Protein AF-A0A0L9VQK3-F1 (afdb_monomer_lite)

InterPro domains:
  IPR016024 Armadillo-type fold [SSF48371] (119-295)
  IPR049916 WD repeat-containing protein 72-like [PTHR44099] (11-390)

Sequence (395 aa):
MGGGLCPCPVLLVAFWQDESEHVRMAARSIFHCAASHVIPLPLCNLKPTESNDMSFHTGSRDRHNLGNKREESISPKVEKQGVSQDEESKILAWLESFEVQDWISCVGGTSQDAMTSHIIVAGALAIWYPSLVKPSLSRLVVHPLMKLAMAMNEKYSSTAAELLAEGMESTWKECIVSEIPRLIGDIFFQVELSGPSSKSVKEISDASFSIKKTLVEVLLPSLAMADITGFLAVIESQIWSTASDSPVHMVSLLTLIRIMRGSPKNLAQYLDKVVNFILQTIDPSNSVMRKACFQSSMTTFKELVRVYPMVAVNDSWTKLAVGDVIREVNNANIRVYDMQSVTMIKVLDASGPPGLPTLLPASLSGTMLTTAISALSFSPDGELGITDYSEEQCS

Foldseek 3Di:
DDPDPLPALLLLLLQCLPPDPVSNVVSVVSSVVCVVPHDPPLWFDPDPDDPPPPPPDPDDDDDDDDDDDDDDDDDDDDDPDDDDPVSLVSLVCQLLDQPPPVRCVVSVDDSVSSSLSSLLSLLCCCQPPVVGTDLCSLLSNLVVLLCLLLVLPDSCNLSSLQSCLNCVQPRHLVNQVVCLLVSLLSLLVLQQVPDPPCPDDPDPDPSSVNSNCSCLVGRNLSSCLSPVPSLLVSVVVCLVVDDLLRCSLVSSLVSLLSNCVPPVPVCLQVVVSVLLSLLSQCAPVRPNSNVNCVVSSVVSLVSCVVSAQQWEAAPVRQKIKHWRFWDDLQAIWIWIAGSNNSDTPDIDGPRDDPDDDDPDPPPDDDDDRHGNARHWYADNVRHIDGDDPDPPDDD

Radius of gyration: 28.68 Å; chains: 1; bounding box: 79×58×87 Å

Structure (mmCIF, N/CA/C/O backbone):
data_AF-A0A0L9VQK3-F1
#
_entry.id   AF-A0A0L9VQK3-F1
#
loop_
_atom_site.group_PDB
_atom_site.id
_atom_site.type_symbol
_atom_site.label_atom_id
_atom_site.label_alt_id
_atom_site.label_comp_id
_atom_site.label_asym_id
_atom_site.label_entity_id
_atom_site.label_seq_id
_atom_site.pdbx_PDB_ins_code
_atom_site.Cartn_x
_atom_site.Cartn_y
_atom_site.Cartn_z
_atom_site.occupancy
_atom_site.B_iso_or_equiv
_atom_site.auth_seq_id
_atom_site.auth_comp_id
_atom_site.auth_asym_id
_atom_site.auth_atom_id
_atom_site.pdbx_PDB_model_num
ATOM 1 N N . MET A 1 1 ? -12.304 -23.911 40.941 1.00 28.58 1 MET A N 1
ATOM 2 C CA . MET A 1 1 ? -10.863 -23.771 40.645 1.00 28.58 1 MET A CA 1
ATOM 3 C C . MET A 1 1 ? -10.711 -22.694 39.580 1.00 28.58 1 MET A C 1
ATOM 5 O O . MET A 1 1 ? -11.274 -22.866 38.513 1.00 28.58 1 MET A O 1
ATOM 9 N N . GLY A 1 2 ? -10.026 -21.590 39.905 1.00 31.53 2 GLY A N 1
ATOM 10 C CA . GLY A 1 2 ? -9.435 -20.664 38.929 1.00 31.53 2 GLY A CA 1
ATOM 11 C C . GLY A 1 2 ? -10.337 -19.655 38.211 1.00 31.53 2 GLY A C 1
ATOM 12 O O . GLY A 1 2 ? -10.274 -19.579 36.993 1.00 31.53 2 GLY A O 1
ATOM 13 N N . GLY A 1 3 ? -11.117 -18.841 38.930 1.00 32.66 3 GLY A N 1
ATOM 14 C CA . GLY A 1 3 ? -11.665 -17.599 38.367 1.00 32.66 3 GLY A CA 1
ATOM 15 C C . GLY A 1 3 ? -10.560 -16.550 38.224 1.00 32.66 3 GLY A C 1
ATOM 16 O O . GLY A 1 3 ? -10.433 -15.672 39.071 1.00 32.66 3 GLY A O 1
ATOM 17 N N . GLY A 1 4 ? -9.695 -16.701 37.221 1.00 35.31 4 GLY A N 1
ATOM 18 C CA . GLY A 1 4 ? -8.718 -15.674 36.873 1.00 35.31 4 GLY A CA 1
ATOM 19 C C . GLY A 1 4 ? -9.449 -14.499 36.234 1.00 35.31 4 GLY A C 1
ATOM 20 O O . GLY A 1 4 ? -10.168 -14.700 35.258 1.00 35.31 4 GLY A O 1
ATOM 21 N N . LEU A 1 5 ? -9.299 -13.293 36.789 1.00 42.19 5 LEU A N 1
ATOM 22 C CA . LEU A 1 5 ? -9.754 -12.070 36.132 1.00 42.19 5 LEU A CA 1
ATOM 23 C C . LEU A 1 5 ? -9.099 -12.009 34.746 1.00 42.19 5 LEU A C 1
ATOM 25 O O . LEU A 1 5 ? -7.890 -11.801 34.648 1.00 42.19 5 LEU A O 1
ATOM 29 N N . CYS A 1 6 ? -9.873 -12.213 33.679 1.00 48.16 6 CYS A N 1
ATOM 30 C CA . CYS A 1 6 ? -9.390 -11.919 32.337 1.00 48.16 6 CYS A CA 1
ATOM 31 C C . CYS A 1 6 ? -9.107 -10.411 32.270 1.00 48.16 6 CYS A C 1
ATOM 33 O O . CYS A 1 6 ? -10.010 -9.620 32.558 1.00 48.16 6 CYS A O 1
ATOM 35 N N . PRO A 1 7 ? -7.874 -9.993 31.940 1.00 59.72 7 PRO A N 1
ATOM 36 C CA . PRO A 1 7 ? -7.548 -8.580 31.840 1.00 59.72 7 PRO A CA 1
ATOM 37 C C . PRO A 1 7 ? -8.418 -7.925 30.763 1.00 59.72 7 PRO A C 1
ATOM 39 O O . PRO A 1 7 ? -8.662 -8.510 29.707 1.00 59.72 7 PRO A O 1
ATOM 42 N N . CYS A 1 8 ? -8.904 -6.714 31.049 1.00 67.38 8 CYS A N 1
ATOM 43 C CA . CYS A 1 8 ? -9.719 -5.946 30.112 1.00 67.38 8 CYS A CA 1
ATOM 44 C C . CYS A 1 8 ? -8.948 -5.771 28.786 1.00 67.38 8 CYS A C 1
ATOM 46 O O . CYS A 1 8 ? -7.800 -5.325 28.831 1.00 67.38 8 CYS A O 1
ATOM 48 N N . PRO A 1 9 ? -9.532 -6.079 27.611 1.00 66.38 9 PRO A N 1
ATOM 49 C CA . PRO A 1 9 ? -8.855 -5.930 26.319 1.00 66.38 9 PRO A CA 1
ATOM 50 C C . PRO A 1 9 ? -8.360 -4.504 26.050 1.00 66.38 9 PRO A C 1
ATOM 52 O O . PRO A 1 9 ? -7.291 -4.321 25.473 1.00 66.38 9 PRO A O 1
ATOM 55 N N . VAL A 1 10 ? -9.094 -3.502 26.548 1.00 67.81 10 VAL A N 1
ATOM 56 C CA . VAL A 1 10 ? -8.692 -2.085 26.520 1.00 67.81 10 VAL A CA 1
ATOM 57 C C . VAL A 1 10 ? -7.386 -1.886 27.285 1.00 67.81 10 VAL A C 1
ATOM 59 O O . VAL A 1 10 ? -6.539 -1.111 26.851 1.00 67.81 10 VAL A O 1
ATOM 62 N N . LEU A 1 11 ? -7.170 -2.663 28.357 1.00 71.69 11 LEU A N 1
ATOM 63 C CA . LEU A 1 11 ? -5.985 -2.536 29.192 1.00 71.69 11 LEU A CA 1
ATOM 64 C C . LEU A 1 11 ? -4.694 -3.000 28.520 1.00 71.69 11 LEU A C 1
ATOM 66 O O . LEU A 1 11 ? -3.619 -2.438 28.726 1.00 71.69 11 LEU A O 1
ATOM 70 N N . LEU A 1 12 ? -4.822 -4.002 27.659 1.00 76.88 12 LEU A N 1
ATOM 71 C CA . LEU A 1 12 ? -3.706 -4.612 26.949 1.00 76.88 12 LEU A CA 1
ATOM 72 C C . LEU A 1 12 ? -3.166 -3.712 25.834 1.00 76.88 12 LEU A C 1
ATOM 74 O O . LEU A 1 12 ? -1.978 -3.780 25.527 1.00 76.88 12 LEU A O 1
ATOM 78 N N . VAL A 1 13 ? -4.000 -2.829 25.276 1.00 77.62 13 VAL A N 1
ATOM 79 C CA . VAL A 1 13 ? -3.613 -1.929 24.178 1.00 77.62 13 VAL A CA 1
ATOM 80 C C . VAL A 1 13 ? -2.532 -0.927 24.590 1.00 77.62 13 VAL A C 1
ATOM 82 O O . VAL A 1 13 ? -1.672 -0.592 23.775 1.00 77.62 13 VAL A O 1
ATOM 85 N N . ALA A 1 14 ? -2.479 -0.506 25.857 1.00 75.06 14 ALA A N 1
ATOM 86 C CA . ALA A 1 14 ? -1.400 0.368 26.333 1.00 75.06 14 ALA A CA 1
ATOM 87 C C . ALA A 1 14 ? -0.006 -0.268 26.223 1.00 75.06 14 ALA A C 1
ATOM 89 O O . ALA A 1 14 ? 0.976 0.464 26.088 1.00 75.06 14 ALA A O 1
ATOM 90 N N . PHE A 1 15 ? 0.064 -1.603 26.251 1.00 80.12 15 PHE A N 1
ATOM 91 C CA . PHE A 1 15 ? 1.294 -2.386 26.123 1.00 80.12 15 PHE A CA 1
ATOM 92 C C . PHE A 1 15 ? 1.611 -2.763 24.673 1.00 80.12 15 PHE A C 1
ATOM 94 O O . PHE A 1 15 ? 2.692 -3.271 24.387 1.00 80.12 15 PHE A O 1
ATOM 101 N N . TRP A 1 16 ? 0.703 -2.501 23.727 1.00 81.31 16 TRP A N 1
ATOM 102 C CA . TRP A 1 16 ? 0.977 -2.747 22.308 1.00 81.31 16 TRP A CA 1
ATOM 103 C C . TRP A 1 16 ? 1.982 -1.748 21.724 1.00 81.31 16 TRP A C 1
ATOM 105 O O . TRP A 1 16 ? 2.567 -2.001 20.678 1.00 81.31 16 TRP A O 1
ATOM 115 N N . GLN A 1 17 ? 2.205 -0.638 22.424 1.00 74.94 17 GLN A N 1
ATOM 116 C CA . GLN A 1 17 ? 3.172 0.402 22.068 1.00 74.94 17 GLN A CA 1
ATOM 117 C C . GLN A 1 17 ? 4.474 0.289 22.861 1.00 74.94 17 GLN A C 1
ATOM 119 O O . GLN A 1 17 ? 5.272 1.222 22.854 1.00 74.94 17 GLN A O 1
ATOM 124 N N . ASP A 1 18 ? 4.670 -0.807 23.599 1.00 79.44 18 ASP A N 1
ATOM 125 C CA . ASP A 1 18 ? 5.892 -1.000 24.372 1.00 79.44 18 ASP A CA 1
ATOM 126 C C . ASP A 1 18 ? 7.097 -1.184 23.432 1.00 79.44 18 ASP A C 1
ATOM 128 O O . ASP A 1 18 ? 7.014 -1.874 22.402 1.00 79.44 18 ASP A O 1
ATOM 132 N N . GLU A 1 19 ? 8.222 -0.553 23.782 1.00 74.69 19 GLU A N 1
ATOM 133 C CA . GLU A 1 19 ? 9.481 -0.667 23.037 1.00 74.69 19 GLU A CA 1
ATOM 134 C C . GLU A 1 19 ? 9.983 -2.118 23.016 1.00 74.69 19 GLU A C 1
ATOM 136 O O . GLU A 1 19 ? 10.585 -2.563 22.037 1.00 74.69 19 GLU A O 1
ATOM 141 N N . SER A 1 20 ? 9.692 -2.884 24.072 1.00 79.88 20 SER A N 1
ATOM 142 C CA . SER A 1 20 ? 10.012 -4.300 24.147 1.00 79.88 20 SER A CA 1
ATOM 143 C C . SER A 1 20 ? 9.064 -5.121 23.279 1.00 79.88 20 SER A C 1
ATOM 145 O O . SER A 1 20 ? 7.881 -5.301 23.585 1.00 79.88 20 SER A O 1
ATOM 147 N N . GLU A 1 21 ? 9.620 -5.726 22.230 1.00 81.88 21 GLU A N 1
ATOM 148 C CA . GLU A 1 21 ? 8.898 -6.661 21.361 1.00 81.88 21 GLU A CA 1
ATOM 149 C C . GLU A 1 21 ? 8.233 -7.791 22.160 1.00 81.88 21 GLU A C 1
ATOM 151 O O . GLU A 1 21 ? 7.100 -8.184 21.888 1.00 81.88 21 GLU A O 1
ATOM 156 N N . HIS A 1 22 ? 8.906 -8.290 23.201 1.00 85.69 22 HIS A N 1
ATOM 157 C CA . HIS A 1 22 ? 8.376 -9.356 24.048 1.00 85.69 22 HIS A CA 1
ATOM 158 C C . HIS A 1 22 ? 7.118 -8.925 24.808 1.00 85.69 22 HIS A C 1
ATOM 160 O O . HIS A 1 22 ? 6.181 -9.715 24.928 1.00 85.69 22 HIS A O 1
ATOM 166 N N . VAL A 1 23 ? 7.075 -7.679 25.291 1.00 84.50 23 VAL A N 1
ATOM 167 C CA . VAL A 1 23 ? 5.908 -7.126 25.994 1.00 84.50 23 VAL A CA 1
ATOM 168 C C . VAL A 1 23 ? 4.748 -6.956 25.019 1.00 84.50 23 VAL A C 1
ATOM 170 O O . VAL A 1 23 ? 3.639 -7.411 25.304 1.00 84.50 23 VAL A O 1
ATOM 173 N N . ARG A 1 24 ? 5.017 -6.406 23.829 1.00 83.81 24 ARG A N 1
ATOM 174 C CA . ARG A 1 24 ? 4.016 -6.248 22.766 1.00 83.81 24 ARG A CA 1
ATOM 175 C C . ARG A 1 24 ? 3.392 -7.584 22.364 1.00 83.81 24 ARG A C 1
ATOM 177 O O . ARG A 1 24 ? 2.168 -7.715 22.313 1.00 83.81 24 ARG A O 1
ATOM 184 N N . MET A 1 25 ? 4.227 -8.594 22.127 1.00 83.75 25 MET A N 1
ATOM 185 C CA . MET A 1 25 ? 3.793 -9.938 21.739 1.00 83.75 25 MET A CA 1
ATOM 186 C C . MET A 1 25 ? 3.016 -10.648 22.851 1.00 83.75 25 MET A C 1
ATOM 188 O O . MET A 1 25 ? 2.001 -11.295 22.577 1.00 83.75 25 MET A O 1
ATOM 192 N N . ALA A 1 26 ? 3.440 -10.504 24.110 1.00 86.44 26 ALA A N 1
ATOM 193 C CA . ALA A 1 26 ? 2.705 -11.039 25.252 1.00 86.44 26 ALA A CA 1
ATOM 194 C C . ALA A 1 26 ? 1.325 -10.378 25.384 1.00 86.44 26 ALA A C 1
ATOM 196 O O . ALA A 1 26 ? 0.321 -11.077 25.515 1.00 86.44 26 ALA A O 1
ATOM 197 N N . ALA A 1 27 ? 1.249 -9.049 25.270 1.00 86.06 27 ALA A N 1
ATOM 198 C CA . ALA A 1 27 ? -0.007 -8.309 25.349 1.00 86.06 27 ALA A CA 1
ATOM 199 C C . ALA A 1 27 ? -0.987 -8.691 24.227 1.00 86.06 27 ALA A C 1
ATOM 201 O O . ALA A 1 27 ? -2.173 -8.884 24.495 1.00 86.06 27 ALA A O 1
ATOM 202 N N . ARG A 1 28 ? -0.504 -8.865 22.988 1.00 86.06 28 ARG A N 1
ATOM 203 C CA . ARG A 1 28 ? -1.309 -9.386 21.867 1.00 86.06 28 ARG A CA 1
ATOM 204 C C . ARG A 1 28 ? -1.784 -10.819 22.117 1.00 86.06 28 ARG A C 1
ATOM 206 O O . ARG A 1 28 ? -2.956 -11.121 21.920 1.00 86.06 28 ARG A O 1
ATOM 213 N N . SER A 1 29 ? -0.914 -11.688 22.629 1.00 85.75 29 SER A N 1
ATOM 214 C CA . SER A 1 29 ? -1.276 -13.078 22.952 1.00 85.75 29 SER A CA 1
ATOM 215 C C . SER A 1 29 ? -2.372 -13.148 24.020 1.00 85.75 29 SER A C 1
ATOM 217 O O . SER A 1 29 ? -3.352 -13.873 23.867 1.00 85.75 29 SER A O 1
ATOM 219 N N . ILE A 1 30 ? -2.246 -12.349 25.083 1.00 85.88 30 ILE A N 1
ATOM 220 C CA . ILE A 1 30 ? -3.258 -12.261 26.142 1.00 85.88 30 ILE A CA 1
ATOM 221 C C . ILE A 1 30 ? -4.565 -11.683 25.588 1.00 85.88 30 ILE A C 1
ATOM 223 O O . ILE A 1 30 ? -5.639 -12.161 25.955 1.00 85.88 30 ILE A O 1
ATOM 227 N N . PHE A 1 31 ? -4.493 -10.707 24.677 1.00 88.12 31 PHE A N 1
ATOM 228 C CA . PHE A 1 31 ? -5.678 -10.159 24.021 1.00 88.12 31 PHE A CA 1
ATOM 229 C C . PHE A 1 31 ? -6.440 -11.251 23.277 1.00 88.12 31 PHE A C 1
ATOM 231 O O . PHE A 1 31 ? -7.643 -11.380 23.474 1.00 88.12 31 PHE A O 1
ATOM 238 N N . HIS A 1 32 ? -5.751 -12.090 22.500 1.00 87.31 32 HIS A N 1
ATOM 239 C CA . HIS A 1 32 ? -6.399 -13.193 21.793 1.00 87.31 32 HIS A CA 1
ATOM 240 C C . HIS A 1 32 ? -7.069 -14.203 22.735 1.00 87.31 32 HIS A C 1
ATOM 242 O O . HIS A 1 32 ? -8.149 -14.704 22.426 1.00 87.31 32 HIS A O 1
ATOM 248 N N . CYS A 1 33 ? -6.475 -14.464 23.904 1.00 85.00 33 CYS A N 1
ATOM 249 C CA . CYS A 1 33 ? -7.084 -15.313 24.931 1.00 85.00 33 CYS A CA 1
ATOM 250 C C . CYS A 1 33 ? -8.325 -14.675 25.580 1.00 85.00 33 CYS A C 1
ATOM 252 O O . CYS A 1 33 ? -9.243 -15.386 25.977 1.00 85.00 33 CYS A O 1
ATOM 254 N N . ALA A 1 34 ? -8.357 -13.347 25.719 1.00 83.44 34 ALA A N 1
ATOM 255 C CA . ALA A 1 34 ? -9.466 -12.625 26.345 1.00 83.44 34 ALA A CA 1
ATOM 256 C C . ALA A 1 34 ? -10.600 -12.285 25.360 1.00 83.44 34 ALA A C 1
ATOM 258 O O . ALA A 1 34 ? -11.763 -12.213 25.760 1.00 83.44 34 ALA A O 1
ATOM 259 N N . ALA A 1 35 ? -10.282 -12.092 24.079 1.00 81.81 35 ALA A N 1
ATOM 260 C CA . ALA A 1 35 ? -11.196 -11.565 23.070 1.00 81.81 35 ALA A CA 1
ATOM 261 C C . ALA A 1 35 ? -12.427 -12.450 22.829 1.00 81.81 35 ALA A C 1
ATOM 263 O O . ALA A 1 35 ? -13.487 -11.921 22.527 1.00 81.81 35 ALA A O 1
ATOM 264 N N . SER A 1 36 ? -12.346 -13.770 23.023 1.00 73.94 36 SER A N 1
ATOM 265 C CA . SER A 1 36 ? -13.513 -14.664 22.915 1.00 73.94 36 SER A CA 1
ATOM 266 C C . SER A 1 36 ? -14.478 -14.576 24.101 1.00 73.94 36 SER A C 1
ATOM 268 O O . SER A 1 36 ? -15.616 -15.029 23.996 1.00 73.94 36 SER A O 1
ATOM 270 N N . HIS A 1 37 ? -14.034 -14.031 25.236 1.00 76.56 37 HIS A N 1
ATOM 271 C CA . HIS A 1 37 ? -14.779 -14.046 26.498 1.00 76.56 37 HIS A CA 1
ATOM 272 C C . HIS A 1 37 ? -15.213 -12.654 26.966 1.00 76.56 37 HIS A C 1
ATOM 274 O O . HIS A 1 37 ? -16.149 -12.545 27.754 1.00 76.56 37 HIS A O 1
ATOM 280 N N . VAL A 1 38 ? -14.546 -11.596 26.495 1.00 80.00 38 VAL A N 1
ATOM 281 C CA . VAL A 1 38 ? -14.704 -10.225 27.004 1.00 80.00 38 VAL A CA 1
ATOM 282 C C . VAL A 1 38 ? -14.920 -9.240 25.848 1.00 80.00 38 VAL A C 1
ATOM 284 O O . VAL A 1 38 ? -14.246 -8.217 25.744 1.00 80.00 38 VAL A O 1
ATOM 287 N N . ILE A 1 39 ? -15.853 -9.546 24.941 1.00 81.56 39 ILE A N 1
ATOM 288 C CA . ILE A 1 39 ? -16.270 -8.588 23.903 1.00 81.56 39 ILE A CA 1
ATOM 289 C C . ILE A 1 39 ? -17.220 -7.566 24.533 1.00 81.56 39 ILE A C 1
ATOM 291 O O . ILE A 1 39 ? -18.216 -7.972 25.142 1.00 81.56 39 ILE A O 1
ATOM 295 N N . PRO A 1 40 ? -16.973 -6.253 24.376 1.00 81.94 40 PRO A N 1
ATOM 296 C CA . PRO A 1 40 ? -17.895 -5.235 24.859 1.00 81.94 40 PRO A CA 1
ATOM 297 C C . PRO A 1 40 ? -19.304 -5.437 24.287 1.00 81.94 40 PRO A C 1
ATOM 299 O O . PRO A 1 40 ? -19.480 -5.597 23.078 1.00 81.94 40 PRO A O 1
ATOM 302 N N . LEU A 1 41 ? -20.319 -5.392 25.156 1.00 82.31 41 LEU A N 1
ATOM 303 C CA . LEU A 1 41 ? -21.726 -5.626 24.796 1.00 82.31 41 LEU A CA 1
ATOM 304 C C . LEU A 1 41 ? -22.215 -4.817 23.577 1.00 82.31 41 LEU A C 1
ATOM 306 O O . LEU A 1 41 ? -22.920 -5.400 22.754 1.00 82.31 41 LEU A O 1
ATOM 310 N N . PRO A 1 42 ? -21.843 -3.529 23.393 1.00 83.69 42 PRO A N 1
ATOM 311 C CA . PRO A 1 42 ? -22.260 -2.767 22.213 1.00 83.69 42 PRO A CA 1
ATOM 312 C C . PRO A 1 42 ? -21.753 -3.356 20.889 1.00 83.69 42 PRO A C 1
ATOM 314 O O . PRO A 1 42 ? -22.413 -3.211 19.861 1.00 83.69 42 PRO A O 1
ATOM 317 N N . LEU A 1 43 ? -20.604 -4.038 20.921 1.00 85.19 43 LEU A N 1
ATOM 318 C CA . LEU A 1 43 ? -19.917 -4.587 19.750 1.00 85.19 43 LEU A CA 1
ATOM 319 C C . LEU A 1 43 ? -20.299 -6.042 19.469 1.00 85.19 43 LEU A C 1
ATOM 321 O O . LEU A 1 43 ? -20.156 -6.498 18.337 1.00 85.19 43 LEU A O 1
ATOM 325 N N . CYS A 1 44 ? -20.753 -6.770 20.490 1.00 86.00 44 CYS A N 1
ATOM 326 C CA . CYS A 1 44 ? -21.001 -8.204 20.423 1.00 86.00 44 CYS A CA 1
ATOM 327 C C . CYS A 1 44 ? -22.155 -8.545 19.470 1.00 86.00 44 CYS A 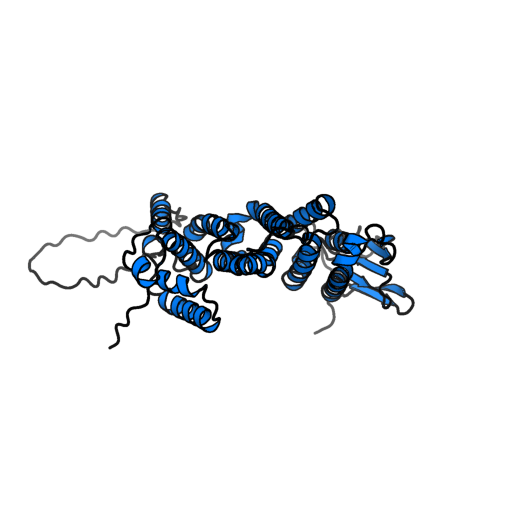C 1
ATOM 329 O O . CYS A 1 44 ? -23.250 -7.975 19.542 1.00 86.00 44 CYS A O 1
ATOM 331 N N . ASN A 1 45 ? -21.917 -9.517 18.592 1.00 81.12 45 ASN A N 1
ATOM 332 C CA . ASN A 1 45 ? -22.939 -10.116 17.752 1.00 81.12 45 ASN A CA 1
ATOM 333 C C . ASN A 1 45 ? -23.657 -11.211 18.543 1.00 81.12 45 ASN A C 1
ATOM 335 O O . ASN A 1 45 ? -23.332 -12.396 18.442 1.00 81.12 45 ASN A O 1
ATOM 339 N N . LEU A 1 46 ? -24.627 -10.814 19.366 1.00 69.19 46 LEU A N 1
ATOM 340 C CA . LEU A 1 46 ? -25.543 -11.759 19.995 1.00 69.19 46 LEU A CA 1
ATOM 341 C C . LEU A 1 46 ? -26.417 -12.379 18.899 1.00 69.19 46 LEU A C 1
ATOM 343 O O . LEU A 1 46 ? -27.507 -11.893 18.600 1.00 69.19 46 LEU A O 1
ATOM 347 N N . LYS A 1 47 ? -25.950 -13.474 18.289 1.00 51.00 47 LYS A N 1
ATOM 348 C CA . LYS A 1 47 ? -26.870 -14.390 17.613 1.00 51.00 47 LYS A CA 1
ATOM 349 C C . LYS A 1 47 ? -27.861 -14.875 18.672 1.00 51.00 47 LYS A C 1
ATOM 351 O O . LYS A 1 47 ? -27.404 -15.243 19.758 1.00 51.00 47 LYS A O 1
ATOM 356 N N . PRO A 1 48 ? -29.175 -14.912 18.391 1.00 36.19 48 PRO A N 1
ATOM 357 C CA . PRO A 1 48 ? -30.149 -15.523 19.282 1.00 36.19 48 PRO A CA 1
ATOM 358 C C . PRO A 1 48 ? -29.914 -17.036 19.255 1.00 36.19 48 PRO A C 1
ATOM 360 O O . PRO A 1 48 ? -30.593 -17.789 18.568 1.00 36.19 48 PRO A O 1
ATOM 363 N N . THR A 1 49 ? -28.872 -17.474 19.944 1.00 34.47 49 THR A N 1
ATOM 364 C CA . THR A 1 49 ? -28.670 -18.869 20.292 1.00 34.47 49 THR A CA 1
ATOM 365 C C . THR A 1 49 ? -29.320 -18.974 21.649 1.00 34.47 49 THR A C 1
ATOM 367 O O . THR A 1 49 ? -28.860 -18.316 22.579 1.00 34.47 49 THR A O 1
ATOM 370 N N . GLU A 1 50 ? -30.461 -19.662 21.657 1.00 35.50 50 GLU A N 1
ATOM 371 C CA . GLU A 1 50 ? -31.216 -20.162 22.802 1.00 35.50 50 GLU A CA 1
ATOM 372 C C . GLU A 1 50 ? -30.704 -19.634 24.135 1.00 35.50 50 GLU A C 1
ATOM 374 O O . GLU A 1 50 ? -29.641 -20.032 24.613 1.00 35.50 50 GLU A O 1
ATOM 379 N N . SER A 1 51 ? -31.489 -18.728 24.719 1.00 30.83 51 SER A N 1
ATOM 380 C CA . SER A 1 51 ? -31.452 -18.421 26.138 1.00 30.83 51 SER A CA 1
ATOM 381 C C . SER A 1 51 ? -31.304 -19.725 26.912 1.00 30.83 51 SER A C 1
ATOM 383 O O . SER A 1 51 ? -32.283 -20.419 27.191 1.00 30.83 51 SER A O 1
ATOM 385 N N . ASN A 1 52 ? -30.072 -20.071 27.267 1.00 29.61 52 ASN A N 1
ATOM 386 C CA . ASN A 1 52 ? -29.844 -20.960 28.374 1.00 29.61 52 ASN A CA 1
ATOM 387 C C . ASN A 1 52 ? -30.163 -20.084 29.581 1.00 29.61 52 ASN A C 1
ATOM 389 O O . ASN A 1 52 ? -29.295 -19.398 30.124 1.00 29.61 52 ASN A O 1
ATOM 393 N N . ASP A 1 53 ? -31.460 -20.024 29.890 1.00 30.97 53 ASP A N 1
ATOM 394 C CA . ASP A 1 53 ? -32.008 -19.533 31.139 1.00 30.97 53 ASP A CA 1
ATOM 395 C C . ASP A 1 53 ? -31.337 -20.334 32.258 1.00 30.97 53 ASP A C 1
ATOM 397 O O . ASP A 1 53 ? -31.873 -21.299 32.793 1.00 30.97 53 ASP A O 1
ATOM 401 N N . MET A 1 54 ? -30.137 -19.921 32.656 1.00 30.97 54 MET A N 1
ATOM 402 C CA . MET A 1 54 ? -29.686 -20.105 34.024 1.00 30.97 54 MET A CA 1
ATOM 403 C C . MET A 1 54 ? -30.346 -19.006 34.844 1.00 30.97 54 MET A C 1
ATOM 405 O O . MET A 1 54 ? -29.712 -18.080 35.349 1.00 30.97 54 MET A O 1
ATOM 409 N N . SER A 1 55 ? -31.671 -19.118 34.952 1.00 30.50 55 SER A N 1
ATOM 410 C CA . SER A 1 55 ? -32.421 -18.475 36.010 1.00 30.50 55 SER A CA 1
ATOM 411 C C . SER A 1 55 ? -31.841 -18.984 37.324 1.00 30.50 55 SER A C 1
ATOM 413 O O . SER A 1 55 ? -31.982 -20.159 37.674 1.00 30.50 55 SER A O 1
ATOM 415 N N . PHE A 1 56 ? -31.162 -18.103 38.051 1.00 28.23 56 PHE A N 1
ATOM 416 C CA . PHE A 1 56 ? -30.871 -18.324 39.455 1.00 28.23 56 PHE A CA 1
ATOM 417 C C . PHE A 1 56 ? -32.207 -18.566 40.164 1.00 28.23 56 PHE A C 1
ATOM 419 O O . PHE A 1 56 ? -33.026 -17.660 40.301 1.00 28.23 56 PHE A O 1
ATOM 426 N N . HIS A 1 57 ? -32.447 -19.812 40.574 1.00 27.44 57 HIS A N 1
ATOM 427 C CA . HIS A 1 57 ? -33.570 -20.169 41.425 1.00 27.44 57 HIS A CA 1
ATOM 428 C C . HIS A 1 57 ? -33.400 -19.499 42.796 1.00 27.44 57 HIS A C 1
ATOM 430 O O . HIS A 1 57 ? -32.838 -20.077 43.723 1.00 27.44 57 HIS A O 1
ATOM 436 N N . THR A 1 58 ? -33.931 -18.291 42.955 1.00 29.64 58 THR A N 1
ATOM 437 C CA . THR A 1 58 ? -34.440 -17.823 44.244 1.00 29.64 58 THR A CA 1
ATOM 438 C C . THR A 1 58 ? -35.874 -18.319 44.364 1.00 29.64 58 THR A C 1
ATOM 440 O O . THR A 1 58 ? -36.792 -17.839 43.704 1.00 29.64 58 THR A O 1
ATOM 443 N N . GLY A 1 59 ? -36.057 -19.362 45.173 1.00 27.11 59 GLY A N 1
ATOM 444 C CA . GLY A 1 59 ? -37.364 -19.951 45.418 1.00 27.11 59 GLY A CA 1
ATOM 445 C C . GLY A 1 59 ? -38.310 -18.971 46.108 1.00 27.11 59 GLY A C 1
ATOM 446 O O . GLY A 1 59 ? -38.035 -18.499 47.207 1.00 27.11 59 GLY A O 1
ATOM 447 N N . SER A 1 60 ? -39.467 -18.745 45.492 1.00 27.89 60 SER A N 1
ATOM 448 C CA . SER A 1 60 ? -40.690 -18.389 46.202 1.00 27.89 60 SER A CA 1
ATOM 449 C C . SER A 1 60 ? -41.902 -18.924 45.431 1.00 27.89 60 SER A C 1
ATOM 451 O O . SER A 1 60 ? -42.055 -18.682 44.238 1.00 27.89 60 SER A O 1
ATOM 453 N N . ARG A 1 61 ? -42.714 -19.715 46.143 1.00 30.52 61 ARG A N 1
ATOM 454 C CA . ARG A 1 61 ? -44.090 -20.174 45.847 1.00 30.52 61 ARG A CA 1
ATOM 455 C C . ARG A 1 61 ? -44.945 -19.032 45.247 1.00 30.52 61 ARG A C 1
ATOM 457 O O . ARG A 1 61 ? -44.740 -17.888 45.618 1.00 30.52 61 ARG A O 1
ATOM 464 N N . ASP A 1 62 ? -45.954 -19.224 44.394 1.00 28.81 62 ASP A N 1
ATOM 465 C CA . ASP A 1 62 ? -47.022 -20.231 44.414 1.00 28.81 62 ASP A CA 1
ATOM 466 C C . ASP A 1 62 ? -47.861 -20.177 43.095 1.00 28.81 62 ASP A C 1
ATOM 468 O O . ASP A 1 62 ? -48.141 -19.096 42.593 1.00 28.81 62 ASP A O 1
ATOM 472 N N . ARG A 1 63 ? -48.328 -21.348 42.621 1.00 28.44 63 ARG A N 1
ATOM 473 C CA . ARG A 1 63 ? -49.653 -21.684 42.018 1.00 28.44 63 ARG A CA 1
ATOM 474 C C . ARG A 1 63 ? -50.258 -21.018 40.744 1.00 28.44 63 ARG A C 1
ATOM 476 O O . ARG A 1 63 ? -50.699 -19.881 40.752 1.00 28.44 63 ARG A O 1
ATOM 483 N N . HIS A 1 64 ? -50.535 -21.923 39.783 1.00 26.86 64 HIS A N 1
ATOM 484 C CA . HIS A 1 64 ? -51.731 -22.096 38.917 1.00 26.86 64 HIS A CA 1
ATOM 485 C C . HIS A 1 64 ? -52.132 -21.009 37.891 1.00 26.86 64 HIS A C 1
ATOM 487 O 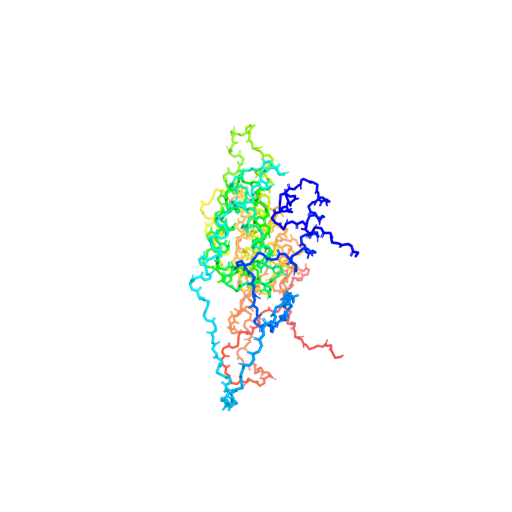O . HIS A 1 64 ? -52.757 -20.021 38.251 1.00 26.86 64 HIS A O 1
ATOM 493 N N . ASN A 1 65 ? -52.030 -21.307 36.583 1.00 27.97 65 ASN A N 1
ATOM 494 C CA . ASN A 1 65 ? -53.174 -21.818 35.800 1.00 27.97 65 ASN A CA 1
ATOM 495 C C . ASN A 1 65 ? -52.858 -22.122 34.320 1.00 27.97 65 ASN A C 1
ATOM 497 O O . ASN A 1 65 ? -52.010 -21.518 33.678 1.00 27.97 65 ASN A O 1
ATOM 501 N N . LEU A 1 66 ? -53.598 -23.120 33.842 1.00 27.81 66 LEU A N 1
ATOM 502 C CA . LEU A 1 66 ? -53.632 -23.816 32.558 1.00 27.81 66 LEU A CA 1
ATOM 503 C C . LEU A 1 66 ? -54.229 -22.956 31.421 1.00 27.81 66 LEU A C 1
ATOM 505 O O . LEU A 1 66 ? -55.216 -22.265 31.659 1.00 27.81 66 LEU A O 1
ATOM 509 N N . GLY A 1 67 ? -53.740 -23.079 30.176 1.00 26.20 67 GLY A N 1
ATOM 510 C CA . GLY A 1 67 ? -54.476 -22.535 29.022 1.00 26.20 67 GLY A CA 1
ATOM 511 C C . GLY A 1 67 ? -53.804 -22.572 27.642 1.00 26.20 67 GLY A C 1
ATOM 512 O O . GLY A 1 67 ? -53.243 -21.579 27.211 1.00 26.20 67 GLY A O 1
ATOM 513 N N . ASN A 1 68 ? -53.993 -23.691 26.937 1.00 27.33 68 ASN A N 1
ATOM 514 C CA . ASN A 1 68 ? -54.110 -23.865 25.478 1.00 27.33 68 ASN A CA 1
ATOM 515 C C . ASN A 1 68 ? -52.979 -23.494 24.494 1.00 27.33 68 ASN A C 1
ATOM 517 O O . ASN A 1 68 ? -52.743 -22.347 24.132 1.00 27.33 68 ASN A O 1
ATOM 521 N N . LYS A 1 69 ? -52.454 -24.578 23.899 1.00 29.62 69 LYS A N 1
ATOM 522 C CA . LYS A 1 69 ? -51.831 -24.678 22.574 1.00 29.62 69 LYS A CA 1
ATOM 523 C C . LYS A 1 69 ? -52.686 -24.033 21.473 1.00 29.62 69 LYS A C 1
ATOM 525 O O . LYS A 1 69 ? -53.858 -24.382 21.325 1.00 29.62 69 LYS A O 1
ATOM 530 N N . ARG A 1 70 ? -52.045 -23.253 20.600 1.00 28.22 70 ARG A N 1
ATOM 531 C CA . ARG A 1 70 ? -52.411 -23.169 19.182 1.00 28.22 70 ARG A CA 1
ATOM 532 C C . ARG A 1 70 ? -51.135 -23.029 18.354 1.00 28.22 70 ARG A C 1
ATOM 534 O O . ARG A 1 70 ? -50.353 -22.112 18.566 1.00 28.22 70 ARG A O 1
ATOM 541 N N . GLU A 1 71 ? -50.913 -24.014 17.493 1.00 29.27 71 GLU A N 1
ATOM 542 C CA . GLU A 1 71 ? -49.821 -24.085 16.526 1.00 29.27 71 GLU A CA 1
ATOM 543 C C . GLU A 1 71 ? -50.044 -23.034 15.432 1.00 29.27 71 GLU A C 1
ATOM 545 O O . GLU A 1 71 ? -51.085 -23.048 14.776 1.00 29.27 71 GLU A O 1
ATOM 550 N N . GLU A 1 72 ? -49.070 -22.150 15.215 1.00 27.56 72 GLU A N 1
ATOM 551 C CA . GLU A 1 72 ? -48.949 -21.381 13.976 1.00 27.56 72 GLU A CA 1
ATOM 552 C C . GLU A 1 72 ? -47.601 -21.698 13.327 1.00 27.56 72 GLU A C 1
ATOM 554 O O . GLU A 1 72 ? -46.524 -21.504 13.889 1.00 27.56 72 GLU A O 1
ATOM 559 N N . SER A 1 73 ? -47.700 -22.274 12.133 1.00 26.70 73 SER A N 1
ATOM 560 C CA . SER A 1 73 ? -46.618 -22.675 11.247 1.00 26.70 73 SER A CA 1
ATOM 561 C C . SER A 1 73 ? -45.854 -21.458 10.719 1.00 26.70 73 SER A C 1
ATOM 563 O O . SER A 1 73 ? -46.402 -20.668 9.950 1.00 26.70 73 SER A O 1
ATOM 565 N N . ILE A 1 74 ? -44.577 -21.340 11.082 1.00 30.98 74 ILE A N 1
ATOM 566 C CA . ILE A 1 74 ? -43.664 -20.307 10.583 1.00 30.98 74 ILE A CA 1
ATOM 567 C C . ILE A 1 74 ? -42.959 -20.837 9.327 1.00 30.98 74 ILE A C 1
ATOM 569 O O . ILE A 1 74 ? -42.165 -21.773 9.398 1.00 30.98 74 ILE A O 1
ATOM 573 N N . SER A 1 75 ? -43.227 -20.228 8.169 1.00 28.72 75 SER A N 1
ATOM 574 C CA . SER A 1 75 ? -42.347 -20.341 6.998 1.00 28.72 75 SER A CA 1
ATOM 575 C C . SER A 1 75 ? -41.159 -19.384 7.167 1.00 28.72 75 SER A C 1
ATOM 577 O O . SER A 1 75 ? -41.404 -18.219 7.497 1.00 28.72 75 SER A O 1
ATOM 579 N N . PRO A 1 76 ? -39.901 -19.777 6.901 1.00 33.22 76 PRO A N 1
ATOM 580 C CA . PRO A 1 76 ? -38.779 -18.860 7.031 1.00 33.22 76 PRO A CA 1
ATOM 581 C C . PRO A 1 76 ? -38.719 -17.959 5.794 1.00 33.22 76 PRO A C 1
ATOM 583 O O . PRO A 1 76 ? -38.300 -18.372 4.712 1.00 33.22 76 PRO A O 1
ATOM 586 N N . LYS A 1 77 ? -39.155 -16.707 5.948 1.00 27.75 77 LYS A N 1
ATOM 587 C CA . LYS A 1 77 ? -38.867 -15.646 4.985 1.00 27.75 77 LYS A CA 1
ATOM 588 C C . LYS A 1 77 ? -37.488 -15.095 5.337 1.00 27.75 77 LYS A C 1
ATOM 590 O O . LYS A 1 77 ? -37.277 -14.606 6.440 1.00 27.75 77 LYS A O 1
ATOM 595 N N . VAL A 1 78 ? -36.547 -15.237 4.411 1.00 35.19 78 VAL A N 1
ATOM 596 C CA . VAL A 1 78 ? -35.189 -14.693 4.508 1.00 35.19 78 VAL A CA 1
ATOM 597 C C . VAL A 1 78 ? -35.287 -13.165 4.521 1.00 35.19 78 VAL A C 1
ATOM 599 O O . VAL A 1 78 ? -35.378 -12.531 3.471 1.00 35.19 78 VAL A O 1
ATOM 602 N N . GLU A 1 79 ? -35.324 -12.569 5.710 1.00 30.39 79 GLU A N 1
ATOM 603 C CA . GLU A 1 79 ? -35.138 -11.132 5.884 1.00 30.39 79 GLU A CA 1
ATOM 604 C C . GLU A 1 79 ? -33.640 -10.829 5.857 1.00 30.39 79 GLU A C 1
ATOM 606 O O . GLU A 1 79 ? -32.857 -11.310 6.674 1.00 30.39 79 GLU A O 1
ATOM 611 N N . LYS A 1 80 ? -33.229 -10.026 4.873 1.00 39.31 80 LYS A N 1
ATOM 612 C CA . LYS A 1 80 ? -31.949 -9.321 4.917 1.00 39.31 80 LYS A CA 1
ATOM 613 C C . LYS A 1 80 ? -31.990 -8.405 6.141 1.00 39.31 80 LYS A C 1
ATOM 615 O O . LYS A 1 80 ? -32.648 -7.369 6.099 1.00 39.31 80 LYS A O 1
ATOM 620 N N . GLN A 1 81 ? -31.321 -8.814 7.215 1.00 40.72 81 GLN A N 1
ATOM 621 C CA . GLN A 1 81 ? -31.176 -8.062 8.459 1.00 40.72 81 GLN A CA 1
ATOM 622 C C . GLN A 1 81 ? -30.505 -6.706 8.162 1.00 40.72 81 GLN A C 1
ATOM 624 O O . GLN A 1 81 ? -29.285 -6.618 8.029 1.00 40.72 81 GLN A O 1
ATOM 629 N N . GLY A 1 82 ? -31.298 -5.648 7.998 1.00 46.16 82 GLY A N 1
ATOM 630 C CA . GLY A 1 82 ? -30.793 -4.279 8.018 1.00 46.16 82 GLY A CA 1
ATOM 631 C C . GLY A 1 82 ? -30.370 -3.947 9.445 1.00 46.16 82 GLY A C 1
ATOM 632 O O . GLY A 1 82 ? -31.173 -4.082 10.365 1.00 46.16 82 GLY A O 1
ATOM 633 N N . VAL A 1 83 ? -29.108 -3.563 9.638 1.00 58.59 83 VAL A N 1
ATOM 634 C CA . VAL A 1 83 ? -28.603 -3.097 10.938 1.00 58.59 83 VAL A CA 1
ATOM 635 C C . VAL A 1 83 ? -29.433 -1.888 11.373 1.00 58.59 83 VAL A C 1
ATOM 637 O O . VAL A 1 83 ? -29.652 -0.968 10.584 1.00 58.59 83 VAL A O 1
ATOM 640 N N . SER A 1 84 ? -29.935 -1.899 12.607 1.00 75.50 84 SER A N 1
ATOM 641 C CA . SER A 1 84 ? -30.782 -0.813 13.100 1.00 75.50 84 SER A CA 1
ATOM 642 C C . SER A 1 84 ? -29.936 0.412 13.466 1.00 75.50 84 SER A C 1
ATOM 644 O O . SER A 1 84 ? -28.869 0.291 14.064 1.00 75.50 84 SER A O 1
ATOM 646 N N . GLN A 1 85 ? -30.412 1.614 13.130 1.00 76.12 85 GLN A N 1
ATOM 647 C CA . GLN A 1 85 ? -29.713 2.877 13.417 1.00 76.12 85 GLN A CA 1
ATOM 648 C C . GLN A 1 85 ? -29.410 3.063 14.922 1.00 76.12 85 GLN A C 1
ATOM 650 O O . GLN A 1 85 ? -28.383 3.632 15.282 1.00 76.12 85 GLN A O 1
ATOM 655 N N . ASP A 1 86 ? -30.262 2.512 15.795 1.00 81.44 86 ASP A N 1
ATOM 656 C CA . ASP A 1 86 ? -30.078 2.478 17.255 1.00 81.44 86 ASP A CA 1
ATOM 657 C C . ASP A 1 86 ? -28.844 1.660 17.684 1.00 81.44 86 ASP A C 1
ATOM 659 O O . ASP A 1 86 ? -28.144 2.007 18.636 1.00 81.44 86 ASP A O 1
ATOM 663 N N . GLU A 1 87 ? -28.518 0.586 16.963 1.00 82.50 87 GLU A N 1
ATOM 664 C CA . GLU A 1 87 ? -27.323 -0.212 17.242 1.00 82.50 87 GLU A CA 1
ATOM 665 C C . GLU A 1 87 ? -26.038 0.491 16.817 1.00 82.50 87 GLU A C 1
ATOM 667 O O . GLU A 1 87 ? -25.048 0.417 17.545 1.00 82.50 87 GLU A O 1
ATOM 672 N N . GLU A 1 88 ? -26.050 1.202 15.686 1.00 87.38 88 GLU A N 1
ATOM 673 C CA . GLU A 1 88 ? -24.906 2.019 15.266 1.00 87.38 88 GLU A CA 1
ATOM 674 C C . GLU A 1 88 ? -24.633 3.140 16.281 1.00 87.38 88 GLU A C 1
ATOM 676 O O . GLU A 1 88 ? -23.480 3.363 16.651 1.00 87.38 88 GLU A O 1
ATOM 681 N N . SER A 1 89 ? -25.679 3.783 16.817 1.00 87.12 89 SER A N 1
ATOM 682 C CA . SER A 1 89 ? -25.537 4.801 17.869 1.00 87.12 89 SER A CA 1
ATOM 683 C C . SER A 1 89 ? -24.914 4.253 19.157 1.00 87.12 89 SER A C 1
ATOM 685 O O . SER A 1 89 ? -24.096 4.934 19.769 1.00 87.12 89 SER A O 1
ATOM 687 N N . LYS A 1 90 ? -25.235 3.015 19.559 1.00 88.69 90 LYS A N 1
ATOM 688 C CA . LYS A 1 90 ? -24.623 2.372 20.740 1.00 88.69 90 LYS A CA 1
ATOM 689 C C . LYS A 1 90 ? -23.141 2.063 20.534 1.00 88.69 90 LYS A C 1
ATOM 691 O O . LYS A 1 90 ? -22.358 2.210 21.469 1.00 88.69 90 LYS A O 1
ATOM 696 N N . ILE A 1 91 ? -22.757 1.641 19.328 1.00 89.25 91 ILE A N 1
ATOM 697 C CA . ILE A 1 91 ? -21.350 1.404 18.976 1.00 89.25 91 ILE A CA 1
ATOM 698 C C . ILE A 1 91 ? -20.575 2.725 19.010 1.00 89.25 91 ILE A C 1
ATOM 700 O O . ILE A 1 91 ? -19.517 2.787 19.630 1.00 89.25 91 ILE A O 1
ATOM 704 N N . LEU A 1 92 ? -21.113 3.782 18.394 1.00 89.62 92 LEU A N 1
ATOM 705 C CA . LEU A 1 92 ? -20.488 5.109 18.396 1.00 89.62 92 LEU A CA 1
ATOM 706 C C . LEU A 1 92 ? -20.345 5.670 19.814 1.00 89.62 92 LEU A C 1
ATOM 708 O O . LEU A 1 92 ? -19.256 6.089 20.192 1.00 89.62 92 LEU A O 1
ATOM 712 N N . ALA A 1 93 ? -21.399 5.580 20.629 1.00 88.62 93 ALA A N 1
ATOM 713 C CA . ALA A 1 93 ? -21.352 6.003 22.026 1.00 88.62 93 ALA A CA 1
ATOM 714 C C . ALA A 1 93 ? -20.273 5.254 22.823 1.00 88.62 93 ALA A C 1
ATOM 716 O O . ALA A 1 93 ? -19.613 5.847 23.669 1.00 88.62 93 ALA A O 1
ATOM 717 N N . TRP A 1 94 ? -20.059 3.963 22.543 1.00 89.94 94 TRP A N 1
ATOM 718 C CA . TRP A 1 94 ? -18.980 3.198 23.166 1.00 89.94 94 TRP A CA 1
ATOM 719 C C . TRP A 1 94 ? -17.592 3.645 22.687 1.00 89.94 94 TRP A C 1
ATOM 721 O O . TRP A 1 94 ? -16.708 3.839 23.519 1.00 89.94 94 TRP A O 1
ATOM 731 N N . LEU A 1 95 ? -17.404 3.864 21.381 1.00 87.12 95 LEU A N 1
ATOM 732 C CA . LEU A 1 95 ? -16.137 4.359 20.819 1.00 87.12 95 LEU A CA 1
ATOM 733 C C . LEU A 1 95 ? -15.746 5.729 21.392 1.00 87.12 95 LEU A C 1
ATOM 735 O O . LEU A 1 95 ? -14.568 5.986 21.623 1.00 87.12 95 LEU A O 1
ATOM 739 N N . GLU A 1 96 ? -16.733 6.587 21.646 1.00 86.44 96 GLU A N 1
ATOM 740 C CA . GLU A 1 96 ? -16.544 7.923 22.219 1.00 86.44 96 GLU A CA 1
ATOM 741 C C . GLU A 1 96 ? -16.529 7.930 23.756 1.00 86.44 96 GLU A C 1
ATOM 743 O O . GLU A 1 96 ? -16.219 8.951 24.375 1.00 86.44 96 GLU A O 1
ATOM 748 N N . SER A 1 97 ? -16.849 6.800 24.393 1.00 82.69 97 SER A N 1
ATOM 749 C CA . SER A 1 97 ? -16.861 6.698 25.849 1.00 82.69 97 SER A CA 1
ATOM 750 C C . SER A 1 97 ? -15.452 6.693 26.440 1.00 82.69 97 SER A C 1
ATOM 752 O O . SER A 1 97 ? -14.484 6.239 25.829 1.00 82.69 97 SER A O 1
ATOM 754 N N . PHE A 1 98 ? -15.359 7.171 27.678 1.00 70.25 98 PHE A N 1
ATOM 755 C CA . PHE A 1 98 ? -14.130 7.239 28.472 1.00 70.25 98 PHE A CA 1
ATOM 756 C C . PHE A 1 98 ? -14.335 6.695 29.901 1.00 70.25 98 PHE A C 1
ATOM 758 O O . PHE A 1 98 ? -13.451 6.829 30.748 1.00 70.25 98 PHE A O 1
ATOM 765 N N . GLU A 1 99 ? -15.498 6.091 30.185 1.00 56.88 99 GLU A N 1
ATOM 766 C CA . GLU A 1 99 ? -15.876 5.553 31.500 1.00 56.88 99 GLU A CA 1
ATOM 767 C C . GLU A 1 99 ? -15.184 4.213 31.779 1.00 56.88 99 GLU A C 1
ATOM 769 O O . GLU A 1 99 ? -15.789 3.144 31.795 1.00 56.88 99 GLU A O 1
ATOM 774 N N . VAL A 1 100 ? -13.881 4.275 32.031 1.00 57.56 100 VAL A N 1
ATOM 775 C CA . VAL A 1 100 ? -13.193 3.274 32.843 1.00 57.56 100 VAL A CA 1
ATOM 776 C C . VAL A 1 100 ? -12.364 4.046 33.865 1.00 57.56 100 VAL A C 1
ATOM 778 O O . VAL A 1 100 ? -11.190 4.332 33.647 1.00 57.56 100 VAL A O 1
ATOM 781 N N . GLN A 1 101 ? -12.981 4.433 34.985 1.00 49.62 101 GLN A N 1
ATOM 782 C CA . GLN A 1 101 ? -12.317 5.155 36.084 1.00 49.62 101 GLN A CA 1
ATOM 783 C C . GLN A 1 101 ? -11.049 4.437 36.603 1.00 49.62 101 GLN A C 1
ATOM 785 O O . GLN A 1 101 ? -10.145 5.097 37.114 1.00 49.62 101 GLN A O 1
ATOM 790 N N . ASP A 1 102 ? -10.936 3.119 36.398 1.00 57.06 102 ASP A N 1
ATOM 791 C CA . ASP A 1 102 ? -9.764 2.308 36.765 1.00 57.06 102 ASP A CA 1
ATOM 792 C C . ASP A 1 102 ? -8.643 2.302 35.700 1.00 57.06 102 ASP A C 1
ATOM 794 O O . ASP A 1 102 ? -7.502 1.956 35.987 1.00 57.06 102 ASP A O 1
ATOM 798 N N . TRP A 1 103 ? -8.917 2.709 34.457 1.00 60.91 103 TRP A N 1
ATOM 799 C CA . TRP A 1 103 ? -7.934 2.699 33.363 1.00 60.91 103 TRP A CA 1
ATOM 800 C C . TRP A 1 103 ? -6.898 3.814 33.501 1.00 60.91 103 TRP A C 1
ATOM 802 O O . TRP A 1 103 ? -5.689 3.575 33.447 1.00 60.91 103 TRP A O 1
ATOM 812 N N . ILE A 1 104 ? -7.389 5.037 33.717 1.00 59.00 104 ILE A N 1
ATOM 813 C CA . ILE A 1 104 ? -6.563 6.238 33.878 1.00 59.00 104 ILE A CA 1
ATOM 814 C C . ILE A 1 104 ? -5.621 6.078 35.080 1.00 59.00 104 ILE A C 1
ATOM 816 O O . ILE A 1 104 ? -4.458 6.471 35.004 1.00 59.00 104 ILE A O 1
ATOM 820 N N . SER A 1 105 ? -6.083 5.439 36.161 1.00 58.62 105 SER A N 1
ATOM 821 C CA . SER A 1 105 ? -5.278 5.202 37.364 1.00 58.62 105 SER A CA 1
ATOM 822 C C . SER A 1 105 ? -4.252 4.070 37.203 1.00 58.62 105 SER A C 1
ATOM 824 O O . SER A 1 105 ? -3.156 4.183 37.749 1.00 58.62 105 SER A O 1
ATOM 826 N N . CYS A 1 106 ? -4.552 3.012 36.435 1.00 61.16 106 CYS A N 1
ATOM 827 C CA . CYS A 1 106 ? -3.631 1.889 36.213 1.00 61.16 106 CYS A CA 1
ATOM 828 C C . CYS A 1 106 ? -2.535 2.163 35.173 1.00 61.16 106 CYS A C 1
ATOM 830 O O . CYS A 1 106 ? -1.441 1.616 35.294 1.00 61.16 106 CYS A O 1
ATOM 832 N N . VAL A 1 107 ? -2.817 2.971 34.147 1.00 65.25 107 VAL A N 1
ATOM 833 C CA . VAL A 1 107 ? -1.876 3.233 33.038 1.00 65.25 107 VAL A CA 1
ATOM 834 C C . VAL A 1 107 ? -1.290 4.646 33.079 1.00 65.25 107 VAL A C 1
ATOM 836 O O . VAL A 1 107 ? -0.289 4.913 32.417 1.00 65.25 107 VAL A O 1
ATOM 839 N N . GLY A 1 108 ? -1.865 5.549 33.880 1.00 65.25 108 GLY A N 1
ATOM 840 C CA . GLY A 1 108 ? -1.434 6.948 33.952 1.00 65.25 108 GLY A CA 1
ATOM 841 C C . GLY A 1 108 ? -1.765 7.751 32.687 1.00 65.25 108 GLY A C 1
ATOM 842 O O . GLY A 1 108 ? -1.061 8.709 32.379 1.00 65.25 108 GLY A O 1
ATOM 843 N N . GLY A 1 109 ? -2.786 7.334 31.929 1.00 73.19 109 GLY A N 1
ATOM 844 C CA . GLY A 1 109 ? -3.199 7.955 30.664 1.00 73.19 109 GLY A CA 1
ATOM 845 C C . GLY A 1 109 ? -4.257 9.053 30.817 1.00 73.19 109 GLY A C 1
ATOM 846 O O . GLY A 1 109 ? -4.797 9.287 31.893 1.00 73.19 109 GLY A O 1
ATOM 847 N N . THR A 1 110 ? -4.581 9.724 29.716 1.00 79.12 110 THR A N 1
ATOM 848 C CA . THR A 1 110 ? -5.652 10.727 29.615 1.00 79.12 110 THR A CA 1
ATOM 849 C C . THR A 1 110 ? -6.988 10.097 29.193 1.00 79.12 110 THR A C 1
ATOM 851 O O . THR A 1 110 ? -7.051 8.937 28.782 1.00 79.12 110 THR A O 1
ATOM 854 N N . SER A 1 111 ? -8.085 10.861 29.244 1.00 76.25 111 SER A N 1
ATOM 855 C CA . SER A 1 111 ? -9.371 10.426 28.674 1.00 76.25 111 SER A CA 1
ATOM 856 C C . SER A 1 111 ? -9.291 10.188 27.161 1.00 76.25 111 SER A C 1
ATOM 858 O O . SER A 1 111 ? -9.933 9.271 26.654 1.00 76.25 111 SER A O 1
ATOM 860 N N . GLN A 1 112 ? -8.459 10.954 26.448 1.00 82.38 112 GLN A N 1
ATOM 861 C CA . GLN A 1 112 ? -8.200 10.747 25.024 1.00 82.38 112 GLN A CA 1
ATOM 862 C C . GLN A 1 112 ? -7.509 9.399 24.779 1.00 82.38 112 GLN A C 1
ATOM 864 O O . GLN A 1 112 ? -7.911 8.673 23.879 1.00 82.38 112 GLN A O 1
ATOM 869 N N . ASP A 1 113 ? -6.557 9.000 25.628 1.00 80.19 113 ASP A N 1
ATOM 870 C CA . ASP A 1 113 ? -5.917 7.681 25.523 1.00 80.19 113 ASP A CA 1
ATOM 871 C C . ASP A 1 113 ? -6.914 6.529 25.715 1.00 80.19 113 ASP A C 1
ATOM 873 O O . ASP A 1 113 ? -6.764 5.473 25.098 1.00 80.19 113 ASP A O 1
ATOM 877 N N . ALA A 1 114 ? -7.940 6.720 26.552 1.00 79.94 114 ALA A N 1
ATOM 878 C CA . ALA A 1 114 ? -9.021 5.751 26.730 1.00 79.94 114 ALA A CA 1
ATOM 879 C C . ALA A 1 114 ? -9.863 5.604 25.453 1.00 79.94 114 ALA A C 1
ATOM 881 O O . ALA A 1 114 ? -10.031 4.491 24.955 1.00 79.94 114 ALA A O 1
ATOM 882 N N . MET A 1 115 ? -10.310 6.726 24.877 1.00 85.25 115 MET A N 1
ATOM 883 C CA . MET A 1 115 ? -11.066 6.740 23.617 1.00 85.25 115 MET A CA 1
ATOM 884 C C . MET A 1 115 ? -10.257 6.118 22.474 1.00 85.25 115 MET A C 1
ATOM 886 O O . MET A 1 115 ? -10.741 5.260 21.735 1.00 85.25 115 MET A O 1
ATOM 890 N N . THR A 1 116 ? -8.983 6.487 22.357 1.00 88.12 116 THR A N 1
ATOM 891 C CA . THR A 1 116 ? -8.085 5.933 21.346 1.00 88.12 116 THR A CA 1
ATOM 892 C C . THR A 1 116 ? -7.888 4.427 21.532 1.00 88.12 116 THR A C 1
ATOM 894 O O . THR A 1 116 ? -7.899 3.673 20.558 1.00 88.12 116 THR A O 1
ATOM 897 N N . SER A 1 117 ? -7.801 3.952 22.776 1.00 87.06 117 SER A N 1
ATOM 898 C CA . SER A 1 117 ? -7.727 2.516 23.066 1.00 87.06 117 SER A CA 1
ATOM 899 C C . SER A 1 117 ? -9.003 1.777 22.657 1.00 87.06 117 SER A C 1
ATOM 901 O O . SER A 1 117 ? -8.905 0.678 22.114 1.00 87.06 117 SER A O 1
ATOM 903 N N . HIS A 1 118 ? -10.190 2.375 22.825 1.00 88.44 118 HIS A N 1
ATOM 904 C CA . HIS A 1 118 ? -11.443 1.808 22.310 1.00 88.44 118 HIS A CA 1
ATOM 905 C C . HIS A 1 118 ? -11.423 1.652 20.786 1.00 88.44 118 HIS A C 1
ATOM 907 O O . HIS A 1 118 ? -11.800 0.592 20.284 1.00 88.44 118 HIS A O 1
ATOM 913 N N . ILE A 1 119 ? -10.924 2.654 20.053 1.00 91.81 119 ILE A N 1
ATOM 914 C CA . ILE A 1 119 ? -10.777 2.592 18.589 1.00 91.81 119 ILE A CA 1
ATOM 915 C C . ILE A 1 119 ? -9.841 1.443 18.184 1.00 91.81 119 ILE A C 1
ATOM 917 O O . ILE A 1 119 ? -10.185 0.653 17.305 1.00 91.81 119 ILE A O 1
ATOM 921 N N . ILE A 1 120 ? -8.690 1.304 18.851 1.00 92.25 120 ILE A N 1
ATOM 922 C CA . ILE A 1 120 ? -7.727 0.224 18.580 1.00 92.25 120 ILE A CA 1
ATOM 923 C C . ILE A 1 120 ? -8.327 -1.156 18.884 1.00 92.25 120 ILE A C 1
ATOM 925 O O . ILE A 1 120 ? -8.227 -2.054 18.049 1.00 92.25 120 ILE A O 1
ATOM 929 N N . VAL A 1 121 ? -8.986 -1.334 20.037 1.00 90.94 121 VAL A N 1
ATOM 930 C CA . VAL A 1 121 ? -9.650 -2.603 20.391 1.00 90.94 121 VAL A CA 1
ATOM 931 C C . VAL A 1 121 ? -10.734 -2.948 19.378 1.00 90.94 121 VAL A C 1
ATOM 933 O O . VAL A 1 121 ? -10.793 -4.083 18.914 1.00 90.94 121 VAL A O 1
ATOM 936 N N . ALA A 1 122 ? -11.584 -1.988 19.014 1.00 92.25 122 ALA A N 1
ATOM 937 C CA . ALA A 1 122 ? -12.641 -2.222 18.041 1.00 92.25 122 ALA A CA 1
ATOM 938 C C . ALA A 1 122 ? -12.079 -2.586 16.662 1.00 92.25 122 ALA A C 1
ATOM 940 O O . ALA A 1 122 ? -12.599 -3.498 16.021 1.00 92.25 122 ALA A O 1
ATOM 941 N N . GLY A 1 123 ? -10.993 -1.932 16.237 1.00 94.06 123 GLY A N 1
ATOM 942 C CA . GLY A 1 123 ? -10.286 -2.259 15.001 1.00 94.06 123 GLY A CA 1
ATOM 943 C C . GLY A 1 123 ? -9.732 -3.683 15.023 1.00 94.06 123 GLY A C 1
ATOM 944 O O . GLY A 1 123 ? -9.993 -4.461 14.111 1.00 94.06 123 GLY A O 1
ATOM 945 N N . ALA A 1 124 ? -9.049 -4.059 16.103 1.00 93.25 124 ALA A N 1
ATOM 946 C CA . ALA A 1 124 ? -8.514 -5.405 16.286 1.00 93.25 124 ALA A CA 1
ATOM 947 C C . ALA A 1 124 ? -9.611 -6.483 16.303 1.00 93.25 124 ALA A C 1
ATOM 949 O O . ALA A 1 124 ? -9.476 -7.520 15.658 1.00 93.25 124 ALA A O 1
ATOM 950 N N . LEU A 1 125 ? -10.729 -6.239 16.996 1.00 92.25 125 LEU A N 1
ATOM 951 C CA . LEU A 1 125 ? -11.862 -7.167 17.020 1.00 92.25 125 LEU A CA 1
ATOM 952 C C . LEU A 1 125 ? -12.533 -7.302 15.647 1.00 92.25 125 LEU A C 1
ATOM 954 O O . LEU A 1 125 ? -12.916 -8.410 15.276 1.00 92.25 125 LEU A O 1
ATOM 958 N N . ALA A 1 126 ? -12.650 -6.209 14.888 1.00 93.94 126 ALA A N 1
ATOM 959 C CA . ALA A 1 126 ? -13.208 -6.236 13.538 1.00 93.94 126 ALA A CA 1
ATOM 960 C C . ALA A 1 126 ? -12.366 -7.088 12.573 1.00 93.94 126 ALA A C 1
ATOM 962 O O . ALA A 1 126 ? -12.939 -7.791 11.746 1.00 93.94 126 ALA A O 1
ATOM 963 N N . ILE A 1 127 ? -11.035 -7.069 12.710 1.00 93.81 127 ILE A N 1
ATOM 964 C CA . ILE A 1 127 ? -10.115 -7.843 11.860 1.00 93.81 127 ILE A CA 1
ATOM 965 C C . ILE A 1 127 ? -10.032 -9.303 12.315 1.00 93.81 127 ILE A C 1
ATOM 967 O O . ILE A 1 127 ? -10.175 -10.220 11.509 1.00 93.81 127 ILE A O 1
ATOM 971 N N . TRP A 1 128 ? -9.773 -9.536 13.604 1.00 92.50 128 TRP A N 1
ATOM 972 C CA . TRP A 1 128 ? -9.424 -10.866 14.116 1.00 92.50 128 TRP A CA 1
ATOM 973 C C . TRP A 1 128 ? -10.635 -11.710 14.504 1.00 92.50 128 TRP A C 1
ATOM 975 O O . TRP A 1 128 ? -10.559 -12.938 14.491 1.00 92.50 128 TRP A O 1
ATOM 985 N N . TYR A 1 129 ? -11.756 -11.072 14.843 1.00 91.12 129 TYR A N 1
ATOM 986 C CA . TYR A 1 129 ? -12.966 -11.747 15.311 1.00 91.12 129 TYR A CA 1
ATOM 987 C C . TYR A 1 129 ? -14.244 -11.245 14.611 1.00 91.12 129 TYR A C 1
ATOM 989 O O . TYR A 1 129 ? -15.254 -11.022 15.287 1.00 91.12 129 TYR A O 1
ATOM 997 N N . PRO A 1 130 ? -14.270 -11.127 13.265 1.00 90.19 130 PRO A N 1
ATOM 998 C CA . PRO A 1 130 ? -15.407 -10.566 12.524 1.00 90.19 130 PRO A CA 1
ATOM 999 C C . PRO A 1 130 ? -16.716 -11.339 12.743 1.00 90.19 130 PRO A C 1
ATOM 1001 O O . PRO A 1 130 ? -17.801 -10.780 12.618 1.00 90.19 130 PRO A O 1
ATOM 1004 N N . SER A 1 131 ? -16.641 -12.626 13.097 1.00 89.44 131 SER A N 1
ATOM 1005 C CA . SER A 1 131 ? -17.812 -13.460 13.393 1.00 89.44 131 SER A CA 1
ATOM 1006 C C . SER A 1 131 ? -18.446 -13.178 14.758 1.00 89.44 131 SER A C 1
ATOM 1008 O O . SER A 1 131 ? -19.627 -13.482 14.946 1.00 89.44 131 SER A O 1
ATOM 1010 N N . LEU A 1 132 ? -17.680 -12.618 15.699 1.00 87.81 132 LEU A N 1
ATOM 1011 C CA . LEU A 1 132 ? -18.116 -12.347 17.070 1.00 87.81 132 LEU A CA 1
ATOM 1012 C C . LEU A 1 132 ? -18.607 -10.907 17.261 1.00 87.81 132 LEU A C 1
ATOM 1014 O O . LEU A 1 132 ? -19.288 -10.618 18.246 1.00 87.81 132 LEU A O 1
ATOM 1018 N N . VAL A 1 133 ? -18.286 -10.009 16.328 1.00 90.75 133 VAL A N 1
ATOM 1019 C CA . VAL A 1 133 ? -18.697 -8.601 16.361 1.00 90.75 133 VAL A CA 1
ATOM 1020 C C . VAL A 1 133 ? -19.775 -8.281 15.333 1.00 90.75 133 VAL A C 1
ATOM 1022 O O . VAL A 1 133 ? -19.997 -9.016 14.369 1.00 90.75 133 VAL A O 1
ATOM 1025 N N . LYS A 1 134 ? -20.500 -7.185 15.562 1.00 90.56 134 LYS A N 1
ATOM 1026 C CA . LYS A 1 134 ? -21.538 -6.711 14.643 1.00 90.56 134 LYS A CA 1
ATOM 1027 C C . LYS A 1 134 ? -20.928 -6.294 13.294 1.00 90.56 134 LYS A C 1
ATOM 1029 O O . LYS A 1 134 ? -19.925 -5.580 13.294 1.00 90.56 134 LYS A O 1
ATOM 1034 N N . PRO A 1 135 ? -21.558 -6.629 12.150 1.00 86.56 135 PRO A N 1
ATOM 1035 C CA . PRO A 1 135 ? -21.020 -6.301 10.824 1.00 86.56 135 PRO A CA 1
ATOM 1036 C C . PRO A 1 135 ? -20.829 -4.802 10.554 1.00 86.56 135 PRO A C 1
ATOM 1038 O O . PRO A 1 135 ? -19.967 -4.427 9.770 1.00 86.56 135 PRO A O 1
ATOM 1041 N N . SER A 1 136 ? -21.611 -3.930 11.200 1.00 89.88 136 SER A N 1
ATOM 1042 C CA . SER A 1 136 ? -21.481 -2.474 11.054 1.00 89.88 136 SER A CA 1
ATOM 1043 C C . SER A 1 136 ? -20.220 -1.902 11.704 1.00 89.88 136 SER A C 1
ATOM 1045 O O . SER A 1 136 ? -19.856 -0.763 11.409 1.00 89.88 136 SER A O 1
ATOM 1047 N N . LEU A 1 137 ? -19.540 -2.667 12.567 1.00 93.00 137 LEU A N 1
ATOM 1048 C CA . LEU A 1 137 ? -18.383 -2.187 13.313 1.00 93.00 137 LEU A CA 1
ATOM 1049 C C . LEU A 1 137 ? -17.262 -1.704 12.390 1.00 93.00 137 LEU A C 1
ATOM 1051 O O . LEU A 1 137 ? -16.685 -0.648 12.638 1.00 93.00 137 LEU A O 1
ATOM 1055 N N . SER A 1 138 ? -16.986 -2.436 11.307 1.00 92.75 138 SER A N 1
ATOM 1056 C CA . SER A 1 138 ? -15.912 -2.088 10.375 1.00 92.75 138 SER A CA 1
ATOM 1057 C C . SER A 1 138 ? -16.125 -0.704 9.753 1.00 92.75 138 SER A C 1
ATOM 1059 O O . SER A 1 138 ? -15.225 0.137 9.787 1.00 92.75 138 SER A O 1
ATOM 1061 N N . ARG A 1 139 ? -17.350 -0.422 9.286 1.00 93.25 139 ARG A N 1
ATOM 1062 C CA . ARG A 1 139 ? -17.727 0.874 8.700 1.00 93.25 139 ARG A CA 1
ATOM 1063 C C . ARG A 1 139 ? -17.606 2.026 9.699 1.00 93.25 139 ARG A C 1
ATOM 1065 O O . ARG A 1 139 ? -17.245 3.132 9.314 1.00 93.25 139 ARG A O 1
ATOM 1072 N N . LEU A 1 140 ? -17.919 1.781 10.972 1.00 93.56 140 LEU A N 1
ATOM 1073 C CA . LEU A 1 140 ? -17.901 2.816 12.010 1.00 93.56 140 LEU A CA 1
ATOM 1074 C C . LEU A 1 140 ? -16.485 3.110 12.532 1.00 93.56 140 LEU A C 1
ATOM 1076 O O . LEU A 1 140 ? -16.203 4.242 12.914 1.00 93.56 140 LEU A O 1
ATOM 1080 N N . VAL A 1 141 ? -15.592 2.117 12.535 1.00 95.50 141 VAL A N 1
ATOM 1081 C CA . VAL A 1 141 ? -14.248 2.229 13.134 1.00 95.50 141 VAL A CA 1
ATOM 1082 C C . VAL A 1 141 ? -13.183 2.674 12.136 1.00 95.50 141 VAL A C 1
ATOM 1084 O O . VAL A 1 141 ? -12.218 3.325 12.538 1.00 95.50 141 VAL A O 1
ATOM 1087 N N . VAL A 1 142 ? -13.340 2.373 10.844 1.00 95.56 142 VAL A N 1
ATOM 1088 C CA . VAL A 1 142 ? -12.276 2.602 9.853 1.00 95.56 142 VAL A CA 1
ATOM 1089 C C . VAL A 1 142 ? -11.852 4.072 9.746 1.00 95.56 142 VAL A C 1
ATOM 1091 O O . VAL A 1 142 ? -10.659 4.362 9.740 1.00 95.56 142 VAL A O 1
ATOM 1094 N N . HIS A 1 143 ? -12.793 5.022 9.743 1.00 95.25 143 HIS A N 1
ATOM 1095 C CA . HIS A 1 143 ? -12.459 6.448 9.649 1.00 95.25 143 HIS A CA 1
ATOM 1096 C C . HIS A 1 143 ? -11.791 7.000 10.922 1.00 95.25 143 HIS A C 1
ATOM 1098 O O . HIS A 1 143 ? -10.771 7.684 10.792 1.00 95.25 143 HIS A O 1
ATOM 1104 N N . PRO A 1 144 ? -12.278 6.701 12.147 1.00 94.06 144 PRO A N 1
ATOM 1105 C CA . PRO A 1 144 ? -11.526 6.981 13.371 1.00 94.06 144 PRO A CA 1
ATOM 1106 C C . PRO A 1 144 ? -10.107 6.398 13.357 1.00 94.06 144 PRO A C 1
ATOM 1108 O O . PRO A 1 144 ? -9.161 7.085 13.739 1.00 94.06 144 PRO A O 1
ATOM 1111 N N . LEU A 1 145 ? -9.941 5.168 12.861 1.00 94.38 145 LEU A N 1
ATOM 1112 C CA . LEU A 1 145 ? -8.645 4.497 12.782 1.00 94.38 145 LEU A CA 1
ATOM 1113 C C . LEU A 1 145 ? -7.697 5.180 11.778 1.00 94.38 145 LEU A C 1
ATOM 1115 O O . LEU A 1 145 ? -6.528 5.398 12.090 1.00 94.38 145 LEU A O 1
ATOM 1119 N N . MET A 1 146 ? -8.200 5.593 10.608 1.00 94.94 146 MET A N 1
ATOM 1120 C CA . MET A 1 146 ? -7.446 6.397 9.632 1.00 94.94 146 MET A CA 1
ATOM 1121 C C . MET A 1 146 ? -6.999 7.732 10.225 1.00 94.94 146 MET A C 1
ATOM 1123 O O . MET A 1 146 ? -5.837 8.113 10.092 1.00 94.94 146 MET A O 1
ATOM 1127 N N . LYS A 1 147 ? -7.909 8.439 10.906 1.00 93.44 147 LYS A N 1
ATOM 1128 C CA . LYS A 1 147 ? -7.602 9.719 11.553 1.00 93.44 147 LYS A CA 1
ATOM 1129 C C . LYS A 1 147 ? -6.491 9.557 12.590 1.00 93.44 147 LYS A C 1
ATOM 1131 O O . LYS A 1 147 ? -5.584 10.382 12.638 1.00 93.44 147 LYS A O 1
ATOM 1136 N N . LEU A 1 148 ? -6.551 8.482 13.372 1.00 92.12 148 LEU A N 1
ATOM 1137 C CA . LEU A 1 148 ? -5.548 8.153 14.375 1.00 92.12 148 LEU A CA 1
ATOM 1138 C C . LEU A 1 148 ? -4.176 7.858 13.751 1.00 92.12 148 LEU A C 1
ATOM 1140 O O . LEU A 1 148 ? -3.169 8.390 14.207 1.00 92.12 148 LEU A O 1
ATOM 1144 N N . ALA A 1 149 ? -4.125 7.063 12.678 1.00 92.25 149 ALA A N 1
ATOM 1145 C CA . ALA A 1 149 ? -2.877 6.774 11.971 1.00 92.25 149 ALA A CA 1
ATOM 1146 C C . ALA A 1 149 ? -2.224 8.045 11.393 1.00 92.25 149 ALA A C 1
ATOM 1148 O O . ALA A 1 149 ? -1.003 8.195 11.440 1.00 92.25 149 ALA A O 1
ATOM 1149 N N . MET A 1 150 ? -3.036 8.983 10.894 1.00 91.00 150 MET A N 1
ATOM 1150 C CA . MET A 1 150 ? -2.561 10.219 10.264 1.00 91.00 150 MET A CA 1
ATOM 1151 C C . MET A 1 150 ? -2.281 11.371 11.240 1.00 91.00 150 MET A C 1
ATOM 1153 O O . MET A 1 150 ? -1.721 12.384 10.824 1.00 91.00 150 MET A O 1
ATOM 1157 N N . ALA A 1 151 ? -2.610 11.232 12.529 1.00 86.69 151 ALA A N 1
ATOM 1158 C CA . ALA A 1 151 ? -2.311 12.245 13.545 1.00 86.69 151 ALA A CA 1
ATOM 1159 C C . ALA A 1 151 ? -0.799 12.406 13.812 1.00 86.69 151 ALA A C 1
ATOM 1161 O O . ALA A 1 151 ? -0.360 13.476 14.227 1.00 86.69 151 ALA A O 1
ATOM 1162 N N . MET A 1 152 ? 0.017 11.382 13.512 1.00 72.06 152 MET A N 1
ATOM 1163 C CA . MET A 1 152 ? 1.495 11.439 13.456 1.00 72.06 152 MET A CA 1
ATOM 1164 C C . MET A 1 152 ? 2.224 11.858 14.745 1.00 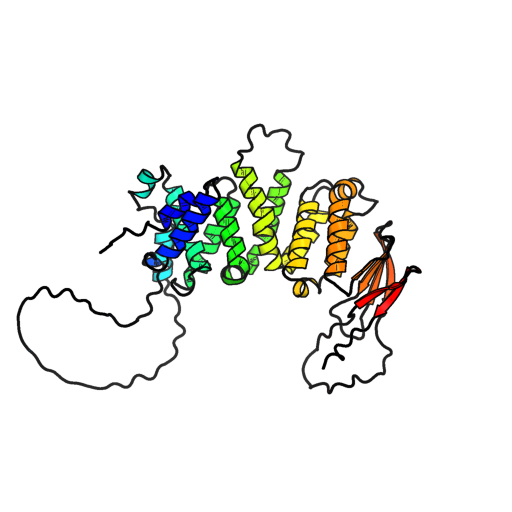72.06 152 MET A C 1
ATOM 1166 O O . MET A 1 152 ? 3.436 12.089 14.732 1.00 72.06 152 MET A O 1
ATOM 1170 N N . ASN A 1 153 ? 1.510 11.947 15.863 1.00 67.19 153 ASN A N 1
ATOM 1171 C CA . ASN A 1 153 ? 2.038 12.398 17.147 1.00 67.19 153 ASN A CA 1
ATOM 1172 C C . ASN A 1 153 ? 1.454 11.634 18.348 1.00 67.19 153 ASN A C 1
ATOM 1174 O O . ASN A 1 153 ? 1.872 11.880 19.478 1.00 67.19 153 ASN A O 1
ATOM 1178 N N . GLU A 1 154 ? 0.524 10.700 18.125 1.00 66.88 154 GLU A N 1
ATOM 1179 C CA . GLU A 1 154 ? -0.133 9.963 19.202 1.00 66.88 154 GLU A CA 1
ATOM 1180 C C . GLU A 1 154 ? 0.536 8.609 19.442 1.00 66.88 154 GLU A C 1
ATOM 1182 O O . GLU A 1 154 ? 0.911 7.914 18.490 1.00 66.88 154 GLU A O 1
ATOM 1187 N N . LYS A 1 155 ? 0.596 8.198 20.717 1.00 76.75 155 LYS A N 1
ATOM 1188 C CA . LYS A 1 155 ? 1.121 6.904 21.188 1.00 76.75 155 LYS A CA 1
ATOM 1189 C C . LYS A 1 155 ? 0.581 5.716 20.383 1.00 76.75 155 LYS A C 1
ATOM 1191 O O . LYS A 1 155 ? 1.296 4.747 20.190 1.00 76.75 155 LYS A O 1
ATOM 1196 N N . TYR A 1 156 ? -0.653 5.799 19.887 1.00 85.25 156 TYR A N 1
ATOM 1197 C CA . TYR A 1 156 ? -1.350 4.699 19.218 1.00 85.25 156 TYR A CA 1
ATOM 1198 C C . TYR A 1 156 ? -1.302 4.738 17.684 1.00 85.25 156 TYR A C 1
ATOM 1200 O O . TYR A 1 156 ? -1.784 3.805 17.041 1.00 85.25 156 TYR A O 1
ATOM 1208 N N . SER A 1 157 ? -0.708 5.779 17.088 1.00 89.44 157 SER A N 1
ATOM 1209 C CA . SER A 1 157 ? -0.718 5.985 15.630 1.00 89.44 157 SER A CA 1
ATOM 1210 C C . SER A 1 157 ? -0.080 4.808 14.880 1.00 89.44 157 SER A C 1
ATOM 1212 O O . SER A 1 157 ? -0.583 4.398 13.836 1.00 89.44 157 SER A O 1
ATOM 1214 N N . SER A 1 158 ? 1.006 4.228 15.420 1.00 89.38 158 SER A N 1
ATOM 1215 C CA . SER A 1 158 ? 1.725 3.122 14.759 1.00 89.38 158 SER A CA 1
ATOM 1216 C C . SER A 1 158 ? 0.872 1.866 14.708 1.00 89.38 158 SER A C 1
ATOM 1218 O O . SER A 1 158 ? 0.697 1.279 13.647 1.00 89.38 158 SER A O 1
ATOM 1220 N N . THR A 1 159 ? 0.247 1.489 15.824 1.00 90.31 159 THR A N 1
ATOM 1221 C CA . THR A 1 159 ? -0.675 0.346 15.817 1.00 90.31 159 THR A CA 1
ATOM 1222 C C . THR A 1 159 ? -1.914 0.615 14.985 1.00 90.31 159 THR A C 1
ATOM 1224 O O . THR A 1 159 ? -2.402 -0.310 14.350 1.00 90.31 159 THR A O 1
ATOM 1227 N N . ALA A 1 160 ? -2.420 1.849 14.939 1.00 93.56 160 ALA A N 1
ATOM 1228 C CA . ALA A 1 160 ? -3.520 2.178 14.040 1.00 93.56 160 ALA A CA 1
ATOM 1229 C C . ALA A 1 160 ? -3.136 1.904 12.577 1.00 93.56 160 ALA A C 1
ATOM 1231 O O . ALA A 1 160 ? -3.892 1.261 11.853 1.00 93.56 160 ALA A O 1
ATOM 1232 N N . ALA A 1 161 ? -1.933 2.322 12.169 1.00 94.69 161 ALA A N 1
ATOM 1233 C CA . ALA A 1 161 ? -1.391 2.041 10.844 1.00 94.69 161 ALA A CA 1
ATOM 1234 C C . ALA A 1 161 ? -1.171 0.536 10.597 1.00 94.69 161 ALA A C 1
ATOM 1236 O O . ALA A 1 161 ? -1.499 0.050 9.518 1.00 94.69 161 ALA A O 1
ATOM 1237 N N . GLU A 1 162 ? -0.676 -0.214 11.587 1.00 93.62 162 GLU A N 1
ATOM 1238 C CA . GLU A 1 162 ? -0.523 -1.676 11.506 1.00 93.62 162 GLU A CA 1
ATOM 1239 C C . GLU A 1 162 ? -1.873 -2.389 11.342 1.00 93.62 162 GLU A C 1
ATOM 1241 O O . GLU A 1 162 ? -2.011 -3.225 10.455 1.00 93.62 162 GLU A O 1
ATOM 1246 N N . LEU A 1 163 ? -2.888 -2.029 12.134 1.00 95.19 163 LEU A N 1
ATOM 1247 C CA . LEU A 1 163 ? -4.230 -2.615 12.037 1.00 95.19 163 LEU A CA 1
ATOM 1248 C C . LEU A 1 163 ? -4.916 -2.254 10.713 1.00 95.19 163 LEU A C 1
ATOM 1250 O O . LEU A 1 163 ? -5.586 -3.093 10.107 1.00 95.19 163 LEU A O 1
ATOM 1254 N N . LEU A 1 164 ? -4.739 -1.021 10.228 1.00 96.81 164 LEU A N 1
ATOM 1255 C CA . LEU A 1 164 ? -5.207 -0.636 8.894 1.00 96.81 164 LEU A CA 1
ATOM 1256 C C . LEU A 1 164 ? -4.528 -1.468 7.808 1.00 96.81 164 LEU A C 1
ATOM 1258 O O . LEU A 1 164 ? -5.198 -1.908 6.882 1.00 96.81 164 LEU A O 1
ATOM 1262 N N . ALA A 1 165 ? -3.221 -1.700 7.915 1.00 96.31 165 ALA A N 1
ATOM 1263 C CA . ALA A 1 165 ? -2.489 -2.515 6.956 1.00 96.31 165 ALA A CA 1
ATOM 1264 C C . ALA A 1 165 ? -2.966 -3.975 6.974 1.00 96.31 165 ALA A C 1
ATOM 1266 O O . ALA A 1 165 ? -3.291 -4.533 5.928 1.00 96.31 165 ALA A O 1
ATOM 1267 N N . GLU A 1 166 ? -3.064 -4.567 8.164 1.00 95.50 166 GLU A N 1
ATOM 1268 C CA . GLU A 1 166 ? -3.424 -5.971 8.364 1.00 95.50 166 GLU A CA 1
ATOM 1269 C C . GLU A 1 166 ? -4.847 -6.286 7.888 1.00 95.50 166 GLU A C 1
ATOM 1271 O O . GLU A 1 166 ? -5.074 -7.277 7.197 1.00 95.50 166 GLU A O 1
ATOM 1276 N N . GLY A 1 167 ? -5.814 -5.422 8.204 1.00 94.62 167 GLY A N 1
ATOM 1277 C CA . GLY A 1 167 ? -7.204 -5.609 7.789 1.00 94.62 167 GLY A CA 1
ATOM 1278 C C . GLY A 1 167 ? -7.527 -5.089 6.389 1.00 94.62 167 GLY A C 1
ATOM 1279 O O . GLY A 1 167 ? -8.698 -5.103 6.006 1.00 94.62 167 GLY A O 1
ATOM 1280 N N . MET A 1 168 ? -6.544 -4.578 5.635 1.00 95.62 168 MET A N 1
ATOM 1281 C CA . MET A 1 168 ? -6.809 -3.857 4.388 1.00 95.62 168 MET A CA 1
ATOM 1282 C C . MET A 1 168 ? -7.553 -4.729 3.374 1.00 95.62 168 MET A C 1
ATOM 1284 O O . MET A 1 168 ? -8.592 -4.321 2.864 1.00 95.62 168 MET A O 1
ATOM 1288 N N . GLU A 1 169 ? -7.056 -5.938 3.113 1.00 90.56 169 GLU A N 1
ATOM 1289 C CA . GLU A 1 169 ? -7.636 -6.849 2.120 1.00 90.56 169 GLU A CA 1
ATOM 1290 C C . GLU A 1 169 ? -8.978 -7.443 2.569 1.00 90.56 169 GLU A C 1
ATOM 1292 O O . GLU A 1 169 ? -9.884 -7.594 1.754 1.00 90.56 169 GLU A O 1
ATOM 1297 N N . SER A 1 170 ? -9.115 -7.760 3.859 1.00 90.38 170 SER A N 1
ATOM 1298 C CA . SER A 1 170 ? -10.241 -8.536 4.390 1.00 90.38 170 SER A CA 1
ATOM 1299 C C . SER A 1 170 ? -11.408 -7.695 4.907 1.00 90.38 170 SER A C 1
ATOM 1301 O O . SER A 1 170 ? -12.548 -8.146 4.851 1.00 90.38 170 SER A O 1
ATOM 1303 N N . THR A 1 171 ? -11.132 -6.509 5.456 1.00 94.25 171 THR A N 1
ATOM 1304 C CA . THR A 1 171 ? -12.087 -5.761 6.293 1.00 94.25 171 THR A CA 1
ATOM 1305 C C . THR A 1 171 ? -12.276 -4.325 5.814 1.00 94.25 171 THR A C 1
ATOM 1307 O O . THR A 1 171 ? -13.404 -3.840 5.733 1.00 94.25 171 THR A O 1
ATOM 1310 N N . TRP A 1 172 ? -11.183 -3.619 5.501 1.00 95.81 172 TRP A N 1
ATOM 1311 C CA . TRP A 1 172 ? -11.225 -2.168 5.298 1.00 95.81 172 TRP A CA 1
ATOM 1312 C C . TRP A 1 172 ? -11.481 -1.754 3.855 1.00 95.81 172 TRP A C 1
ATOM 1314 O O . TRP A 1 172 ? -12.204 -0.784 3.640 1.00 95.81 172 TRP A O 1
ATOM 1324 N N . LYS A 1 173 ? -10.932 -2.473 2.866 1.00 93.56 173 LYS A N 1
ATOM 1325 C CA . LYS A 1 173 ? -10.977 -2.081 1.447 1.00 93.56 173 LYS A CA 1
ATOM 1326 C C . LYS A 1 173 ? -12.378 -1.711 0.965 1.00 93.56 173 LYS A C 1
ATOM 1328 O O . LYS A 1 173 ? -12.538 -0.672 0.336 1.00 93.56 173 LYS A O 1
ATOM 1333 N N . GLU A 1 174 ? -13.392 -2.510 1.285 1.00 91.75 174 GLU A N 1
ATOM 1334 C CA . GLU A 1 174 ? -14.777 -2.241 0.868 1.00 91.75 174 GLU A CA 1
ATOM 1335 C C . GLU A 1 174 ? -15.357 -0.965 1.495 1.00 91.75 174 GLU A C 1
ATOM 1337 O O . GLU A 1 174 ? -16.214 -0.317 0.898 1.00 91.75 174 GLU A O 1
ATOM 1342 N N . CYS A 1 175 ? -14.876 -0.582 2.680 1.00 92.62 175 CYS A N 1
ATOM 1343 C CA . CYS A 1 175 ? -15.353 0.592 3.403 1.00 92.62 175 CYS A CA 1
ATOM 1344 C C . CYS A 1 175 ? -14.690 1.897 2.937 1.00 92.62 175 CYS A C 1
ATOM 1346 O O . CYS A 1 175 ? -15.306 2.947 3.079 1.00 92.62 175 CYS A O 1
ATOM 1348 N N . ILE A 1 176 ? -13.451 1.846 2.424 1.00 94.88 176 ILE A N 1
ATOM 1349 C CA . ILE A 1 176 ? -12.633 3.048 2.153 1.00 94.88 176 ILE A CA 1
ATOM 1350 C C . ILE A 1 176 ? -12.014 3.102 0.753 1.00 94.88 176 ILE A C 1
ATOM 1352 O O . ILE A 1 176 ? -11.074 3.862 0.523 1.00 94.88 176 ILE A O 1
ATOM 1356 N N . VAL A 1 177 ? -12.499 2.300 -0.199 1.00 92.38 177 VAL A N 1
ATOM 1357 C CA . VAL A 1 177 ? -11.911 2.208 -1.550 1.00 92.38 177 VAL A CA 1
ATOM 1358 C C . VAL A 1 177 ? -11.741 3.573 -2.231 1.00 92.38 177 VAL A C 1
ATOM 1360 O O . VAL A 1 177 ? -10.762 3.792 -2.935 1.00 92.38 177 VAL A O 1
ATOM 1363 N N . SER A 1 178 ? -12.653 4.521 -1.989 1.00 93.31 178 SER A N 1
ATOM 1364 C CA . SER A 1 178 ? -12.615 5.852 -2.609 1.00 93.31 178 SER A CA 1
ATOM 1365 C C . SER A 1 178 ? -11.611 6.813 -1.954 1.00 93.31 178 SER A C 1
ATOM 1367 O O . SER A 1 178 ? -11.233 7.836 -2.530 1.00 93.31 178 SER A O 1
ATOM 1369 N N . GLU A 1 179 ? -11.187 6.498 -0.735 1.00 95.19 179 GLU A N 1
ATOM 1370 C CA . GLU A 1 179 ? -10.287 7.269 0.106 1.00 95.19 179 GLU A CA 1
ATOM 1371 C C . GLU A 1 179 ? -8.832 6.818 -0.044 1.00 95.19 179 GLU A C 1
ATOM 1373 O O . GLU A 1 179 ? -7.938 7.620 0.229 1.00 95.19 179 GLU A O 1
ATOM 1378 N N . ILE A 1 180 ? -8.586 5.574 -0.482 1.00 96.38 180 ILE A N 1
ATOM 1379 C CA . ILE A 1 180 ? -7.237 4.991 -0.588 1.00 96.38 180 ILE A CA 1
ATOM 1380 C C . ILE A 1 180 ? -6.268 5.906 -1.361 1.00 96.38 180 ILE A C 1
ATOM 1382 O O . ILE A 1 180 ? -5.201 6.198 -0.815 1.00 96.38 180 ILE A O 1
ATOM 1386 N N . PRO A 1 181 ? -6.601 6.447 -2.554 1.00 96.12 181 PRO A N 1
ATOM 1387 C CA . PRO A 1 181 ? -5.680 7.328 -3.276 1.00 96.12 181 PRO A CA 1
ATOM 1388 C C . PRO A 1 181 ? -5.335 8.606 -2.502 1.00 96.12 181 PRO A C 1
ATOM 1390 O O . PRO A 1 181 ? -4.191 9.058 -2.531 1.00 96.12 181 PRO A O 1
ATOM 1393 N N . ARG A 1 182 ? -6.306 9.179 -1.773 1.00 95.69 182 ARG A N 1
ATOM 1394 C CA . ARG A 1 182 ? -6.069 10.361 -0.929 1.00 95.69 182 ARG A CA 1
ATOM 1395 C C . ARG A 1 182 ? -5.127 10.023 0.221 1.00 95.69 182 ARG A C 1
ATOM 1397 O O . ARG A 1 182 ? -4.156 10.738 0.419 1.00 95.69 182 ARG A O 1
ATOM 1404 N N . LEU A 1 183 ? -5.356 8.898 0.900 1.00 96.25 183 LEU A N 1
ATOM 1405 C CA . LEU A 1 183 ? -4.513 8.454 2.009 1.00 96.25 183 LEU A CA 1
ATOM 1406 C C . LEU A 1 183 ? -3.072 8.155 1.560 1.00 96.25 183 LEU A C 1
ATOM 1408 O O . LEU A 1 183 ? -2.125 8.519 2.251 1.00 96.25 183 LEU A O 1
ATOM 1412 N N . ILE A 1 184 ? -2.890 7.546 0.383 1.00 96.81 184 ILE A N 1
ATOM 1413 C CA . ILE A 1 184 ? -1.566 7.364 -0.236 1.00 96.81 184 ILE A CA 1
ATOM 1414 C C . ILE A 1 184 ? -0.897 8.726 -0.473 1.00 96.81 184 ILE A C 1
ATOM 1416 O O . ILE A 1 184 ? 0.274 8.907 -0.133 1.00 96.81 184 ILE A O 1
ATOM 1420 N N . GLY A 1 185 ? -1.639 9.692 -1.023 1.00 94.81 185 GLY A N 1
ATOM 1421 C CA . GLY A 1 185 ? -1.167 11.063 -1.218 1.00 94.81 185 GLY A CA 1
ATOM 1422 C C . GLY A 1 185 ? -0.757 11.742 0.091 1.00 94.81 185 GLY A C 1
ATOM 1423 O O . GLY A 1 185 ? 0.314 12.344 0.150 1.00 94.81 185 GLY A O 1
ATOM 1424 N N . ASP A 1 186 ? -1.549 11.583 1.151 1.00 94.00 186 ASP A N 1
ATOM 1425 C CA . ASP A 1 186 ? -1.244 12.136 2.470 1.00 94.00 186 ASP A CA 1
ATOM 1426 C C . ASP A 1 186 ? 0.033 11.513 3.059 1.00 94.00 186 ASP A C 1
ATOM 1428 O O . ASP A 1 186 ? 0.866 12.229 3.612 1.00 94.00 186 ASP A O 1
ATOM 1432 N N . ILE A 1 187 ? 0.251 10.200 2.899 1.00 94.69 187 ILE A N 1
ATOM 1433 C CA . ILE A 1 187 ? 1.503 9.546 3.323 1.00 94.69 187 ILE A CA 1
ATOM 1434 C C . ILE A 1 187 ? 2.699 10.118 2.551 1.00 94.69 187 ILE A C 1
ATOM 1436 O O . ILE A 1 187 ? 3.721 10.441 3.160 1.00 94.69 187 ILE A O 1
ATOM 1440 N N . PHE A 1 188 ? 2.586 10.295 1.232 1.00 93.44 188 PHE A N 1
ATOM 1441 C CA . PHE A 1 188 ? 3.660 10.909 0.446 1.00 93.44 188 PHE A CA 1
ATOM 1442 C C . PHE A 1 188 ? 3.930 12.358 0.844 1.00 93.44 188 PHE A C 1
ATOM 1444 O O . PHE A 1 188 ? 5.089 12.756 0.946 1.00 93.44 188 PHE A O 1
ATOM 1451 N N . PHE A 1 189 ? 2.889 13.130 1.148 1.00 91.75 189 PHE A N 1
ATOM 1452 C CA . PHE A 1 189 ? 3.046 14.483 1.669 1.00 91.75 189 PHE A CA 1
ATOM 1453 C C . PHE A 1 189 ? 3.833 14.495 2.990 1.00 91.75 189 PHE A C 1
ATOM 1455 O O . PHE A 1 189 ? 4.735 15.308 3.178 1.00 91.75 189 PHE A O 1
ATOM 1462 N N . GLN A 1 190 ? 3.569 13.542 3.884 1.00 89.38 190 GLN A N 1
ATOM 1463 C CA . GLN A 1 190 ? 4.303 13.408 5.148 1.00 89.38 190 GLN A CA 1
ATOM 1464 C C . GLN A 1 190 ? 5.771 12.994 4.955 1.00 89.38 190 GLN A C 1
ATOM 1466 O O . GLN A 1 190 ? 6.657 13.435 5.698 1.00 89.38 190 GLN A O 1
ATOM 1471 N N . VAL A 1 191 ? 6.042 12.167 3.942 1.00 89.25 191 VAL A N 1
ATOM 1472 C CA . VAL A 1 191 ? 7.402 11.817 3.511 1.00 89.25 191 VAL A CA 1
ATOM 1473 C C . VAL A 1 191 ? 8.143 13.059 3.002 1.00 89.25 191 VAL A C 1
ATOM 1475 O O . VAL A 1 191 ? 9.287 13.283 3.400 1.00 89.25 191 VAL A O 1
ATOM 1478 N N . GLU A 1 192 ? 7.482 13.906 2.211 1.00 88.12 192 GLU A N 1
ATOM 1479 C CA . GLU A 1 192 ? 8.061 15.142 1.670 1.00 88.12 192 GLU A CA 1
ATOM 1480 C C . GLU A 1 192 ? 8.436 16.147 2.768 1.00 88.12 192 GLU A C 1
ATOM 1482 O O . GLU A 1 192 ? 9.553 16.667 2.785 1.00 88.12 192 GLU A O 1
ATOM 1487 N N . LEU A 1 193 ? 7.553 16.355 3.753 1.00 83.19 193 LEU A N 1
ATOM 1488 C CA . LEU A 1 193 ? 7.811 17.246 4.895 1.00 83.19 193 LEU A CA 1
ATOM 1489 C C . LEU A 1 193 ? 9.043 16.845 5.728 1.00 83.19 193 LEU A C 1
ATOM 1491 O O . LEU A 1 193 ? 9.540 17.644 6.521 1.00 83.19 193 LEU A O 1
ATOM 1495 N N . SER A 1 194 ? 9.533 15.616 5.565 1.00 67.56 194 SER A N 1
ATOM 1496 C CA . SER A 1 194 ? 10.661 15.053 6.313 1.00 67.56 194 SER A CA 1
ATOM 1497 C C . SER A 1 194 ? 11.986 15.072 5.538 1.00 67.56 194 SER A C 1
ATOM 1499 O O . SER A 1 194 ? 12.987 14.552 6.033 1.00 67.56 194 SER A O 1
ATOM 1501 N N . GLY A 1 195 ? 12.005 15.622 4.319 1.00 59.47 195 GLY A N 1
ATOM 1502 C CA . GLY A 1 195 ? 13.187 15.659 3.460 1.00 59.47 195 GLY A CA 1
ATOM 1503 C C . GLY A 1 195 ? 14.355 16.491 4.026 1.00 59.47 195 GLY A C 1
ATOM 1504 O O . GLY A 1 195 ? 14.172 17.338 4.903 1.00 59.47 195 GLY A O 1
ATOM 1505 N N . PRO A 1 196 ? 15.579 16.316 3.489 1.00 50.00 196 PRO A N 1
ATOM 1506 C CA . PRO A 1 196 ? 16.826 16.897 4.017 1.00 50.00 196 PRO A CA 1
ATOM 1507 C C . PRO A 1 196 ? 16.893 18.440 4.024 1.00 50.00 196 PRO A C 1
ATOM 1509 O O . PRO A 1 196 ? 17.872 19.015 4.503 1.00 50.00 196 PRO A O 1
ATOM 1512 N N . SER A 1 197 ? 15.862 19.126 3.521 1.00 44.19 197 SER A N 1
ATOM 1513 C CA . SER A 1 197 ? 15.726 20.586 3.550 1.00 44.19 197 SER A CA 1
ATOM 1514 C C . SER A 1 197 ? 15.326 21.139 4.931 1.00 44.19 197 SER A C 1
ATOM 1516 O O . SER A 1 197 ? 15.539 22.323 5.205 1.00 44.19 197 SER A O 1
ATOM 1518 N N . SER A 1 198 ? 14.828 20.312 5.861 1.00 40.84 198 SER A N 1
ATOM 1519 C CA . SER A 1 198 ? 14.489 20.771 7.215 1.00 40.84 198 SER A CA 1
ATOM 1520 C C . SER A 1 198 ? 15.745 20.963 8.083 1.00 40.84 198 SER A C 1
ATOM 1522 O O . SER A 1 198 ? 16.042 20.179 8.984 1.00 40.84 198 SER A O 1
ATOM 1524 N N . LYS A 1 199 ? 16.483 22.058 7.865 1.00 34.97 199 LYS A N 1
ATOM 1525 C CA . LYS A 1 199 ? 17.585 22.532 8.735 1.00 34.97 199 LYS A CA 1
ATOM 1526 C C . LYS A 1 199 ? 17.135 22.958 10.144 1.00 34.97 199 LYS A C 1
ATOM 1528 O O . LYS A 1 199 ? 17.909 23.565 10.881 1.00 34.97 199 LYS A O 1
ATOM 1533 N N . SER A 1 200 ? 15.908 22.653 10.546 1.00 40.00 200 SER A N 1
ATOM 1534 C CA . SER A 1 200 ? 15.339 23.066 11.823 1.00 40.00 200 SER A CA 1
ATOM 1535 C C . SER A 1 200 ? 14.653 21.909 12.530 1.00 40.00 200 SER A C 1
ATOM 1537 O O . SER A 1 200 ? 13.451 21.966 12.759 1.00 40.00 200 SER A O 1
ATOM 1539 N N . VAL A 1 201 ? 15.378 20.856 12.906 1.00 40.56 201 VAL A N 1
ATOM 1540 C CA . VAL A 1 201 ? 14.804 19.935 13.890 1.00 40.56 201 VAL A CA 1
ATOM 1541 C C . VAL A 1 201 ? 15.862 19.396 14.842 1.00 40.56 201 VAL A C 1
ATOM 1543 O O . VAL A 1 201 ? 16.479 18.361 14.627 1.00 40.56 201 VAL A O 1
ATOM 1546 N N . LYS A 1 202 ? 16.065 20.143 15.929 1.00 35.38 202 LYS A N 1
ATOM 1547 C CA . LYS A 1 202 ? 16.696 19.642 17.156 1.00 35.38 202 LYS A CA 1
ATOM 1548 C C . LYS A 1 202 ? 15.712 18.840 18.031 1.00 35.38 202 LYS A C 1
ATOM 1550 O O . LYS A 1 202 ? 16.082 18.466 19.133 1.00 35.38 202 LYS A O 1
ATOM 1555 N N . GLU A 1 203 ? 14.493 18.570 17.552 1.00 39.25 203 GLU A N 1
ATOM 1556 C CA . GLU A 1 203 ? 13.403 17.962 18.336 1.00 39.25 203 GLU A CA 1
ATOM 1557 C C . GLU A 1 203 ? 12.462 17.071 17.483 1.00 39.25 203 GLU A C 1
ATOM 1559 O O . GLU A 1 203 ? 11.243 17.192 17.569 1.00 39.25 203 GLU A O 1
ATOM 1564 N N . ILE A 1 204 ? 12.973 16.178 16.618 1.00 47.38 204 ILE A N 1
ATOM 1565 C CA . ILE A 1 204 ? 12.120 15.059 16.161 1.00 47.38 204 ILE A CA 1
ATOM 1566 C C . ILE A 1 204 ? 12.151 14.043 17.295 1.00 47.38 204 ILE A C 1
ATOM 1568 O O . ILE A 1 204 ? 13.190 13.445 17.551 1.00 47.38 204 ILE A O 1
ATOM 1572 N N . SER A 1 205 ? 11.030 13.887 17.994 1.00 53.09 205 SER A N 1
ATOM 1573 C CA . SER A 1 205 ? 10.833 12.798 18.954 1.00 53.09 205 SER A CA 1
ATOM 1574 C C . SER A 1 205 ? 10.960 11.446 18.238 1.00 53.09 205 SER A C 1
ATOM 1576 O O . SER A 1 205 ? 10.406 11.276 17.146 1.00 53.09 205 SER A O 1
ATOM 1578 N N . ASP A 1 206 ? 11.641 10.477 18.859 1.00 59.56 206 ASP A N 1
ATOM 1579 C CA . ASP A 1 206 ? 11.825 9.111 18.337 1.00 59.56 206 ASP A CA 1
ATOM 1580 C C . ASP A 1 206 ? 10.491 8.448 17.931 1.00 59.56 206 ASP A C 1
ATOM 1582 O O . ASP A 1 206 ? 10.423 7.689 16.961 1.00 59.56 206 ASP A O 1
ATOM 1586 N N . ALA A 1 207 ? 9.387 8.817 18.593 1.00 57.50 207 ALA A N 1
ATOM 1587 C CA . ALA A 1 207 ? 8.043 8.344 18.264 1.00 57.50 207 ALA A CA 1
ATOM 1588 C C . ALA A 1 207 ? 7.554 8.820 16.880 1.00 57.50 207 ALA A C 1
ATOM 1590 O O . ALA A 1 207 ? 6.908 8.055 16.164 1.00 57.50 207 ALA A O 1
ATOM 1591 N N . SER A 1 208 ? 7.901 10.046 16.463 1.00 59.53 208 SER A N 1
ATOM 1592 C CA . SER A 1 208 ? 7.562 10.578 15.130 1.00 59.53 208 SER A CA 1
ATOM 1593 C C . SER A 1 208 ? 8.333 9.856 14.020 1.00 59.53 208 SER A C 1
ATOM 1595 O O . SER A 1 208 ? 7.820 9.663 12.916 1.00 59.53 208 SER A O 1
ATOM 1597 N N . PHE A 1 209 ? 9.557 9.410 14.310 1.00 65.19 209 PHE A N 1
ATOM 1598 C CA . PHE A 1 209 ? 10.335 8.594 13.382 1.00 65.19 209 PHE A CA 1
ATOM 1599 C C . PHE A 1 209 ? 9.741 7.183 13.233 1.00 65.19 209 PHE A C 1
ATOM 1601 O O . PHE A 1 209 ? 9.618 6.684 12.113 1.00 65.19 209 PHE A O 1
ATOM 1608 N N . SER A 1 210 ? 9.299 6.580 14.343 1.00 76.75 210 SER A N 1
ATOM 1609 C CA . SER A 1 210 ? 8.659 5.258 14.356 1.00 76.75 210 SER A CA 1
ATOM 1610 C C . SER A 1 210 ? 7.376 5.212 13.511 1.00 76.75 210 SER A C 1
ATOM 1612 O O . SER A 1 210 ? 7.271 4.385 12.607 1.00 76.75 210 SER A O 1
ATOM 1614 N N . ILE A 1 211 ? 6.442 6.157 13.697 1.00 87.38 211 ILE A N 1
ATOM 1615 C CA . ILE A 1 211 ? 5.186 6.183 12.917 1.00 87.38 211 ILE A CA 1
ATOM 1616 C C . ILE A 1 211 ? 5.422 6.381 11.418 1.00 87.38 211 ILE A C 1
ATOM 1618 O O . ILE A 1 211 ? 4.800 5.704 10.602 1.00 87.38 211 ILE A O 1
ATOM 1622 N N . LYS A 1 212 ? 6.341 7.269 11.023 1.00 85.50 212 LYS A N 1
ATOM 1623 C CA . LYS A 1 212 ? 6.650 7.492 9.601 1.00 85.50 212 LYS A CA 1
ATOM 1624 C C . LYS A 1 212 ? 7.158 6.219 8.944 1.00 85.50 212 LYS A C 1
ATOM 1626 O O . LYS A 1 212 ? 6.729 5.881 7.841 1.00 85.50 212 LYS A O 1
ATOM 1631 N N . LYS A 1 213 ? 8.033 5.496 9.644 1.00 87.94 213 LYS A N 1
ATOM 1632 C CA . LYS A 1 213 ? 8.518 4.195 9.200 1.00 87.94 213 LYS A CA 1
ATOM 1633 C C . LYS A 1 213 ? 7.362 3.208 9.042 1.00 87.94 213 LYS A C 1
ATOM 1635 O O . LYS A 1 213 ? 7.254 2.597 7.986 1.00 87.94 213 LYS A O 1
ATOM 1640 N N . THR A 1 214 ? 6.462 3.107 10.018 1.00 91.50 214 THR A N 1
ATOM 1641 C CA . THR A 1 214 ? 5.285 2.227 9.933 1.00 91.50 214 THR A CA 1
ATOM 1642 C C . THR A 1 214 ? 4.376 2.588 8.756 1.00 91.50 214 THR A C 1
ATOM 1644 O O . THR A 1 214 ? 3.944 1.710 8.011 1.00 91.50 214 THR A O 1
ATOM 1647 N N . LEU A 1 215 ? 4.122 3.874 8.513 1.00 93.31 215 LEU A N 1
ATOM 1648 C CA . LEU A 1 215 ? 3.297 4.296 7.381 1.00 93.31 215 LEU A CA 1
ATOM 1649 C C . LEU A 1 215 ? 3.923 3.924 6.039 1.00 93.31 215 LEU A C 1
ATOM 1651 O O . LEU A 1 215 ? 3.223 3.430 5.162 1.00 93.31 215 LEU A O 1
ATOM 1655 N N . VAL A 1 216 ? 5.231 4.125 5.887 1.00 93.12 216 VAL A N 1
ATOM 1656 C CA . VAL A 1 216 ? 5.950 3.851 4.637 1.00 93.12 216 VAL A CA 1
ATOM 1657 C C . VAL A 1 216 ? 6.194 2.357 4.418 1.00 93.12 216 VAL A C 1
ATOM 1659 O O . VAL A 1 216 ? 6.045 1.868 3.302 1.00 93.12 216 VAL A O 1
ATOM 1662 N N . GLU A 1 217 ? 6.586 1.622 5.456 1.00 92.50 217 GLU A N 1
ATOM 1663 C CA . GLU A 1 217 ? 7.005 0.222 5.333 1.00 92.50 217 GLU A CA 1
ATOM 1664 C C . GLU A 1 217 ? 5.849 -0.775 5.483 1.00 92.50 217 GLU A C 1
ATOM 1666 O O . GLU A 1 217 ? 5.955 -1.889 4.965 1.00 92.50 217 GLU A O 1
ATOM 1671 N N . VAL A 1 218 ? 4.759 -0.392 6.162 1.00 93.56 218 VAL A N 1
ATOM 1672 C CA . VAL A 1 218 ? 3.644 -1.291 6.509 1.00 93.56 218 VAL A CA 1
ATOM 1673 C C . VAL A 1 218 ? 2.335 -0.852 5.846 1.00 93.56 218 VAL A C 1
ATOM 1675 O O . VAL A 1 218 ? 1.752 -1.614 5.068 1.00 93.56 218 VAL A O 1
ATOM 1678 N N . LEU A 1 219 ? 1.875 0.379 6.099 1.00 96.56 219 LEU A N 1
ATOM 1679 C CA . LEU A 1 219 ? 0.558 0.823 5.621 1.00 96.56 219 LEU A CA 1
ATOM 1680 C C . LEU A 1 219 ? 0.528 1.108 4.115 1.00 96.56 219 LEU A C 1
ATOM 1682 O O . LEU A 1 219 ? -0.360 0.616 3.420 1.00 96.56 219 LEU A O 1
ATOM 1686 N N . LEU A 1 220 ? 1.493 1.867 3.596 1.00 97.19 220 LEU A N 1
ATOM 1687 C CA . LEU A 1 220 ? 1.541 2.280 2.193 1.00 97.19 220 LEU A CA 1
ATOM 1688 C C . LEU A 1 220 ? 1.548 1.087 1.217 1.00 97.19 220 LEU A C 1
ATOM 1690 O O . LEU A 1 220 ? 0.729 1.095 0.297 1.00 97.19 220 LEU A O 1
ATOM 1694 N N . PRO A 1 221 ? 2.367 0.030 1.403 1.00 96.19 221 PRO A N 1
ATOM 1695 C CA . PRO A 1 221 ? 2.291 -1.158 0.557 1.00 96.19 221 PRO A CA 1
ATOM 1696 C C . PRO A 1 221 ? 0.920 -1.832 0.596 1.00 96.19 221 PRO A C 1
ATOM 1698 O O . PRO A 1 221 ? 0.426 -2.266 -0.441 1.00 96.19 221 PRO A O 1
ATOM 1701 N N . SER A 1 222 ? 0.291 -1.893 1.770 1.00 96.56 222 SER A N 1
ATOM 1702 C CA . SER A 1 222 ? -1.022 -2.523 1.947 1.00 96.56 222 SER A CA 1
ATOM 1703 C C . SER A 1 222 ? -2.121 -1.743 1.220 1.00 96.56 222 SER A C 1
ATOM 1705 O O . SER A 1 222 ? -2.918 -2.334 0.494 1.00 96.56 222 SER A O 1
ATOM 1707 N N . LEU A 1 223 ? -2.106 -0.409 1.320 1.00 97.06 223 LEU A N 1
ATOM 1708 C CA . LEU A 1 223 ? -2.980 0.482 0.546 1.00 97.06 223 LEU A CA 1
ATOM 1709 C C . LEU A 1 223 ? -2.763 0.322 -0.961 1.00 97.06 223 LEU A C 1
ATOM 1711 O O . LEU A 1 223 ? -3.720 0.201 -1.723 1.00 97.06 223 LEU A O 1
ATOM 1715 N N . ALA A 1 224 ? -1.502 0.279 -1.388 1.00 96.56 224 ALA A N 1
ATOM 1716 C CA . ALA A 1 224 ? -1.161 0.172 -2.797 1.00 96.56 224 ALA A CA 1
ATOM 1717 C C . ALA A 1 224 ? -1.545 -1.187 -3.402 1.00 96.56 224 ALA A C 1
ATOM 1719 O O . ALA A 1 224 ? -1.934 -1.248 -4.562 1.00 96.56 224 ALA A O 1
ATOM 1720 N N . MET A 1 225 ? -1.486 -2.278 -2.632 1.00 94.44 225 MET A N 1
ATOM 1721 C CA . MET A 1 225 ? -2.003 -3.584 -3.066 1.00 94.44 225 MET A CA 1
ATOM 1722 C C . MET A 1 225 ? -3.537 -3.611 -3.121 1.00 94.44 225 MET A C 1
ATOM 1724 O O . MET A 1 225 ? -4.110 -4.291 -3.973 1.00 94.44 225 MET A O 1
ATOM 1728 N N . ALA A 1 226 ? -4.210 -2.862 -2.244 1.00 94.56 226 ALA A N 1
ATOM 1729 C CA . ALA A 1 226 ? -5.666 -2.777 -2.220 1.00 94.56 226 ALA A CA 1
ATOM 1730 C C . ALA A 1 226 ? -6.238 -2.012 -3.423 1.00 94.56 226 ALA A C 1
ATOM 1732 O O . ALA A 1 226 ? -7.261 -2.441 -3.967 1.00 94.56 226 ALA A O 1
ATOM 1733 N N . ASP A 1 227 ? -5.560 -0.943 -3.853 1.00 95.00 227 ASP A N 1
ATOM 1734 C CA . ASP A 1 227 ? -5.884 -0.144 -5.038 1.00 95.00 227 ASP A CA 1
ATOM 1735 C C . ASP A 1 227 ? -4.616 0.223 -5.834 1.00 95.00 227 ASP A C 1
ATOM 1737 O O . ASP A 1 227 ? -4.068 1.325 -5.740 1.00 95.00 227 ASP A O 1
ATOM 1741 N N . ILE A 1 228 ? -4.156 -0.726 -6.657 1.00 94.88 228 ILE A N 1
ATOM 1742 C CA . ILE A 1 228 ? -2.978 -0.549 -7.522 1.00 94.88 228 ILE A CA 1
ATOM 1743 C C . ILE A 1 228 ? -3.191 0.605 -8.502 1.00 94.88 228 ILE A C 1
ATOM 1745 O O . ILE A 1 228 ? -2.278 1.390 -8.746 1.00 94.88 228 ILE A O 1
ATOM 1749 N N . THR A 1 229 ? -4.397 0.734 -9.054 1.00 94.44 229 THR A N 1
ATOM 1750 C CA . THR A 1 229 ? -4.745 1.806 -9.990 1.00 94.44 229 THR A CA 1
ATOM 1751 C C . THR A 1 229 ? -4.626 3.184 -9.360 1.00 94.44 229 THR A C 1
ATOM 1753 O O . THR A 1 229 ? -4.005 4.072 -9.946 1.00 94.44 229 THR A O 1
ATOM 1756 N N . GLY A 1 230 ? -5.175 3.350 -8.157 1.00 95.00 230 GLY A N 1
ATOM 1757 C CA . GLY A 1 230 ? -5.076 4.575 -7.379 1.00 95.00 230 GLY A CA 1
ATOM 1758 C C . GLY A 1 230 ? -3.636 4.907 -7.021 1.00 95.00 230 GLY A C 1
ATOM 1759 O O . GLY A 1 230 ? -3.202 6.036 -7.235 1.00 95.00 230 GLY A O 1
ATOM 1760 N N . PHE A 1 231 ? -2.860 3.920 -6.564 1.00 96.38 231 PHE A N 1
ATOM 1761 C CA . PHE A 1 231 ? -1.435 4.106 -6.290 1.00 96.38 231 PHE A CA 1
ATOM 1762 C C . PHE A 1 231 ? -0.665 4.584 -7.528 1.00 96.38 231 PHE A C 1
ATOM 1764 O O . PHE A 1 231 ? 0.063 5.573 -7.450 1.00 96.38 231 PHE A O 1
ATOM 1771 N N . LEU A 1 232 ? -0.855 3.925 -8.678 1.00 95.31 232 LEU A N 1
ATOM 1772 C CA . LEU A 1 232 ? -0.188 4.299 -9.926 1.00 95.31 232 LEU A CA 1
ATOM 1773 C C . LEU A 1 232 ? -0.562 5.718 -10.376 1.00 95.31 232 LEU A C 1
ATOM 1775 O O . LEU A 1 232 ? 0.307 6.463 -10.818 1.00 95.31 232 LEU A O 1
ATOM 1779 N N . ALA A 1 233 ? -1.828 6.115 -10.225 1.00 94.56 233 ALA A N 1
ATOM 1780 C CA . ALA A 1 233 ? -2.267 7.474 -10.530 1.00 94.56 233 ALA A CA 1
ATOM 1781 C C . ALA A 1 233 ? -1.623 8.517 -9.599 1.00 94.56 233 ALA A C 1
ATOM 1783 O O . ALA A 1 233 ? -1.227 9.593 -10.052 1.00 94.56 233 ALA A O 1
ATOM 1784 N N . VAL A 1 234 ? -1.478 8.198 -8.308 1.00 95.19 234 VAL A N 1
ATOM 1785 C CA . VAL A 1 234 ? -0.816 9.089 -7.349 1.00 95.19 234 VAL A CA 1
ATOM 1786 C C . VAL A 1 234 ? 0.661 9.247 -7.696 1.00 95.19 234 VAL A C 1
ATOM 1788 O O . VAL A 1 234 ? 1.113 10.382 -7.811 1.00 95.19 234 VAL A O 1
ATOM 1791 N N . ILE A 1 235 ? 1.413 8.161 -7.918 1.00 94.25 235 ILE A N 1
ATOM 1792 C CA . ILE A 1 235 ? 2.839 8.287 -8.270 1.00 94.25 235 ILE A CA 1
ATOM 1793 C C . ILE A 1 235 ? 3.025 9.006 -9.612 1.00 94.25 235 ILE A C 1
ATOM 1795 O O . ILE A 1 235 ? 3.925 9.831 -9.719 1.00 94.25 235 ILE A O 1
ATOM 1799 N N . GLU A 1 236 ? 2.142 8.770 -10.594 1.00 91.69 236 GLU A N 1
ATOM 1800 C CA . GLU A 1 236 ? 2.150 9.462 -11.889 1.00 91.69 236 GLU A CA 1
ATOM 1801 C C . GLU A 1 236 ? 2.057 10.981 -11.693 1.00 91.69 236 GLU A C 1
ATOM 1803 O O . GLU A 1 236 ? 2.850 11.729 -12.260 1.00 91.69 236 GLU A O 1
ATOM 1808 N N . SER A 1 237 ? 1.158 11.437 -10.815 1.00 89.31 237 SER A N 1
ATOM 1809 C CA . SER A 1 237 ? 1.082 12.847 -10.429 1.00 89.31 237 SER A CA 1
ATOM 1810 C C . SER A 1 237 ? 2.340 13.320 -9.690 1.00 89.31 237 SER A C 1
ATOM 1812 O O . SER A 1 237 ? 2.847 14.399 -9.997 1.00 89.31 237 SER A O 1
ATOM 1814 N N . GLN A 1 238 ? 2.845 12.540 -8.726 1.00 84.94 238 GLN A N 1
ATOM 1815 C CA . GLN A 1 238 ? 3.955 12.955 -7.858 1.00 84.94 238 GLN A CA 1
ATOM 1816 C C . GLN A 1 238 ? 5.278 13.115 -8.609 1.00 84.94 238 GLN A C 1
ATOM 1818 O O . GLN A 1 238 ? 6.045 14.021 -8.287 1.00 84.94 238 GLN A O 1
ATOM 1823 N N . ILE A 1 239 ? 5.541 12.300 -9.633 1.00 81.94 239 ILE A N 1
ATOM 1824 C CA . ILE A 1 239 ? 6.758 12.410 -10.455 1.00 81.94 239 ILE A CA 1
ATOM 1825 C C . ILE A 1 239 ? 6.907 13.809 -11.049 1.00 81.94 239 ILE A C 1
ATOM 1827 O O . ILE A 1 239 ? 8.003 14.364 -11.066 1.00 81.94 239 ILE A O 1
ATOM 1831 N N . TRP A 1 240 ? 5.800 14.373 -11.533 1.00 80.06 240 TRP A N 1
ATOM 1832 C CA . TRP A 1 240 ? 5.797 15.668 -12.206 1.00 80.06 240 TRP A CA 1
ATOM 1833 C C . TRP A 1 240 ? 5.625 16.840 -11.243 1.00 80.06 240 TRP A C 1
ATOM 1835 O O . TRP A 1 240 ? 6.041 17.952 -11.566 1.00 80.06 240 TRP A O 1
ATOM 1845 N N . SER A 1 241 ? 5.006 16.619 -10.079 1.00 85.88 241 SER A N 1
ATOM 1846 C CA . SER A 1 241 ? 4.712 17.684 -9.116 1.00 85.88 241 SER A CA 1
ATOM 1847 C C . SER A 1 241 ? 5.751 17.855 -8.006 1.00 85.88 241 SER A C 1
ATOM 1849 O O . SER A 1 241 ? 5.693 18.859 -7.297 1.00 85.88 241 SER A O 1
ATOM 1851 N N . THR A 1 242 ? 6.674 16.907 -7.817 1.00 88.12 242 THR A N 1
ATOM 1852 C CA . THR A 1 242 ? 7.682 16.954 -6.740 1.00 88.12 242 THR A CA 1
ATOM 1853 C C . THR A 1 242 ? 9.077 17.293 -7.252 1.00 88.12 242 THR A C 1
ATOM 1855 O O . THR A 1 242 ? 9.404 17.120 -8.427 1.00 88.12 242 THR A O 1
ATOM 1858 N N . ALA A 1 243 ? 9.923 17.804 -6.356 1.00 89.44 243 ALA A N 1
ATOM 1859 C CA . ALA A 1 243 ? 11.316 18.073 -6.670 1.00 89.44 243 ALA A CA 1
ATOM 1860 C C . ALA A 1 243 ? 12.071 16.774 -7.002 1.00 89.44 243 ALA A C 1
ATOM 1862 O O . ALA A 1 243 ? 11.741 15.685 -6.532 1.00 89.44 243 ALA A O 1
ATOM 1863 N N . SER A 1 244 ? 13.124 16.878 -7.811 1.00 89.31 244 SER A N 1
ATOM 1864 C CA . SER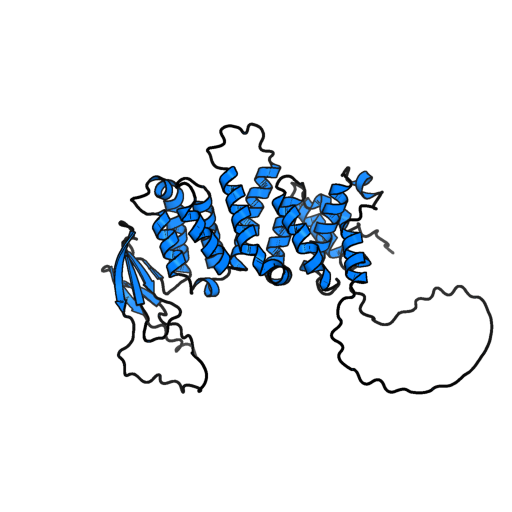 A 1 244 ? 13.899 15.711 -8.260 1.00 89.31 244 SER A CA 1
ATOM 1865 C C . SER A 1 244 ? 14.690 15.015 -7.144 1.00 89.31 244 SER A C 1
ATOM 1867 O O . SER A 1 244 ? 15.062 13.856 -7.294 1.00 89.31 244 SER A O 1
ATOM 1869 N N . ASP A 1 245 ? 14.965 15.700 -6.035 1.00 87.62 245 ASP A N 1
ATOM 1870 C CA . ASP A 1 245 ? 15.595 15.156 -4.826 1.00 87.62 245 ASP A CA 1
ATOM 1871 C C . ASP A 1 245 ? 14.582 14.686 -3.769 1.00 87.62 245 ASP A C 1
ATOM 1873 O O . ASP A 1 245 ? 14.984 14.279 -2.676 1.00 87.62 245 ASP A O 1
ATOM 1877 N N . SER A 1 246 ? 13.284 14.711 -4.088 1.00 90.94 246 SER A N 1
ATOM 1878 C CA . SER A 1 246 ? 12.230 14.269 -3.179 1.00 90.94 246 SER A CA 1
ATOM 1879 C C . SER A 1 246 ? 12.415 12.796 -2.764 1.00 90.94 246 SER A C 1
ATOM 1881 O O . SER A 1 246 ? 12.642 11.924 -3.615 1.00 90.94 246 SER A O 1
ATOM 1883 N N . PRO A 1 247 ? 12.250 12.466 -1.467 1.00 90.88 247 PRO A N 1
ATOM 1884 C CA . PRO A 1 247 ? 12.252 11.082 -0.995 1.00 90.88 247 PRO A CA 1
ATOM 1885 C C . PRO A 1 247 ? 11.058 10.256 -1.511 1.00 90.88 247 PRO A C 1
ATOM 1887 O O . PRO A 1 247 ? 11.099 9.025 -1.443 1.00 90.88 247 PRO A O 1
ATOM 1890 N N . VAL A 1 248 ? 10.017 10.894 -2.060 1.00 92.81 248 VAL A N 1
ATOM 1891 C CA . VAL A 1 248 ? 8.812 10.233 -2.590 1.00 92.81 248 VAL A CA 1
ATOM 1892 C C . VAL A 1 248 ? 9.145 9.278 -3.737 1.00 92.81 248 VAL A C 1
ATOM 1894 O O . VAL A 1 248 ? 8.597 8.174 -3.785 1.00 92.81 248 VAL A O 1
ATOM 1897 N N . HIS A 1 249 ? 10.088 9.640 -4.615 1.00 93.31 249 HIS A N 1
ATOM 1898 C CA . HIS A 1 249 ? 10.518 8.786 -5.735 1.00 93.31 249 HIS A CA 1
ATOM 1899 C C . HIS A 1 249 ? 11.084 7.453 -5.234 1.00 93.31 249 HIS A C 1
ATOM 1901 O O . HIS A 1 249 ? 10.709 6.379 -5.704 1.00 93.31 249 HIS A O 1
ATOM 1907 N N . MET A 1 250 ? 11.936 7.520 -4.208 1.00 92.75 250 MET A N 1
ATOM 1908 C CA . MET A 1 250 ? 12.543 6.350 -3.576 1.00 92.75 250 MET A CA 1
ATOM 1909 C C . MET A 1 250 ? 11.491 5.460 -2.909 1.00 92.75 250 MET A C 1
ATOM 1911 O O . MET A 1 250 ? 11.470 4.247 -3.123 1.00 92.75 250 MET A O 1
ATOM 1915 N N . VAL A 1 251 ? 10.599 6.061 -2.117 1.00 93.81 251 VAL A N 1
ATOM 1916 C CA . VAL A 1 251 ? 9.524 5.331 -1.432 1.00 93.81 251 VAL A CA 1
ATOM 1917 C C . VAL A 1 251 ? 8.582 4.662 -2.437 1.00 93.81 251 VAL A C 1
ATOM 1919 O O . VAL A 1 251 ? 8.185 3.513 -2.236 1.00 93.81 251 VAL A O 1
ATOM 1922 N N . SER A 1 252 ? 8.282 5.328 -3.552 1.00 96.00 252 SER A N 1
ATOM 1923 C CA . SER A 1 252 ? 7.457 4.778 -4.632 1.00 96.00 252 SER A CA 1
ATOM 1924 C C . SER A 1 252 ? 8.096 3.537 -5.264 1.00 96.00 252 SER A C 1
ATOM 1926 O O . SER A 1 252 ? 7.425 2.516 -5.413 1.00 96.00 252 SER A O 1
ATOM 1928 N N . LEU A 1 253 ? 9.405 3.568 -5.554 1.00 95.81 253 LEU A N 1
ATOM 1929 C CA . LEU A 1 253 ? 10.152 2.410 -6.072 1.00 95.81 253 LEU A CA 1
ATOM 1930 C C . LEU A 1 253 ? 10.145 1.227 -5.090 1.00 95.81 253 LEU A C 1
ATOM 1932 O O . LEU A 1 253 ? 9.866 0.091 -5.476 1.00 95.81 253 LEU A O 1
ATOM 1936 N N . LEU A 1 254 ? 10.400 1.483 -3.803 1.00 95.06 254 LEU A N 1
ATOM 1937 C CA . LEU A 1 254 ? 10.368 0.442 -2.770 1.00 95.06 254 LEU A CA 1
ATOM 1938 C C . LEU A 1 254 ? 8.966 -0.159 -2.605 1.00 95.06 254 LEU A C 1
ATOM 1940 O O . LEU A 1 254 ? 8.829 -1.372 -2.430 1.00 95.06 254 LEU A O 1
ATOM 1944 N N . THR A 1 255 ? 7.926 0.668 -2.711 1.00 96.25 255 THR A N 1
ATOM 1945 C CA . THR A 1 255 ? 6.529 0.221 -2.656 1.00 96.25 255 THR A CA 1
ATOM 1946 C C . THR A 1 255 ? 6.183 -0.637 -3.874 1.00 96.25 255 THR A C 1
ATOM 1948 O O . THR A 1 255 ? 5.596 -1.703 -3.710 1.00 96.25 255 THR A O 1
ATOM 1951 N N . LEU A 1 256 ? 6.632 -0.269 -5.080 1.00 96.31 256 LEU A N 1
ATOM 1952 C CA . LEU A 1 256 ? 6.458 -1.094 -6.284 1.00 96.31 256 LEU A CA 1
ATOM 1953 C C . LEU A 1 256 ? 7.085 -2.485 -6.138 1.00 96.31 256 LEU A C 1
ATOM 1955 O O . LEU A 1 256 ? 6.455 -3.469 -6.517 1.00 96.31 256 LEU A O 1
ATOM 1959 N N . ILE A 1 257 ? 8.273 -2.598 -5.530 1.00 94.94 257 ILE A N 1
ATOM 1960 C CA . ILE A 1 257 ? 8.878 -3.901 -5.190 1.00 94.94 257 ILE A CA 1
ATOM 1961 C C . ILE A 1 257 ? 7.941 -4.734 -4.309 1.00 94.94 257 ILE A C 1
ATOM 1963 O O . ILE A 1 257 ? 7.788 -5.936 -4.536 1.00 94.94 257 ILE A O 1
ATOM 1967 N N . ARG A 1 258 ? 7.285 -4.119 -3.319 1.00 94.75 258 ARG A N 1
ATOM 1968 C CA . ARG A 1 258 ? 6.321 -4.819 -2.456 1.00 94.75 258 ARG A CA 1
ATOM 1969 C C . ARG A 1 258 ? 5.082 -5.268 -3.228 1.00 94.75 258 ARG A C 1
ATOM 1971 O O . ARG A 1 258 ? 4.698 -6.426 -3.089 1.00 94.75 258 ARG A O 1
ATOM 1978 N N . ILE A 1 259 ? 4.519 -4.415 -4.086 1.00 95.25 259 ILE A N 1
ATOM 1979 C CA . ILE A 1 259 ? 3.348 -4.755 -4.912 1.00 95.25 259 ILE A CA 1
ATOM 1980 C C . ILE A 1 259 ? 3.682 -5.898 -5.878 1.00 95.25 259 ILE A C 1
ATOM 1982 O O . ILE A 1 259 ? 2.934 -6.870 -5.946 1.00 95.25 259 ILE A O 1
ATOM 1986 N N . MET A 1 260 ? 4.828 -5.830 -6.568 1.00 94.62 260 MET A N 1
ATOM 1987 C CA . MET A 1 260 ? 5.293 -6.883 -7.482 1.00 94.62 260 MET A CA 1
ATOM 1988 C C . MET A 1 260 ? 5.417 -8.243 -6.787 1.00 94.62 260 MET A C 1
ATOM 1990 O O . MET A 1 260 ? 5.093 -9.266 -7.380 1.00 94.62 260 MET A O 1
ATOM 1994 N N . ARG A 1 261 ? 5.861 -8.266 -5.526 1.00 92.81 261 ARG A N 1
ATOM 1995 C CA . ARG A 1 261 ? 5.978 -9.504 -4.742 1.00 92.81 261 ARG A CA 1
ATOM 1996 C C . ARG A 1 261 ? 4.641 -10.005 -4.204 1.00 92.81 261 ARG A C 1
ATOM 1998 O O . ARG A 1 261 ? 4.442 -11.213 -4.157 1.00 92.81 261 ARG A O 1
ATOM 2005 N N . GLY A 1 262 ? 3.767 -9.100 -3.768 1.00 90.69 262 GLY A N 1
ATOM 2006 C CA . GLY A 1 262 ? 2.505 -9.450 -3.113 1.00 90.69 262 GLY A CA 1
ATOM 2007 C C . GLY A 1 262 ? 1.368 -9.780 -4.080 1.00 90.69 262 GLY A C 1
ATOM 2008 O O . GLY A 1 262 ? 0.607 -10.708 -3.836 1.00 90.69 262 GLY A O 1
ATOM 2009 N N . SER A 1 263 ? 1.253 -9.051 -5.193 1.00 88.81 263 SER A N 1
ATOM 2010 C CA . SER A 1 263 ? 0.122 -9.165 -6.130 1.00 88.81 263 SER A CA 1
ATOM 2011 C C . SER A 1 263 ? 0.540 -9.034 -7.608 1.00 88.81 263 SER A C 1
ATOM 2013 O O . SER A 1 263 ? -0.023 -8.223 -8.350 1.00 88.81 263 SER A O 1
ATOM 2015 N N . PRO A 1 264 ? 1.494 -9.859 -8.091 1.00 89.69 264 PRO A N 1
ATOM 2016 C CA . PRO A 1 264 ? 2.090 -9.703 -9.421 1.00 89.69 264 PRO A CA 1
ATOM 2017 C C . PRO A 1 264 ? 1.061 -9.688 -10.559 1.00 89.69 264 PRO A C 1
ATOM 2019 O O . PRO A 1 264 ? 1.122 -8.859 -11.462 1.00 89.69 264 PRO A O 1
ATOM 2022 N N . LYS A 1 265 ? 0.047 -10.558 -10.491 1.00 88.62 265 LYS A N 1
ATOM 2023 C CA . LYS A 1 265 ? -0.994 -10.660 -11.527 1.00 88.62 265 LYS A CA 1
ATOM 2024 C C . LYS A 1 265 ? -1.779 -9.357 -11.715 1.00 88.62 265 LYS A C 1
ATOM 2026 O O . LYS A 1 265 ? -2.096 -9.001 -12.844 1.00 88.62 265 LYS A O 1
ATOM 2031 N N . ASN A 1 266 ? -2.055 -8.633 -10.631 1.00 88.50 266 ASN A N 1
ATOM 2032 C CA . ASN A 1 266 ? -2.871 -7.418 -10.673 1.00 88.50 266 ASN A CA 1
ATOM 2033 C C . ASN A 1 266 ? -2.098 -6.221 -11.254 1.00 88.50 266 ASN A C 1
ATOM 2035 O O . ASN A 1 266 ? -2.700 -5.338 -11.866 1.00 88.50 266 ASN A O 1
ATOM 2039 N N . LEU A 1 267 ? -0.771 -6.203 -11.079 1.00 91.00 267 LEU A N 1
ATOM 2040 C CA . LEU A 1 267 ? 0.114 -5.170 -11.620 1.00 91.00 267 LEU A CA 1
ATOM 2041 C C . LEU A 1 267 ? 0.535 -5.452 -13.074 1.00 91.00 267 LEU A C 1
ATOM 2043 O O . LEU A 1 267 ? 0.872 -4.514 -13.792 1.00 91.00 267 LEU A O 1
ATOM 2047 N N . ALA A 1 268 ? 0.470 -6.708 -13.531 1.00 88.88 268 ALA A N 1
ATOM 2048 C CA . ALA A 1 268 ? 0.903 -7.124 -14.868 1.00 88.88 268 ALA A CA 1
ATOM 2049 C C . ALA A 1 268 ? 0.266 -6.301 -16.010 1.00 88.88 268 ALA A C 1
ATOM 2051 O O . ALA A 1 268 ? 0.923 -5.961 -16.991 1.00 88.88 268 ALA A O 1
ATOM 2052 N N . GLN A 1 269 ? -1.002 -5.912 -15.864 1.00 86.94 269 GLN A N 1
ATOM 2053 C CA . GLN A 1 269 ? -1.714 -5.094 -16.856 1.00 86.94 269 GLN A CA 1
ATOM 2054 C C . GLN A 1 269 ? -1.226 -3.634 -16.947 1.00 86.94 269 GLN A C 1
ATOM 2056 O O . GLN A 1 269 ? -1.602 -2.924 -17.873 1.00 86.94 269 GLN A O 1
ATOM 2061 N N . TYR A 1 270 ? -0.404 -3.185 -15.995 1.00 90.50 270 TYR A N 1
ATOM 2062 C CA . TYR A 1 270 ? 0.132 -1.824 -15.906 1.00 90.50 270 TYR A CA 1
ATOM 2063 C C . TYR A 1 270 ? 1.661 -1.783 -16.042 1.00 90.50 270 TYR A C 1
ATOM 2065 O O . TYR A 1 270 ? 2.293 -0.800 -15.644 1.00 90.50 270 TYR A O 1
ATOM 2073 N N . LEU A 1 271 ? 2.281 -2.851 -16.563 1.00 90.19 271 LEU A N 1
ATOM 2074 C CA . LEU A 1 271 ? 3.740 -2.935 -16.691 1.00 90.19 271 LEU A CA 1
ATOM 2075 C C . LEU A 1 271 ? 4.330 -1.794 -17.513 1.00 90.19 271 LEU A C 1
ATOM 2077 O O . LEU A 1 271 ? 5.428 -1.342 -17.213 1.00 90.19 271 LEU A O 1
ATOM 2081 N N . ASP A 1 272 ? 3.604 -1.293 -18.507 1.00 87.31 272 ASP A N 1
ATOM 2082 C CA . ASP A 1 272 ? 4.027 -0.144 -19.296 1.00 87.31 272 ASP A CA 1
ATOM 2083 C C . ASP A 1 272 ? 4.190 1.119 -18.442 1.00 87.31 272 ASP A C 1
ATOM 2085 O O . ASP A 1 272 ? 5.235 1.769 -18.491 1.00 87.31 272 ASP A O 1
ATOM 2089 N N . LYS A 1 273 ? 3.197 1.436 -17.607 1.00 89.94 273 LYS A N 1
ATOM 2090 C CA . LYS A 1 273 ? 3.245 2.562 -16.672 1.00 89.94 273 LYS A CA 1
ATOM 2091 C C . LYS A 1 273 ? 4.352 2.383 -15.641 1.00 89.94 273 LYS A C 1
ATOM 2093 O O . LYS A 1 273 ? 5.114 3.316 -15.396 1.00 89.94 273 LYS A O 1
ATOM 2098 N N . VAL A 1 274 ? 4.466 1.183 -15.069 1.00 93.38 274 VAL A N 1
ATOM 2099 C CA . VAL A 1 274 ? 5.492 0.858 -14.067 1.00 93.38 274 VAL A CA 1
ATOM 2100 C C . VAL A 1 274 ? 6.891 1.015 -14.657 1.00 93.38 274 VAL A C 1
ATOM 2102 O O . VAL A 1 274 ? 7.734 1.678 -14.061 1.00 93.38 274 VAL A O 1
ATOM 2105 N N . VAL A 1 275 ? 7.139 0.456 -15.843 1.00 93.25 275 VAL A N 1
ATOM 2106 C CA . VAL A 1 275 ? 8.437 0.557 -16.519 1.00 93.25 275 VAL A CA 1
ATOM 2107 C C . VAL A 1 275 ? 8.753 2.005 -16.868 1.00 93.25 275 VAL A C 1
ATOM 2109 O O . VAL A 1 275 ? 9.863 2.448 -16.588 1.00 93.25 275 VAL A O 1
ATOM 2112 N N . ASN A 1 276 ? 7.794 2.762 -17.407 1.00 91.62 276 ASN A N 1
ATOM 2113 C CA . ASN A 1 276 ? 7.997 4.177 -17.719 1.00 91.62 276 ASN A CA 1
ATOM 2114 C C . ASN A 1 276 ? 8.382 4.992 -16.476 1.00 91.62 276 ASN A C 1
ATOM 2116 O O . ASN A 1 276 ? 9.293 5.812 -16.553 1.00 91.62 276 ASN A O 1
ATOM 2120 N N . PHE A 1 277 ? 7.754 4.734 -15.325 1.00 92.88 277 PHE A N 1
ATOM 2121 C CA . PHE A 1 277 ? 8.137 5.382 -14.071 1.00 92.88 277 PHE A CA 1
ATOM 2122 C C . PHE A 1 277 ? 9.580 5.051 -13.660 1.00 92.88 277 PHE A C 1
ATOM 2124 O O . PHE A 1 277 ? 10.366 5.957 -13.394 1.00 92.88 277 PHE A O 1
ATOM 2131 N N . ILE A 1 278 ? 9.962 3.769 -13.645 1.00 94.88 278 ILE A N 1
ATOM 2132 C CA . ILE A 1 278 ? 11.323 3.365 -13.243 1.00 94.88 278 ILE A CA 1
ATOM 2133 C C . ILE A 1 278 ? 12.369 3.896 -14.243 1.00 94.88 278 ILE A C 1
ATOM 2135 O O . ILE A 1 278 ? 13.489 4.241 -13.873 1.00 94.88 278 ILE A O 1
ATOM 2139 N N . LEU A 1 279 ? 12.016 3.982 -15.527 1.00 93.50 279 LEU A N 1
ATOM 2140 C CA . LEU A 1 279 ? 12.856 4.587 -16.558 1.00 93.50 279 LEU A CA 1
ATOM 2141 C C . LEU A 1 279 ? 13.085 6.081 -16.287 1.00 93.50 279 LEU A C 1
ATOM 2143 O O . LEU A 1 279 ? 14.227 6.538 -16.321 1.00 93.50 279 LEU A O 1
ATOM 2147 N N . GLN A 1 280 ? 12.039 6.833 -15.936 1.00 92.06 280 GLN A N 1
ATOM 2148 C CA . GLN A 1 280 ? 12.162 8.253 -15.590 1.00 92.06 280 GLN A CA 1
ATOM 2149 C C . GLN A 1 280 ? 13.130 8.479 -14.421 1.00 92.06 280 GLN A C 1
ATOM 2151 O O . GLN A 1 280 ? 13.920 9.421 -14.456 1.00 92.06 280 GLN A O 1
ATOM 2156 N N . THR A 1 281 ? 13.148 7.598 -13.414 1.00 92.69 281 THR A N 1
ATOM 2157 C CA . THR A 1 281 ? 14.052 7.734 -12.256 1.00 92.69 281 THR A CA 1
ATOM 2158 C C . THR A 1 281 ? 15.523 7.457 -12.571 1.00 92.69 281 THR A C 1
ATOM 2160 O O . THR A 1 281 ? 16.380 7.746 -11.733 1.00 92.69 281 THR A O 1
ATOM 2163 N N . ILE A 1 282 ? 15.848 6.934 -13.759 1.00 93.50 282 ILE A N 1
ATOM 2164 C CA . ILE A 1 282 ? 17.228 6.745 -14.234 1.00 93.50 282 ILE A CA 1
ATOM 2165 C C . ILE A 1 282 ? 17.607 7.655 -15.408 1.00 93.50 282 ILE A C 1
ATOM 2167 O O . ILE A 1 282 ? 18.732 7.540 -15.903 1.00 93.50 282 ILE A O 1
ATOM 2171 N N . ASP A 1 283 ? 16.717 8.561 -15.822 1.00 91.69 283 ASP A N 1
ATOM 2172 C CA . ASP A 1 283 ? 16.932 9.463 -16.954 1.00 91.69 283 ASP A CA 1
ATOM 2173 C C . ASP A 1 283 ? 18.239 10.269 -16.784 1.00 91.69 283 ASP A C 1
ATOM 2175 O O . ASP A 1 283 ? 18.410 10.980 -15.783 1.00 91.69 283 ASP A O 1
ATOM 2179 N N . PRO A 1 284 ? 19.195 10.179 -17.734 1.00 90.56 284 PRO A N 1
ATOM 2180 C CA . PRO A 1 284 ? 20.427 10.960 -17.686 1.00 90.56 284 PRO A CA 1
ATOM 2181 C C . PRO A 1 284 ? 20.190 12.478 -17.696 1.00 90.56 284 PRO A C 1
ATOM 2183 O O . PRO A 1 284 ? 21.054 13.211 -17.206 1.00 90.56 284 PRO A O 1
ATOM 2186 N N . SER A 1 285 ? 19.049 12.952 -18.211 1.00 90.81 285 SER A N 1
ATOM 2187 C CA . SER A 1 285 ? 18.664 14.368 -18.207 1.00 90.81 285 SER A CA 1
ATOM 2188 C C . SER A 1 285 ? 18.442 14.903 -16.784 1.00 90.81 285 SER A C 1
ATOM 2190 O O . SER A 1 285 ? 18.762 16.059 -16.495 1.00 90.81 285 SER A O 1
ATOM 2192 N N . ASN A 1 286 ? 17.994 14.044 -15.861 1.00 91.62 286 ASN A N 1
ATOM 2193 C CA . ASN A 1 286 ? 17.748 14.378 -14.465 1.00 91.62 286 ASN A CA 1
ATOM 2194 C C . ASN A 1 286 ? 18.816 13.771 -13.546 1.00 91.62 286 ASN A C 1
ATOM 2196 O O . ASN A 1 286 ? 18.611 12.774 -12.849 1.00 91.62 286 ASN A O 1
ATOM 2200 N N . SER A 1 287 ? 19.982 14.418 -13.514 1.00 92.44 287 SER A N 1
ATOM 2201 C CA . SER A 1 287 ? 21.126 13.957 -12.714 1.00 92.44 287 SER A CA 1
ATOM 2202 C C . SER A 1 287 ? 20.836 13.821 -11.210 1.00 92.44 287 SER A C 1
ATOM 2204 O O . SER A 1 287 ? 21.416 12.947 -10.562 1.00 92.44 287 SER A O 1
ATOM 2206 N N . VAL A 1 288 ? 19.942 14.647 -10.654 1.00 93.69 288 VAL A N 1
ATOM 2207 C CA . VAL A 1 288 ? 19.603 14.659 -9.223 1.00 93.69 288 VAL A CA 1
ATOM 2208 C C . VAL A 1 288 ? 18.783 13.426 -8.862 1.00 93.69 288 VAL A C 1
ATOM 2210 O O . VAL A 1 288 ? 19.207 12.637 -8.014 1.00 93.69 288 VAL A O 1
ATOM 2213 N N . MET A 1 289 ? 17.664 13.217 -9.561 1.00 92.31 289 MET A N 1
ATOM 2214 C CA . MET A 1 289 ? 16.786 12.071 -9.331 1.00 92.31 289 MET A CA 1
ATOM 2215 C C . MET A 1 289 ? 17.510 10.763 -9.623 1.00 92.31 289 MET A C 1
ATOM 2217 O O . MET A 1 289 ? 17.473 9.842 -8.806 1.00 92.31 289 MET A O 1
ATOM 2221 N N . ARG A 1 290 ? 18.277 10.719 -10.722 1.00 92.81 290 ARG A N 1
ATOM 2222 C CA . ARG A 1 290 ? 19.126 9.577 -11.065 1.00 92.81 290 ARG A CA 1
ATOM 2223 C C . ARG A 1 290 ? 20.097 9.257 -9.938 1.00 92.81 290 ARG A C 1
ATOM 2225 O O . ARG A 1 290 ? 20.163 8.114 -9.501 1.00 92.81 290 ARG A O 1
ATOM 2232 N N . LYS A 1 291 ? 20.835 10.242 -9.419 1.00 93.12 291 LYS A N 1
ATOM 2233 C CA . LYS A 1 291 ? 21.789 10.009 -8.324 1.00 93.12 291 LYS A CA 1
ATOM 2234 C C . LYS A 1 291 ? 21.107 9.440 -7.075 1.00 93.12 291 LYS A C 1
ATOM 2236 O O . LYS A 1 291 ? 21.677 8.554 -6.444 1.00 93.12 291 LYS A O 1
ATOM 2241 N N . ALA A 1 292 ? 19.917 9.930 -6.732 1.00 90.25 292 ALA A N 1
ATOM 2242 C CA . ALA A 1 292 ? 19.169 9.462 -5.570 1.00 90.25 292 ALA A CA 1
ATOM 2243 C C . ALA A 1 292 ? 18.578 8.056 -5.775 1.00 90.25 292 ALA A C 1
ATOM 2245 O O . ALA A 1 292 ? 18.656 7.221 -4.877 1.00 90.25 292 ALA A O 1
ATOM 2246 N N . CYS A 1 293 ? 18.024 7.771 -6.956 1.00 93.56 293 CYS A N 1
ATOM 2247 C CA . CYS A 1 293 ? 17.175 6.604 -7.190 1.00 93.56 293 CYS A CA 1
ATOM 2248 C C . CYS A 1 293 ? 17.843 5.455 -7.955 1.00 93.56 293 CYS A C 1
ATOM 2250 O O . CYS A 1 293 ? 17.265 4.369 -7.998 1.00 93.56 293 CYS A O 1
ATOM 2252 N N . PHE A 1 294 ? 19.029 5.630 -8.551 1.00 93.19 294 PHE A N 1
ATOM 2253 C CA . PHE A 1 294 ? 19.602 4.658 -9.499 1.00 93.19 294 PHE A CA 1
ATOM 2254 C C . PHE A 1 294 ? 19.685 3.223 -8.955 1.00 93.19 294 PHE A C 1
ATOM 2256 O O . PHE A 1 294 ? 19.238 2.288 -9.617 1.00 93.19 294 PHE A O 1
ATOM 2263 N N . GLN A 1 295 ? 20.208 3.033 -7.738 1.00 93.44 295 GLN A N 1
ATOM 2264 C CA . GLN A 1 295 ? 20.358 1.693 -7.147 1.00 93.44 295 GLN A CA 1
ATOM 2265 C C . GLN A 1 295 ? 19.009 1.014 -6.894 1.00 93.44 295 GLN A C 1
ATOM 2267 O O . GLN A 1 295 ? 18.821 -0.162 -7.219 1.00 93.44 295 GLN A O 1
ATOM 2272 N N . SER A 1 296 ? 18.044 1.763 -6.367 1.00 92.94 296 SER A N 1
ATOM 2273 C CA . SER A 1 296 ? 16.696 1.253 -6.119 1.00 92.94 296 SER A CA 1
ATOM 2274 C C . SER A 1 296 ? 15.934 1.012 -7.414 1.00 92.94 296 SER A C 1
ATOM 2276 O O . SER A 1 296 ? 15.237 0.010 -7.522 1.00 92.94 296 SER A O 1
ATOM 2278 N N . SER A 1 297 ? 16.137 1.844 -8.435 1.00 94.56 297 SER A N 1
ATOM 2279 C CA . SER A 1 297 ? 15.565 1.651 -9.774 1.00 94.56 297 SER A CA 1
ATOM 2280 C C . SER A 1 297 ? 16.095 0.363 -10.404 1.00 94.56 297 SER A C 1
ATOM 2282 O O . SER A 1 297 ? 15.322 -0.466 -10.872 1.00 94.56 297 SER A O 1
ATOM 2284 N N . MET A 1 298 ? 17.408 0.127 -10.317 1.00 94.38 298 MET A N 1
ATOM 2285 C CA . MET A 1 298 ? 18.035 -1.101 -10.809 1.00 94.38 298 MET A CA 1
ATOM 2286 C C . MET A 1 298 ? 17.551 -2.345 -10.052 1.00 94.38 298 MET A C 1
ATOM 2288 O O . MET A 1 298 ? 17.295 -3.389 -10.647 1.00 94.38 298 MET A O 1
ATOM 2292 N N . THR A 1 299 ? 17.374 -2.231 -8.734 1.00 95.00 299 THR A N 1
ATOM 2293 C CA . THR A 1 299 ? 16.777 -3.294 -7.910 1.00 95.00 299 THR A CA 1
ATOM 2294 C C . THR A 1 299 ? 15.322 -3.552 -8.305 1.00 95.00 299 THR A C 1
ATOM 2296 O O . THR A 1 299 ? 14.904 -4.705 -8.383 1.00 95.00 299 THR A O 1
ATOM 2299 N N . THR A 1 300 ? 14.570 -2.497 -8.622 1.00 95.31 300 THR A N 1
ATOM 2300 C CA . THR A 1 300 ? 13.179 -2.591 -9.081 1.00 95.31 300 THR A CA 1
ATOM 2301 C C . THR A 1 300 ? 13.102 -3.283 -10.443 1.00 95.31 300 THR A C 1
ATOM 2303 O O . THR A 1 300 ? 12.294 -4.190 -10.602 1.00 95.31 300 THR A O 1
ATOM 2306 N N . PHE A 1 301 ? 13.990 -2.966 -11.395 1.00 95.19 301 PHE A N 1
ATOM 2307 C CA . PHE A 1 301 ? 14.065 -3.686 -12.674 1.00 95.19 301 PHE A CA 1
ATOM 2308 C C . PHE A 1 301 ? 14.432 -5.163 -12.509 1.00 95.19 301 PHE A C 1
ATOM 2310 O O . PHE A 1 301 ? 13.818 -6.011 -13.148 1.00 95.19 301 PHE A O 1
ATOM 2317 N N . LYS A 1 302 ? 15.393 -5.494 -11.635 1.00 94.31 302 LYS A N 1
ATOM 2318 C CA . LYS A 1 302 ? 15.730 -6.895 -11.317 1.00 94.31 302 LYS A CA 1
ATOM 2319 C C . LYS A 1 302 ? 14.525 -7.655 -10.790 1.00 94.31 302 LYS A C 1
ATOM 2321 O O . LYS A 1 302 ? 14.287 -8.785 -11.200 1.00 94.31 302 LYS A O 1
ATOM 2326 N N . GLU A 1 303 ? 13.772 -7.031 -9.893 1.00 95.62 303 GLU A N 1
ATOM 2327 C CA . GLU A 1 303 ? 12.549 -7.618 -9.363 1.00 95.62 303 GLU A CA 1
ATOM 2328 C C . GLU A 1 303 ? 11.501 -7.817 -10.462 1.00 95.62 303 GLU A C 1
ATOM 2330 O O . GLU A 1 303 ? 10.876 -8.869 -10.530 1.00 95.62 303 GLU A O 1
ATOM 2335 N N . LEU A 1 304 ? 11.358 -6.839 -11.354 1.00 94.38 304 LEU A N 1
ATOM 2336 C CA . LEU A 1 304 ? 10.401 -6.861 -12.450 1.00 94.38 304 LEU A CA 1
ATOM 2337 C C . LEU A 1 304 ? 10.719 -7.987 -13.451 1.00 94.38 304 LEU A C 1
ATOM 2339 O O . LEU A 1 304 ? 9.845 -8.792 -13.743 1.00 94.38 304 LEU A O 1
ATOM 2343 N N . VAL A 1 305 ? 11.976 -8.142 -13.872 1.00 93.25 305 VAL A N 1
ATOM 2344 C CA . VAL A 1 305 ? 12.420 -9.268 -14.725 1.00 93.25 305 VAL A CA 1
ATOM 2345 C C . VAL A 1 305 ? 12.236 -10.617 -14.021 1.00 93.25 305 VAL A C 1
ATOM 2347 O O . VAL A 1 305 ? 11.845 -11.603 -14.637 1.00 93.25 305 VAL A O 1
ATOM 2350 N N . ARG A 1 306 ? 12.491 -10.679 -12.708 1.00 93.38 306 ARG A N 1
ATOM 2351 C CA . ARG A 1 306 ? 12.330 -11.906 -11.913 1.00 93.38 306 ARG A CA 1
ATOM 2352 C C . ARG A 1 306 ? 10.868 -12.346 -11.809 1.00 93.38 306 ARG A C 1
ATOM 2354 O O . ARG A 1 306 ? 10.593 -13.541 -11.768 1.00 93.38 306 ARG A O 1
ATOM 2361 N N . VAL A 1 307 ? 9.952 -11.390 -11.669 1.00 93.38 307 VAL A N 1
ATOM 2362 C CA . VAL A 1 307 ? 8.525 -11.642 -11.425 1.00 93.38 307 VAL A CA 1
ATOM 2363 C C . VAL A 1 307 ? 7.747 -11.806 -12.730 1.00 93.38 307 VAL A C 1
ATOM 2365 O O . VAL A 1 307 ? 6.790 -12.579 -12.767 1.00 93.38 307 VAL A O 1
ATOM 2368 N N . TYR A 1 308 ? 8.155 -11.111 -13.793 1.00 91.88 308 TYR A N 1
ATOM 2369 C CA . TYR A 1 308 ? 7.428 -11.044 -15.053 1.00 91.88 308 TYR A CA 1
ATOM 2370 C C . TYR A 1 308 ? 8.244 -11.636 -16.215 1.00 91.88 308 TYR A C 1
ATOM 2372 O O . TYR A 1 308 ? 9.057 -10.929 -16.803 1.00 91.88 308 TYR A O 1
ATOM 2380 N N . PRO A 1 309 ? 7.938 -12.876 -16.651 1.00 88.06 309 PRO A N 1
ATOM 2381 C CA . PRO A 1 309 ? 8.519 -13.488 -17.853 1.00 88.06 309 PRO A CA 1
ATOM 2382 C C . PRO A 1 309 ? 8.401 -12.660 -19.147 1.00 88.06 309 PRO A C 1
ATOM 2384 O O . PRO A 1 309 ? 9.252 -12.751 -20.024 1.00 88.06 309 PRO A O 1
ATOM 2387 N N . MET A 1 310 ? 7.364 -11.830 -19.273 1.00 87.69 310 MET A N 1
ATOM 2388 C CA . MET A 1 310 ? 7.132 -10.900 -20.386 1.00 87.69 310 MET A CA 1
ATOM 2389 C C . MET A 1 310 ? 8.094 -9.699 -20.397 1.00 87.69 310 MET A C 1
ATOM 2391 O O . MET A 1 310 ? 7.946 -8.807 -21.231 1.00 87.69 310 MET A O 1
ATOM 2395 N 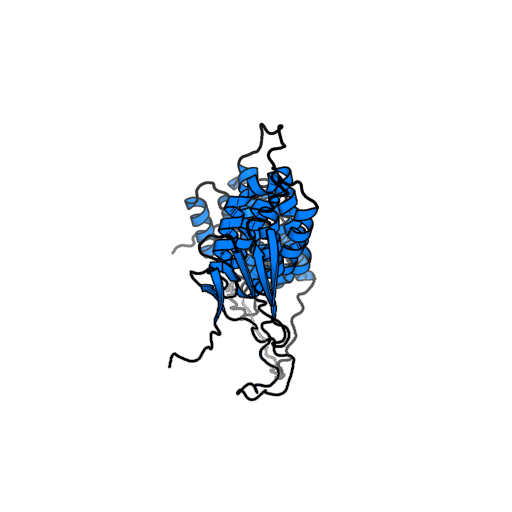N . VAL A 1 311 ? 9.039 -9.632 -19.456 1.00 91.62 311 VAL A N 1
ATOM 2396 C CA . VAL A 1 311 ? 10.037 -8.570 -19.368 1.00 91.62 311 VAL A CA 1
ATOM 2397 C C . VAL A 1 311 ? 11.427 -9.175 -19.326 1.00 91.62 311 VAL A C 1
ATOM 2399 O O . VAL A 1 311 ? 11.745 -9.985 -18.460 1.00 91.62 311 VAL A O 1
ATOM 2402 N N . ALA A 1 312 ? 12.276 -8.736 -20.247 1.00 90.69 312 ALA A N 1
ATOM 2403 C CA . ALA A 1 312 ? 13.641 -9.213 -20.375 1.00 90.69 312 ALA A CA 1
ATOM 2404 C C . ALA A 1 312 ? 14.625 -8.048 -20.395 1.00 90.69 312 ALA A C 1
ATOM 2406 O O . ALA A 1 312 ? 14.344 -6.978 -20.935 1.00 90.69 312 ALA A O 1
ATOM 2407 N N . VAL A 1 313 ? 15.813 -8.282 -19.854 1.00 90.75 313 VAL A N 1
ATOM 2408 C CA . VAL A 1 313 ? 16.974 -7.398 -19.994 1.00 90.75 313 VAL A CA 1
ATOM 2409 C C . VAL A 1 313 ? 18.112 -8.186 -20.611 1.00 90.75 313 VAL A C 1
ATOM 2411 O O . VAL A 1 313 ? 18.201 -9.398 -20.419 1.00 90.75 313 VAL A O 1
ATOM 2414 N N . ASN A 1 314 ? 18.972 -7.516 -21.368 1.00 90.75 314 ASN A N 1
ATOM 2415 C CA . ASN A 1 314 ? 20.185 -8.155 -21.863 1.00 90.75 314 ASN A CA 1
ATOM 2416 C C . ASN A 1 314 ? 21.252 -8.265 -20.758 1.00 90.75 314 ASN A C 1
ATOM 2418 O O . ASN A 1 314 ? 21.230 -7.516 -19.781 1.00 90.75 314 ASN A O 1
ATOM 2422 N N . ASP A 1 315 ? 22.234 -9.150 -20.948 1.00 85.00 315 ASP A N 1
ATOM 2423 C CA . ASP A 1 315 ? 23.279 -9.427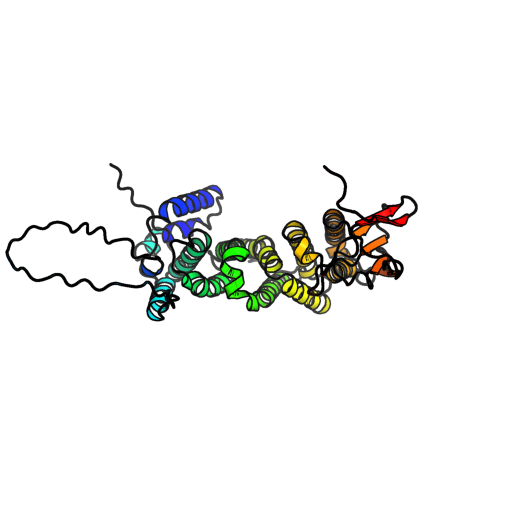 -19.947 1.00 85.00 315 ASP A CA 1
ATOM 2424 C C . ASP A 1 315 ? 24.081 -8.184 -19.534 1.00 85.00 315 ASP A C 1
ATOM 2426 O O . ASP A 1 315 ? 24.519 -8.060 -18.390 1.00 85.00 315 ASP A O 1
ATOM 2430 N N . SER A 1 316 ? 24.249 -7.230 -20.454 1.00 85.81 316 SER A N 1
ATOM 2431 C CA . SER A 1 316 ? 24.952 -5.970 -20.198 1.00 85.81 316 SER A CA 1
ATOM 2432 C C . SER A 1 316 ? 24.081 -4.870 -19.582 1.00 85.81 316 SER A C 1
ATOM 2434 O O . SER A 1 316 ? 24.595 -3.779 -19.333 1.00 85.81 316 SER A O 1
ATOM 2436 N N . TRP A 1 317 ? 22.796 -5.131 -19.306 1.00 87.81 317 TRP A N 1
ATOM 2437 C CA . TRP A 1 317 ? 21.849 -4.172 -18.718 1.00 87.81 317 TRP A CA 1
ATOM 2438 C C . TRP A 1 317 ? 21.708 -2.862 -19.511 1.00 87.81 317 TRP A C 1
ATOM 2440 O O . TRP A 1 317 ? 21.454 -1.794 -18.953 1.00 87.81 317 TRP A O 1
ATOM 2450 N N . THR A 1 318 ? 21.872 -2.934 -20.832 1.00 87.69 318 THR A N 1
ATOM 2451 C CA . THR A 1 318 ? 21.760 -1.789 -21.746 1.00 87.69 318 THR A CA 1
ATOM 2452 C C . THR A 1 318 ? 20.440 -1.748 -22.501 1.00 87.69 318 THR A C 1
ATOM 2454 O O . THR A 1 318 ? 20.031 -0.678 -22.936 1.00 87.69 318 THR A O 1
ATOM 2457 N N . LYS A 1 319 ? 19.743 -2.879 -22.638 1.00 90.00 319 LYS A N 1
ATOM 2458 C CA . LYS A 1 319 ? 18.449 -2.972 -23.316 1.00 90.00 319 LYS A CA 1
ATOM 2459 C C . LYS A 1 319 ? 17.422 -3.648 -22.420 1.00 90.00 319 LYS A C 1
ATOM 2461 O O . LYS A 1 319 ? 17.718 -4.663 -21.793 1.00 90.00 319 LYS A O 1
ATOM 2466 N N . LEU A 1 320 ? 16.212 -3.102 -22.422 1.00 92.75 320 LEU A N 1
ATOM 2467 C CA . LEU A 1 320 ? 15.040 -3.637 -21.734 1.00 92.75 320 LEU A CA 1
ATOM 2468 C C . LEU A 1 320 ? 13.944 -3.896 -22.765 1.00 92.75 320 LEU A C 1
ATOM 2470 O O . LEU A 1 320 ? 13.628 -3.010 -23.552 1.00 92.75 320 LEU A O 1
ATOM 2474 N N . ALA A 1 321 ? 13.359 -5.086 -22.760 1.00 90.50 321 ALA A N 1
ATOM 2475 C CA . ALA A 1 321 ? 12.214 -5.442 -23.586 1.00 90.50 321 ALA A CA 1
ATOM 2476 C C . ALA A 1 321 ? 11.006 -5.746 -22.702 1.00 90.50 321 ALA A C 1
ATOM 2478 O O . ALA A 1 321 ? 11.127 -6.475 -21.721 1.00 90.50 321 ALA A O 1
ATOM 2479 N N . VAL A 1 322 ? 9.849 -5.194 -23.062 1.00 89.88 322 VAL A N 1
ATOM 2480 C CA . VAL A 1 322 ? 8.589 -5.345 -22.327 1.00 89.88 322 VAL A CA 1
ATOM 2481 C C . VAL A 1 322 ? 7.497 -5.729 -23.311 1.00 89.88 322 VAL A C 1
ATOM 2483 O O . VAL A 1 322 ? 7.235 -4.987 -24.260 1.00 89.88 322 VAL A O 1
ATOM 2486 N N . GLY A 1 323 ? 6.878 -6.883 -23.092 1.00 85.50 323 GLY A N 1
ATOM 2487 C CA . GLY A 1 323 ? 5.721 -7.342 -23.851 1.00 85.50 323 GLY A CA 1
ATOM 2488 C C . GLY A 1 323 ? 4.402 -6.882 -23.231 1.00 85.50 323 GLY A C 1
ATOM 2489 O O . GLY A 1 323 ? 4.267 -6.831 -22.008 1.00 85.50 323 GLY A O 1
ATOM 2490 N N . ASP A 1 324 ? 3.417 -6.573 -24.074 1.00 78.75 324 ASP A N 1
ATOM 2491 C CA . ASP A 1 324 ? 2.041 -6.349 -23.631 1.00 78.75 324 ASP A CA 1
ATOM 2492 C C . ASP A 1 324 ? 1.433 -7.660 -23.078 1.00 78.75 324 ASP A C 1
ATOM 2494 O O . ASP A 1 324 ? 1.443 -8.699 -23.737 1.00 78.75 324 ASP A O 1
ATOM 2498 N N . VAL A 1 325 ? 0.887 -7.609 -21.856 1.00 66.31 325 VAL A N 1
ATOM 2499 C CA . VAL A 1 325 ? 0.343 -8.792 -21.154 1.00 66.31 325 VAL A CA 1
ATOM 2500 C C . VAL A 1 325 ? -1.098 -9.084 -21.561 1.00 66.31 325 VAL A C 1
ATOM 2502 O O . VAL A 1 325 ? -1.457 -10.233 -21.795 1.00 66.31 325 VAL A O 1
ATOM 2505 N N . ILE A 1 326 ? -1.933 -8.044 -21.632 1.00 61.72 326 ILE A N 1
ATOM 2506 C CA . ILE A 1 326 ? -3.381 -8.144 -21.842 1.00 61.72 326 ILE A CA 1
ATOM 2507 C C . ILE A 1 326 ? -3.770 -7.161 -22.948 1.00 61.72 326 ILE A C 1
ATOM 2509 O O . ILE A 1 326 ? -4.029 -5.983 -22.707 1.00 61.72 326 ILE A O 1
ATOM 2513 N N . ARG A 1 327 ? -3.774 -7.649 -24.185 1.00 57.44 327 ARG A N 1
ATOM 2514 C CA . ARG A 1 327 ? -4.369 -6.997 -25.357 1.00 57.44 327 ARG A CA 1
ATOM 2515 C C . ARG A 1 327 ? -5.008 -8.079 -26.215 1.00 57.44 327 ARG A C 1
ATOM 2517 O O . ARG A 1 327 ? -4.660 -9.249 -26.085 1.00 57.44 327 ARG A O 1
ATOM 2524 N N . GLU A 1 328 ? -5.950 -7.700 -27.075 1.00 54.97 328 GLU A N 1
ATOM 2525 C CA . GLU A 1 328 ? -6.415 -8.604 -28.129 1.00 54.97 328 GLU A CA 1
ATOM 2526 C C . GLU A 1 328 ? -5.191 -9.175 -28.863 1.00 54.97 328 GLU A C 1
ATOM 2528 O O . GLU A 1 328 ? -4.269 -8.425 -29.186 1.00 54.97 328 GLU A O 1
ATOM 2533 N N . VAL A 1 329 ? -5.175 -10.489 -29.115 1.00 54.00 329 VAL A N 1
ATOM 2534 C CA . VAL A 1 329 ? -4.047 -11.224 -29.736 1.00 54.00 329 VAL A CA 1
ATOM 2535 C C . VAL A 1 329 ? -3.556 -10.555 -31.029 1.00 54.00 329 VAL A C 1
ATOM 2537 O O . VAL A 1 329 ? -2.383 -10.627 -31.379 1.00 54.00 329 VAL A O 1
ATOM 2540 N N . ASN A 1 330 ? -4.444 -9.823 -31.702 1.00 53.72 330 ASN A N 1
ATOM 2541 C CA . ASN A 1 330 ? -4.183 -9.113 -32.949 1.00 53.72 330 ASN A CA 1
ATOM 2542 C C . ASN A 1 330 ? -3.471 -7.752 -32.779 1.00 53.72 330 ASN A C 1
ATOM 2544 O O . ASN A 1 330 ? -3.282 -7.055 -33.770 1.00 53.72 330 ASN A O 1
ATOM 2548 N N . ASN A 1 331 ? -3.124 -7.328 -31.558 1.00 63.47 331 ASN A N 1
ATOM 2549 C CA . ASN A 1 331 ? -2.482 -6.032 -31.289 1.00 63.47 331 ASN A CA 1
ATOM 2550 C C . ASN A 1 331 ? -1.448 -6.108 -30.145 1.00 63.47 331 ASN A C 1
ATOM 2552 O O . ASN A 1 331 ? -1.315 -5.186 -29.330 1.00 63.47 331 ASN A O 1
ATOM 2556 N N . ALA A 1 332 ? -0.759 -7.245 -30.049 1.00 72.50 332 ALA A N 1
ATOM 2557 C CA . ALA A 1 332 ? 0.316 -7.467 -29.094 1.00 72.50 332 ALA A CA 1
ATOM 2558 C C . ALA A 1 332 ? 1.588 -6.745 -29.557 1.00 72.50 332 ALA A C 1
ATOM 2560 O O . ALA A 1 332 ? 2.070 -6.998 -30.657 1.00 72.50 332 ALA A O 1
ATOM 2561 N N . ASN A 1 333 ? 2.153 -5.867 -28.724 1.00 82.12 333 ASN A N 1
ATOM 2562 C CA . ASN A 1 333 ? 3.405 -5.182 -29.040 1.00 82.12 333 ASN A CA 1
ATOM 2563 C C . ASN A 1 333 ? 4.493 -5.509 -28.015 1.00 82.12 333 ASN A C 1
ATOM 2565 O O . ASN A 1 333 ? 4.227 -5.655 -26.820 1.00 82.12 333 ASN A O 1
ATOM 2569 N N . ILE A 1 334 ? 5.739 -5.541 -28.482 1.00 86.56 334 ILE A N 1
ATOM 2570 C CA . ILE A 1 334 ? 6.932 -5.551 -27.637 1.00 86.56 334 ILE A CA 1
ATOM 2571 C C . ILE A 1 334 ? 7.636 -4.212 -27.775 1.00 86.56 334 ILE A C 1
ATOM 2573 O O . ILE A 1 334 ? 7.990 -3.794 -28.877 1.00 86.56 334 ILE A O 1
ATOM 2577 N N . ARG A 1 335 ? 7.886 -3.545 -26.652 1.00 88.88 335 ARG A N 1
ATOM 2578 C CA . ARG A 1 335 ? 8.627 -2.281 -26.606 1.00 88.88 335 ARG A CA 1
ATOM 2579 C C . ARG A 1 335 ? 10.040 -2.550 -26.122 1.00 88.88 335 ARG A C 1
ATOM 2581 O O . ARG A 1 335 ? 10.229 -3.159 -25.072 1.00 88.88 335 ARG A O 1
ATOM 2588 N N . VAL A 1 336 ? 11.025 -2.098 -26.893 1.00 89.12 336 VAL A N 1
ATOM 2589 C CA . VAL A 1 336 ? 12.447 -2.220 -26.561 1.00 89.12 336 VAL A CA 1
ATOM 2590 C C . VAL A 1 336 ? 13.009 -0.839 -26.260 1.00 89.12 336 VAL A C 1
ATOM 2592 O O . VAL A 1 336 ? 12.958 0.057 -27.105 1.00 89.12 336 VAL A O 1
ATOM 2595 N N . TYR A 1 337 ? 13.576 -0.690 -25.072 1.00 91.56 337 TYR A N 1
ATOM 2596 C CA . TYR A 1 337 ? 14.154 0.537 -24.542 1.00 91.56 337 TYR A CA 1
ATOM 2597 C C . TYR A 1 337 ? 15.675 0.421 -24.439 1.00 91.56 337 TYR A C 1
ATOM 2599 O O . TYR A 1 337 ? 16.206 -0.639 -24.101 1.00 91.56 337 TYR A O 1
ATOM 2607 N N . ASP A 1 338 ? 16.365 1.525 -24.707 1.00 90.50 338 ASP A N 1
ATOM 2608 C CA . ASP A 1 338 ? 17.764 1.727 -24.344 1.00 90.50 338 ASP A CA 1
ATOM 2609 C C . ASP A 1 338 ? 17.809 2.262 -22.914 1.00 90.50 338 ASP A C 1
ATOM 2611 O O . ASP A 1 338 ? 17.313 3.350 -22.631 1.00 90.50 338 ASP A O 1
ATOM 2615 N N . MET A 1 339 ? 18.417 1.498 -22.014 1.00 88.69 339 MET A N 1
ATOM 2616 C CA . MET A 1 339 ? 18.527 1.836 -20.597 1.00 88.69 339 MET A CA 1
ATOM 2617 C C . MET A 1 339 ? 19.549 2.946 -20.329 1.00 88.69 339 MET A C 1
ATOM 2619 O O . MET A 1 339 ? 19.501 3.569 -19.271 1.00 88.69 339 MET A O 1
ATOM 2623 N N . GLN A 1 340 ? 20.486 3.200 -21.252 1.00 86.12 340 GLN A N 1
ATOM 2624 C CA . GLN A 1 340 ? 21.487 4.258 -21.088 1.00 86.12 340 GLN A CA 1
ATOM 2625 C C . GLN A 1 340 ? 20.922 5.632 -21.441 1.00 86.12 340 GLN A C 1
ATOM 2627 O O . GLN A 1 340 ? 21.153 6.597 -20.712 1.00 86.12 340 GLN A O 1
ATOM 2632 N N . SER A 1 341 ? 20.202 5.715 -22.561 1.00 85.19 341 SER A N 1
ATOM 2633 C CA . SER A 1 341 ? 19.585 6.956 -23.035 1.00 85.19 341 SER A CA 1
ATOM 2634 C C . SER A 1 341 ? 18.142 7.141 -22.565 1.00 85.19 341 SER A C 1
ATOM 2636 O O . SER A 1 341 ? 17.609 8.236 -22.705 1.00 85.19 341 SER A O 1
ATOM 2638 N N . VAL A 1 342 ? 17.518 6.100 -22.003 1.00 88.50 342 VAL A N 1
ATOM 2639 C CA . VAL A 1 342 ? 16.108 6.090 -21.576 1.00 88.50 342 VAL A CA 1
ATOM 2640 C C . VAL A 1 342 ? 15.174 6.424 -22.747 1.00 88.50 342 VAL A C 1
ATOM 2642 O O . VAL A 1 342 ? 14.187 7.144 -22.631 1.00 88.50 342 VAL A O 1
ATOM 2645 N N . THR A 1 343 ? 15.490 5.884 -23.926 1.00 85.81 343 THR A N 1
ATOM 2646 C CA . THR A 1 343 ? 14.687 6.073 -25.140 1.00 85.81 343 THR A CA 1
ATOM 2647 C C . THR A 1 343 ? 14.126 4.752 -25.638 1.00 85.81 343 THR A C 1
ATOM 2649 O O . THR A 1 343 ? 14.772 3.705 -25.578 1.00 85.81 343 THR A O 1
ATOM 2652 N N . MET A 1 344 ? 12.891 4.783 -26.136 1.00 87.50 344 MET A N 1
ATOM 2653 C CA . MET A 1 344 ? 12.313 3.637 -26.827 1.00 87.50 344 MET A CA 1
ATOM 2654 C C . MET A 1 344 ? 12.973 3.513 -28.203 1.00 87.50 344 MET A C 1
ATOM 2656 O O . MET A 1 344 ? 12.844 4.401 -29.041 1.00 87.50 344 MET A O 1
ATOM 2660 N N . ILE A 1 345 ? 13.677 2.407 -28.433 1.00 85.88 345 ILE A N 1
ATOM 2661 C CA . ILE A 1 345 ? 14.425 2.159 -29.669 1.00 85.88 345 ILE A CA 1
ATOM 2662 C C . ILE A 1 345 ? 13.515 1.532 -30.722 1.00 85.88 345 ILE A C 1
ATOM 2664 O O . ILE A 1 345 ? 13.626 1.844 -31.907 1.00 85.88 345 ILE A O 1
ATOM 2668 N N . LYS A 1 346 ? 12.658 0.587 -30.309 1.00 82.19 346 LYS A N 1
ATOM 2669 C CA . LYS A 1 346 ? 11.835 -0.215 -31.223 1.00 82.19 346 LYS A CA 1
ATOM 2670 C C . LYS A 1 346 ? 10.499 -0.598 -30.598 1.00 82.19 346 LYS A C 1
ATOM 2672 O O . LYS A 1 346 ? 10.422 -0.866 -29.401 1.00 82.19 346 LYS A O 1
ATOM 2677 N N . VAL A 1 347 ? 9.489 -0.698 -31.455 1.00 83.12 347 VAL A N 1
ATOM 2678 C CA . VAL A 1 347 ? 8.228 -1.390 -31.181 1.00 83.12 347 VAL A CA 1
ATOM 2679 C C . VAL A 1 347 ? 8.134 -2.533 -32.183 1.00 83.12 347 VAL A C 1
ATOM 2681 O O . VAL A 1 347 ? 8.257 -2.298 -33.384 1.00 83.12 347 VAL A O 1
ATOM 2684 N N . LEU A 1 348 ? 8.003 -3.760 -31.691 1.00 78.25 348 LEU A N 1
ATOM 2685 C CA . LEU A 1 348 ? 7.832 -4.955 -32.509 1.00 78.25 348 LEU A CA 1
ATOM 2686 C C . LEU A 1 348 ? 6.377 -5.393 -32.410 1.00 78.25 348 LEU A C 1
ATOM 2688 O O . LEU A 1 348 ? 5.857 -5.541 -31.304 1.00 78.25 348 LEU A O 1
ATOM 2692 N N . ASP A 1 349 ? 5.750 -5.595 -33.559 1.00 76.06 349 ASP A N 1
ATOM 2693 C CA . ASP A 1 349 ? 4.437 -6.219 -33.639 1.00 76.06 349 ASP A CA 1
ATOM 2694 C C . ASP A 1 349 ? 4.613 -7.728 -33.427 1.00 76.06 349 ASP A C 1
ATOM 2696 O O . ASP A 1 349 ? 5.390 -8.375 -34.133 1.00 76.06 349 ASP A O 1
ATOM 2700 N N . ALA A 1 350 ? 3.958 -8.256 -32.398 1.00 67.62 350 ALA A N 1
ATOM 2701 C CA . ALA A 1 350 ? 3.951 -9.673 -32.056 1.00 67.62 350 ALA A CA 1
ATOM 2702 C C . ALA A 1 350 ? 2.623 -10.342 -32.450 1.00 67.62 350 ALA A C 1
ATOM 2704 O O . ALA A 1 350 ? 2.365 -11.474 -32.042 1.00 67.62 350 ALA A O 1
ATOM 2705 N N . SER A 1 351 ? 1.771 -9.666 -33.230 1.00 64.88 351 SER A N 1
ATOM 2706 C CA . SER A 1 351 ? 0.590 -10.303 -33.801 1.00 64.88 351 SER A CA 1
ATOM 2707 C C . SER A 1 351 ? 1.013 -11.443 -34.735 1.00 64.88 351 SER A C 1
ATOM 2709 O O . SER A 1 351 ? 1.819 -11.285 -35.655 1.00 64.88 351 SER A O 1
ATOM 2711 N N . GLY A 1 352 ? 0.497 -12.643 -34.461 1.00 56.59 352 GLY A N 1
ATOM 2712 C CA . GLY A 1 352 ? 0.677 -13.786 -35.351 1.00 56.59 352 GLY A CA 1
ATOM 2713 C C . GLY A 1 352 ? 0.093 -13.489 -36.741 1.00 56.59 352 GLY A C 1
ATOM 2714 O O . GLY A 1 352 ? -0.790 -12.637 -36.870 1.00 56.59 352 GLY A O 1
ATOM 2715 N N . PRO A 1 353 ? 0.546 -14.180 -37.803 1.00 43.50 353 PRO A N 1
ATOM 2716 C CA . PRO A 1 353 ? 0.012 -13.965 -39.141 1.00 43.50 353 PRO A CA 1
ATOM 2717 C C . PRO A 1 353 ? -1.518 -14.140 -39.132 1.00 43.50 353 PRO A C 1
ATOM 2719 O O . PRO A 1 353 ? -2.011 -15.120 -38.561 1.00 43.50 353 PRO A O 1
ATOM 2722 N N . PRO A 1 354 ? -2.287 -13.229 -39.758 1.00 41.34 354 PRO A N 1
ATOM 2723 C CA . PRO A 1 354 ? -3.741 -13.323 -39.794 1.00 41.34 354 PRO A CA 1
ATOM 2724 C C . PRO A 1 354 ? -4.140 -14.561 -40.608 1.00 41.34 354 PRO A C 1
ATOM 2726 O O . PRO A 1 354 ? -4.176 -14.517 -41.836 1.00 41.34 354 PRO A O 1
ATOM 2729 N N . GLY A 1 355 ? -4.386 -15.696 -39.944 1.00 38.16 355 GLY A N 1
ATOM 2730 C CA . GLY A 1 355 ? -4.790 -16.920 -40.643 1.00 38.16 355 GLY A CA 1
ATOM 2731 C C . GLY A 1 355 ? -4.650 -18.268 -39.933 1.00 38.16 355 GLY A C 1
ATOM 2732 O O . GLY A 1 355 ? -5.086 -19.256 -40.518 1.00 38.16 355 GLY A O 1
ATOM 2733 N N . LEU A 1 356 ? -4.089 -18.373 -38.722 1.00 35.12 356 LEU A N 1
ATOM 2734 C CA . LEU A 1 356 ? -4.043 -19.666 -38.020 1.00 35.12 356 LEU A CA 1
ATOM 2735 C C . LEU A 1 356 ? -5.259 -19.838 -37.093 1.00 35.12 356 LEU A C 1
ATOM 2737 O O . LEU A 1 356 ? -5.410 -19.064 -36.147 1.00 35.12 356 LEU A O 1
ATOM 2741 N N . PRO A 1 357 ? -6.142 -20.826 -37.344 1.00 37.66 357 PRO A N 1
ATOM 2742 C CA . PRO A 1 357 ? -7.262 -21.102 -36.460 1.00 37.66 357 PRO A CA 1
ATOM 2743 C C . PRO A 1 357 ? -6.728 -21.637 -35.132 1.00 37.66 357 PRO A C 1
ATOM 2745 O O . PRO A 1 357 ? -6.019 -22.642 -35.088 1.00 37.66 357 PRO A O 1
ATOM 2748 N N . THR A 1 358 ? -7.083 -20.963 -34.044 1.00 40.56 358 THR A N 1
ATOM 2749 C CA . THR A 1 358 ? -6.899 -21.450 -32.679 1.00 40.56 358 THR A CA 1
ATOM 2750 C C . THR A 1 358 ? -7.546 -22.839 -32.584 1.00 40.56 358 THR A C 1
ATOM 2752 O O . THR A 1 358 ? -8.754 -22.968 -32.765 1.00 40.56 358 THR A O 1
ATOM 2755 N N . LEU A 1 359 ? -6.761 -23.896 -32.339 1.00 36.38 359 LEU A N 1
ATOM 2756 C CA . LEU A 1 359 ? -7.228 -25.293 -32.236 1.00 36.38 359 LEU A CA 1
ATOM 2757 C C . LEU A 1 359 ? -8.020 -25.587 -30.945 1.00 36.38 359 LEU A C 1
ATOM 2759 O O . LEU A 1 359 ? -8.121 -26.733 -30.515 1.00 36.38 359 LEU A O 1
ATOM 2763 N N . LEU A 1 360 ? -8.617 -24.565 -30.332 1.00 40.12 360 LEU A N 1
ATOM 2764 C CA . LEU A 1 360 ? -9.506 -24.706 -29.187 1.00 40.12 360 LEU A CA 1
ATOM 2765 C C . LEU A 1 360 ? -10.896 -24.220 -29.602 1.00 40.12 360 LEU A C 1
ATOM 2767 O O . LEU A 1 360 ? -11.008 -23.130 -30.169 1.00 40.12 360 LEU A O 1
ATOM 2771 N N . PRO A 1 361 ? -11.965 -25.002 -29.363 1.00 34.06 361 PRO A N 1
ATOM 2772 C CA . PRO A 1 361 ? -13.309 -24.574 -29.706 1.00 34.06 361 PRO A CA 1
ATOM 2773 C C . PRO A 1 361 ? -13.632 -23.314 -28.905 1.00 34.06 361 PRO A C 1
ATOM 2775 O O . PRO A 1 361 ? -13.754 -23.351 -27.682 1.00 34.06 361 PRO A O 1
ATOM 2778 N N . ALA A 1 362 ? -13.764 -22.196 -29.619 1.00 38.31 362 ALA A N 1
ATOM 2779 C CA . ALA A 1 362 ? -14.300 -20.958 -29.093 1.00 38.31 362 ALA A CA 1
ATOM 2780 C C . ALA A 1 362 ? -15.717 -21.232 -28.574 1.00 38.31 362 ALA A C 1
ATOM 2782 O O . ALA A 1 362 ? -16.680 -21.302 -29.343 1.00 38.31 362 ALA A O 1
ATOM 2783 N N . SER A 1 363 ? -15.856 -21.416 -27.262 1.00 32.53 363 SER A N 1
ATOM 2784 C CA . SER A 1 363 ? -17.155 -21.327 -26.615 1.00 32.53 363 SER A CA 1
ATOM 2785 C C . SER A 1 363 ? -17.634 -19.889 -26.783 1.00 32.53 363 SER A C 1
ATOM 2787 O O . SER A 1 363 ? -17.081 -18.960 -26.198 1.00 32.53 363 SER A O 1
ATOM 2789 N N . LEU A 1 364 ? -18.629 -19.722 -27.648 1.00 41.03 364 LEU A N 1
ATOM 2790 C CA . LEU A 1 364 ? -19.358 -18.487 -27.895 1.00 41.03 364 LEU A CA 1
ATOM 2791 C C . LEU A 1 364 ? -19.782 -17.834 -26.571 1.00 41.03 364 LEU A C 1
ATOM 2793 O O . LEU A 1 364 ? -20.739 -18.297 -25.958 1.00 41.03 364 LEU A O 1
ATOM 2797 N N . SER A 1 365 ? -19.084 -16.774 -26.151 1.00 32.41 365 SER A N 1
ATOM 2798 C CA . SER A 1 365 ? -19.643 -15.560 -25.531 1.00 32.41 365 SER A CA 1
ATOM 2799 C C . SER A 1 365 ? -18.547 -14.729 -24.847 1.00 32.41 365 SER A C 1
ATOM 2801 O O . SER A 1 365 ? -17.993 -15.148 -23.836 1.00 32.41 365 SER A O 1
ATOM 2803 N N . GLY A 1 366 ? -18.335 -13.502 -25.335 1.00 33.12 366 GLY A N 1
ATOM 2804 C CA . GLY A 1 366 ? -17.651 -12.430 -24.603 1.00 33.12 366 GLY A CA 1
ATOM 2805 C C . GLY A 1 366 ? -16.134 -12.380 -24.786 1.00 33.12 366 GLY A C 1
ATOM 2806 O O . GLY A 1 366 ? -15.445 -13.383 -24.669 1.00 33.12 366 GLY A O 1
ATOM 2807 N N . THR A 1 367 ? -15.639 -11.180 -25.082 1.00 38.91 367 THR A N 1
ATOM 2808 C CA . THR A 1 367 ? -14.242 -10.754 -25.244 1.00 38.91 367 THR A CA 1
ATOM 2809 C C . THR A 1 367 ? -13.287 -11.482 -24.283 1.00 38.91 367 THR A C 1
ATOM 2811 O O . THR A 1 367 ? -13.125 -11.080 -23.131 1.00 38.91 367 THR A O 1
ATOM 2814 N N . MET A 1 368 ? -12.662 -12.575 -24.732 1.00 38.19 368 MET A N 1
ATOM 2815 C CA . MET A 1 368 ? -11.654 -13.275 -23.936 1.00 38.19 368 MET A CA 1
ATOM 2816 C C . MET A 1 368 ? -10.331 -12.512 -24.021 1.00 38.19 368 MET A C 1
ATOM 2818 O O . MET A 1 368 ? -9.670 -12.501 -25.057 1.00 38.19 368 MET A O 1
ATOM 2822 N N . LEU A 1 369 ? -9.955 -11.864 -22.917 1.00 45.72 369 LEU A N 1
ATOM 2823 C CA . LEU A 1 369 ? -8.617 -11.322 -22.688 1.00 45.72 369 LEU A CA 1
ATOM 2824 C C . LEU A 1 369 ? -7.650 -12.500 -22.497 1.00 45.72 369 LEU A C 1
ATOM 2826 O O . LEU A 1 369 ? -7.490 -13.006 -21.389 1.00 45.72 369 LEU A O 1
ATOM 2830 N N . THR A 1 370 ? -7.052 -12.983 -23.579 1.00 53.03 370 THR A N 1
ATOM 2831 C CA . THR A 1 370 ? -5.973 -13.979 -23.528 1.00 53.03 370 THR A CA 1
ATOM 2832 C C . THR A 1 370 ? -4.629 -13.284 -23.329 1.00 53.03 370 THR A C 1
ATOM 2834 O O . THR A 1 370 ? -4.400 -12.212 -23.890 1.00 53.03 370 THR A O 1
ATOM 2837 N N . THR A 1 371 ? -3.731 -13.888 -22.547 1.00 54.97 371 THR A N 1
ATOM 2838 C CA . THR A 1 371 ? -2.358 -13.400 -22.361 1.00 54.97 371 THR A CA 1
ATOM 2839 C C . THR A 1 371 ? -1.651 -13.332 -23.715 1.00 54.97 371 THR A C 1
ATOM 2841 O O . THR A 1 371 ? -1.572 -14.346 -24.403 1.00 54.97 371 THR A O 1
ATOM 2844 N N . ALA A 1 372 ? -1.180 -12.151 -24.118 1.00 65.56 372 ALA A N 1
ATOM 2845 C CA . ALA A 1 372 ? -0.694 -11.934 -25.481 1.00 65.56 372 ALA A CA 1
ATOM 2846 C C . ALA A 1 372 ? 0.775 -12.350 -25.675 1.00 65.56 372 ALA A C 1
ATOM 2848 O O . ALA A 1 372 ? 1.117 -12.931 -26.699 1.00 65.56 372 ALA A O 1
ATOM 2849 N N . ILE A 1 373 ? 1.639 -12.080 -24.692 1.00 74.88 373 ILE A N 1
ATOM 2850 C CA . ILE A 1 373 ? 3.062 -12.448 -24.721 1.00 74.88 373 ILE A CA 1
ATOM 2851 C C . ILE A 1 373 ? 3.399 -13.194 -23.434 1.00 74.88 373 ILE A C 1
ATOM 2853 O O . ILE A 1 373 ? 3.284 -12.642 -22.339 1.00 74.88 373 ILE A O 1
ATOM 2857 N N . SER A 1 374 ? 3.820 -14.453 -23.564 1.00 71.88 374 SER A N 1
ATOM 2858 C CA . SER A 1 374 ? 4.091 -15.333 -22.423 1.00 71.88 374 SER A CA 1
ATOM 2859 C C . SER A 1 374 ? 5.486 -15.159 -21.832 1.00 71.88 374 SER A C 1
ATOM 2861 O O . SER A 1 374 ? 5.623 -15.192 -20.612 1.00 71.88 374 SER A O 1
ATOM 2863 N N . ALA A 1 375 ? 6.520 -14.988 -22.665 1.00 80.69 375 ALA A N 1
ATOM 2864 C CA . ALA A 1 375 ? 7.898 -14.841 -22.204 1.00 80.69 375 ALA A CA 1
ATOM 2865 C C . ALA A 1 375 ? 8.811 -14.163 -23.240 1.00 80.69 375 ALA A C 1
ATOM 2867 O O . ALA A 1 375 ? 8.670 -14.364 -24.449 1.00 80.69 375 ALA A O 1
ATOM 2868 N N . LEU A 1 376 ? 9.790 -13.402 -22.749 1.00 84.94 376 LEU A N 1
ATOM 2869 C CA . LEU A 1 376 ? 10.854 -12.777 -23.531 1.00 84.94 376 LEU A CA 1
ATOM 2870 C C . LEU A 1 376 ? 12.225 -13.206 -23.001 1.00 84.94 376 LEU A C 1
ATOM 2872 O O . LEU A 1 376 ? 12.417 -13.377 -21.798 1.00 84.94 376 LEU A O 1
ATOM 2876 N N . SER A 1 377 ? 13.204 -13.327 -23.891 1.00 85.00 377 SER A N 1
ATOM 2877 C CA . SER A 1 377 ? 14.610 -13.487 -23.513 1.00 85.00 377 SER A CA 1
ATOM 2878 C C . SER A 1 377 ? 15.518 -12.820 -24.540 1.00 85.00 377 SER A C 1
ATOM 2880 O O . SER A 1 377 ? 15.162 -12.691 -25.707 1.00 85.00 377 SER A O 1
ATOM 2882 N N . PHE A 1 378 ? 16.693 -12.360 -24.122 1.00 83.69 378 PHE A N 1
ATOM 2883 C CA . PHE A 1 378 ? 17.725 -11.928 -25.062 1.00 83.69 378 PHE A CA 1
ATOM 2884 C C . PHE A 1 378 ? 18.686 -13.086 -25.327 1.00 83.69 378 PHE A C 1
ATOM 2886 O O . PHE A 1 378 ? 19.060 -13.810 -24.406 1.00 83.69 378 PHE A O 1
ATOM 2893 N N . SER A 1 379 ? 19.101 -13.249 -26.581 1.00 80.50 379 SER A N 1
ATOM 2894 C CA . SER A 1 379 ? 20.214 -14.120 -26.938 1.00 80.50 379 SER A CA 1
ATOM 2895 C C . SER A 1 379 ? 21.539 -13.534 -26.420 1.00 80.50 379 SER A C 1
ATOM 2897 O O . SER A 1 379 ? 21.623 -12.320 -26.191 1.00 80.50 379 SER A O 1
ATOM 2899 N N . PRO A 1 380 ? 22.602 -14.351 -26.286 1.00 72.06 380 PRO A N 1
ATOM 2900 C CA . PRO A 1 380 ? 23.939 -13.866 -25.922 1.00 72.06 380 PRO A CA 1
ATOM 2901 C C . PRO A 1 380 ? 24.477 -12.791 -26.880 1.00 72.06 380 PRO A C 1
ATOM 2903 O O . PRO A 1 380 ? 25.244 -11.919 -26.475 1.00 72.06 380 PRO A O 1
ATOM 2906 N N . ASP A 1 381 ? 24.020 -12.814 -28.135 1.00 71.81 381 ASP A N 1
ATOM 2907 C CA . ASP A 1 381 ? 24.372 -11.838 -29.172 1.00 71.81 381 ASP A CA 1
ATOM 2908 C C . ASP A 1 381 ? 23.570 -10.522 -29.053 1.00 71.81 381 ASP A C 1
ATOM 2910 O O . ASP A 1 381 ? 23.809 -9.554 -29.777 1.00 71.81 381 ASP A O 1
ATOM 2914 N N . GLY A 1 382 ? 22.626 -10.450 -28.108 1.00 68.75 382 GLY A N 1
ATOM 2915 C CA . GLY A 1 382 ? 21.811 -9.270 -27.824 1.00 68.75 382 GLY A CA 1
ATOM 2916 C C . GLY A 1 382 ? 20.602 -9.094 -28.745 1.00 68.75 382 GLY A C 1
ATOM 2917 O O . GLY A 1 382 ? 20.027 -7.996 -28.784 1.00 68.75 382 GLY A O 1
ATOM 2918 N N . GLU A 1 383 ? 20.215 -10.145 -29.473 1.00 75.38 383 GLU A N 1
ATOM 2919 C CA . GLU A 1 383 ? 18.960 -10.213 -30.225 1.00 75.38 383 GLU A CA 1
ATOM 2920 C C . GLU A 1 383 ? 17.815 -10.654 -29.311 1.00 75.38 383 GLU A C 1
ATOM 2922 O O . GLU A 1 383 ? 18.008 -11.440 -28.388 1.00 75.38 383 GLU A O 1
ATOM 2927 N N . LEU A 1 384 ? 16.613 -10.120 -29.528 1.00 70.75 384 LEU A N 1
ATOM 2928 C CA . LEU A 1 384 ? 15.455 -10.467 -28.708 1.00 70.75 384 LEU A CA 1
ATOM 2929 C C . LEU A 1 384 ? 14.795 -11.741 -29.251 1.00 70.75 384 LEU A C 1
ATOM 2931 O O . LEU A 1 384 ? 14.311 -11.747 -30.381 1.00 70.75 384 LEU A O 1
ATOM 2935 N N . GLY A 1 385 ? 14.742 -12.787 -28.432 1.00 67.06 385 GLY A N 1
ATOM 2936 C CA . GLY A 1 385 ? 13.953 -13.991 -28.660 1.00 67.06 385 GLY A CA 1
ATOM 2937 C C . GLY A 1 385 ? 12.591 -13.913 -27.965 1.00 67.06 385 GLY A C 1
ATOM 2938 O O . GLY A 1 385 ? 12.477 -13.478 -26.816 1.00 67.06 385 GLY A O 1
ATOM 2939 N N . ILE A 1 386 ? 11.548 -14.365 -28.660 1.00 62.47 386 ILE A N 1
ATOM 2940 C CA . ILE A 1 386 ? 10.200 -14.548 -28.107 1.00 62.47 386 ILE A CA 1
ATOM 2941 C C . ILE A 1 386 ? 10.022 -16.046 -27.874 1.00 62.47 386 ILE A C 1
ATOM 2943 O O . ILE A 1 386 ? 10.324 -16.840 -28.763 1.00 62.47 386 ILE A O 1
ATOM 2947 N N . THR A 1 387 ? 9.586 -16.439 -26.676 1.00 57.00 387 THR A N 1
ATOM 2948 C CA . THR A 1 387 ? 9.334 -17.854 -26.362 1.00 57.00 387 THR A CA 1
ATOM 2949 C C . THR A 1 387 ? 7.859 -18.024 -26.020 1.00 57.00 387 THR A C 1
ATOM 2951 O O . THR A 1 387 ? 7.395 -17.505 -25.001 1.00 57.00 387 THR A O 1
ATOM 2954 N N . ASP A 1 388 ? 7.121 -18.742 -26.866 1.00 47.72 388 ASP A N 1
ATOM 2955 C CA . ASP A 1 388 ? 5.740 -19.123 -26.573 1.00 47.72 388 ASP A CA 1
ATOM 2956 C C . ASP A 1 388 ? 5.755 -20.247 -25.536 1.00 47.72 388 ASP A C 1
ATOM 2958 O O . ASP A 1 388 ? 6.147 -21.381 -25.817 1.00 47.72 388 ASP A O 1
ATOM 2962 N N . TYR A 1 389 ? 5.357 -19.925 -24.307 1.00 37.41 389 TYR A N 1
ATOM 2963 C CA . TYR A 1 389 ? 5.173 -20.915 -23.254 1.00 37.41 389 TYR A CA 1
ATOM 2964 C C . TYR A 1 389 ? 3.764 -21.485 -23.425 1.00 37.41 389 TYR A C 1
ATOM 2966 O O . TYR A 1 389 ? 2.794 -20.957 -22.884 1.00 37.41 389 TYR A O 1
ATOM 2974 N N . SER A 1 390 ? 3.637 -22.528 -24.243 1.00 31.06 390 SER A N 1
ATOM 2975 C CA . SER A 1 390 ? 2.424 -23.343 -24.256 1.00 31.06 390 SER A CA 1
ATOM 2976 C C . SER A 1 390 ? 2.446 -24.239 -23.021 1.00 31.06 390 SER A C 1
ATOM 2978 O O . SER A 1 390 ? 3.405 -24.966 -22.770 1.00 31.06 390 SER A O 1
ATOM 2980 N N . GLU A 1 391 ? 1.396 -24.156 -22.208 1.00 27.89 391 GLU A N 1
ATOM 2981 C CA . GLU A 1 391 ? 1.174 -25.014 -21.044 1.00 27.89 391 GLU A CA 1
ATOM 2982 C C . GLU A 1 391 ? 0.741 -26.420 -21.516 1.00 27.89 391 GLU A C 1
ATOM 2984 O O . GLU A 1 391 ? -0.331 -26.910 -21.196 1.00 27.89 391 GLU A O 1
ATOM 2989 N N . GLU A 1 392 ? 1.566 -27.070 -22.338 1.00 30.42 392 GLU A N 1
ATOM 2990 C CA . GLU A 1 392 ? 1.414 -28.467 -22.747 1.00 30.42 392 GLU A CA 1
ATOM 2991 C C . GLU A 1 392 ? 2.774 -29.160 -22.666 1.00 30.42 392 GLU A C 1
ATOM 2993 O O . GLU A 1 392 ? 3.480 -29.291 -23.661 1.00 30.42 392 GLU A O 1
ATOM 2998 N N . GLN A 1 393 ? 3.151 -29.587 -21.458 1.00 27.64 393 GLN A N 1
ATOM 2999 C CA . GLN A 1 393 ? 3.859 -30.850 -21.189 1.00 27.64 393 GLN A CA 1
ATOM 3000 C C . GLN A 1 393 ? 4.219 -30.942 -19.702 1.00 27.64 393 GLN A C 1
ATOM 3002 O O . GLN A 1 393 ? 5.299 -30.553 -19.272 1.00 27.64 393 GLN A O 1
ATOM 3007 N N . CYS A 1 394 ? 3.288 -31.481 -18.920 1.00 25.75 394 CYS A N 1
ATOM 3008 C CA . CYS A 1 394 ? 3.573 -32.319 -17.754 1.00 25.75 394 CYS A CA 1
ATOM 3009 C C . CYS A 1 394 ? 2.289 -33.100 -17.442 1.00 25.75 394 CYS A C 1
ATOM 3011 O O . CYS A 1 394 ? 1.446 -32.659 -16.662 1.00 25.75 394 CYS A O 1
ATOM 3013 N N . SER A 1 395 ? 2.112 -34.219 -18.149 1.00 28.81 395 SER A N 1
ATOM 3014 C CA . SER A 1 395 ? 1.304 -35.353 -17.685 1.00 28.81 395 SER A CA 1
ATOM 3015 C C . SER A 1 395 ? 2.192 -36.305 -16.902 1.00 28.81 395 SER A C 1
ATOM 3017 O O . SER A 1 395 ? 3.358 -36.467 -17.331 1.00 28.81 395 SER A O 1
#

Secondary structure (DSSP, 8-state):
-----PPPHHHHHTTTT-S-HHHHHHHHHHHHHHHTT---TTTB-------------------------------------PPPHHHHHHHHHHHT----HHHHHHH---HHHHHHHHHHHHHHHHHH-TTTB-TTHHHHHHHHHHHHHHTSSSTTHHHHHHHHHHTIIIIIHHHHTTTHHHHHHHHHHHHHTTSTT----S---HHHHHHHHHIIIIIHHHHHHH-HHHHHHHHHHHHHHS-TT-HHHHHHHHHHHHHHHH-HHHHHTTHHHHHHHHHHTT-TT-HHHHHHHHHHHHHHHHHHHHH-TTEEE-TTS-EEEEE-SBS-GGG-EEEEEETTTTEEEEEEE-PPPTT---SS---SSS----BS---EEE-TTSPEEE----S----

pLDDT: mean 75.4, std 22.54, range [25.75, 97.19]

Organism: Phaseolus angularis (NCBI:txid3914)